Protein AF-A0A1Z4JBL5-F1 (afdb_monomer)

Structure (mmCIF, N/CA/C/O backbone):
data_AF-A0A1Z4JBL5-F1
#
_entry.id   AF-A0A1Z4JBL5-F1
#
loop_
_atom_site.group_PDB
_atom_site.id
_atom_site.type_symbol
_atom_site.label_atom_id
_atom_site.label_alt_id
_atom_site.label_comp_id
_atom_site.label_asym_id
_atom_site.label_entity_id
_atom_site.label_seq_id
_atom_site.pdbx_PDB_ins_code
_atom_site.Cartn_x
_atom_site.Cartn_y
_atom_site.Cartn_z
_atom_site.occupancy
_atom_site.B_iso_or_equiv
_atom_site.auth_seq_id
_atom_site.auth_comp_id
_atom_site.auth_asym_id
_atom_site.auth_atom_id
_atom_site.pdbx_PDB_model_num
ATOM 1 N N . MET A 1 1 ? -34.006 7.221 -18.873 1.00 42.88 1 MET A N 1
ATOM 2 C CA . MET A 1 1 ? -33.655 6.090 -17.982 1.00 42.88 1 MET A CA 1
ATOM 3 C C . MET A 1 1 ? -34.686 4.962 -18.015 1.00 42.88 1 MET A C 1
ATOM 5 O O . MET A 1 1 ? -34.263 3.818 -17.988 1.00 42.88 1 MET A O 1
ATOM 9 N N . GLU A 1 2 ? -35.994 5.233 -18.127 1.00 40.16 2 GLU A N 1
ATOM 10 C CA . GLU A 1 2 ? -37.023 4.175 -18.254 1.00 40.16 2 GLU A CA 1
ATOM 11 C C . GLU A 1 2 ? -36.927 3.340 -19.542 1.00 40.16 2 GLU A C 1
ATOM 13 O O . GLU A 1 2 ? -37.135 2.134 -19.493 1.00 40.16 2 GLU A O 1
ATOM 18 N N . VAL A 1 3 ? -36.532 3.942 -20.670 1.00 43.59 3 VAL A N 1
ATOM 19 C CA . VAL A 1 3 ? -36.413 3.229 -21.959 1.00 43.59 3 VAL A CA 1
ATOM 20 C C . VAL A 1 3 ? -35.343 2.122 -21.909 1.00 43.59 3 VAL A C 1
ATOM 22 O O . VAL A 1 3 ? -35.613 1.000 -22.310 1.00 43.59 3 VAL A O 1
ATOM 25 N N . ALA A 1 4 ? -34.184 2.380 -21.288 1.00 47.47 4 ALA A N 1
ATOM 26 C CA . ALA A 1 4 ? -33.115 1.380 -21.146 1.00 47.47 4 ALA A CA 1
ATOM 27 C C . ALA A 1 4 ? -33.452 0.246 -20.153 1.00 47.47 4 ALA A C 1
ATOM 29 O O . ALA A 1 4 ? -32.959 -0.869 -20.299 1.00 47.47 4 ALA A O 1
ATOM 30 N N . LYS A 1 5 ? -34.299 0.510 -19.145 1.00 47.47 5 LYS A N 1
ATOM 31 C CA . LYS A 1 5 ? -34.794 -0.530 -18.224 1.00 47.47 5 LYS A CA 1
ATOM 32 C C . LYS A 1 5 ? -35.812 -1.459 -18.899 1.00 47.47 5 LYS A C 1
ATOM 34 O O . LYS A 1 5 ? -35.833 -2.645 -18.579 1.00 47.47 5 LYS A O 1
ATOM 39 N N . ASN A 1 6 ? -36.615 -0.948 -19.836 1.00 51.81 6 ASN A N 1
ATOM 40 C CA . ASN A 1 6 ? -37.579 -1.758 -20.586 1.00 51.81 6 ASN A CA 1
ATOM 41 C C . ASN A 1 6 ? -36.902 -2.682 -21.614 1.00 51.81 6 ASN A C 1
ATOM 43 O O . ASN A 1 6 ? -37.276 -3.850 -21.685 1.00 51.81 6 ASN A O 1
ATOM 47 N N . ASP A 1 7 ? -35.849 -2.226 -22.302 1.00 57.12 7 ASP A N 1
ATOM 48 C CA . ASP A 1 7 ? -35.112 -3.050 -23.280 1.00 57.12 7 ASP A CA 1
ATOM 49 C C . ASP A 1 7 ? -34.419 -4.277 -22.640 1.00 57.12 7 ASP A C 1
ATOM 51 O O . ASP A 1 7 ? -34.335 -5.347 -23.242 1.00 57.12 7 ASP A O 1
ATOM 55 N N . ILE A 1 8 ? -33.953 -4.176 -21.386 1.00 55.28 8 ILE A N 1
ATOM 56 C CA . ILE A 1 8 ? -33.304 -5.297 -20.671 1.00 55.28 8 ILE A CA 1
ATOM 57 C C . ILE A 1 8 ? -34.322 -6.355 -20.210 1.00 55.28 8 ILE A C 1
ATOM 59 O O . ILE A 1 8 ? -33.989 -7.542 -20.151 1.00 55.28 8 ILE A O 1
ATOM 63 N N . ASN A 1 9 ? -35.561 -5.956 -19.904 1.00 57.06 9 ASN A N 1
ATOM 64 C CA . ASN A 1 9 ? -36.627 -6.892 -19.529 1.00 57.06 9 ASN A CA 1
ATOM 65 C C . ASN A 1 9 ? -37.073 -7.764 -20.716 1.00 57.06 9 ASN A C 1
ATOM 67 O O . ASN A 1 9 ? -37.387 -8.937 -20.519 1.00 57.06 9 ASN A O 1
ATOM 71 N N . GLU A 1 10 ? -37.041 -7.244 -21.947 1.00 64.38 10 GLU A N 1
ATOM 72 C CA . GLU A 1 10 ? -37.324 -8.036 -23.156 1.00 64.38 10 GLU A CA 1
ATOM 73 C C . GLU A 1 10 ? -36.209 -9.048 -23.484 1.00 64.38 10 GLU A C 1
ATOM 75 O O . GLU A 1 10 ? -36.470 -10.112 -24.048 1.00 64.38 10 GLU A O 1
ATOM 80 N N . LEU A 1 11 ? -34.967 -8.771 -23.070 1.00 67.31 11 LEU A N 1
ATOM 81 C CA . LEU A 1 11 ? -33.809 -9.656 -23.266 1.00 67.31 11 LEU A CA 1
ATOM 82 C C . LEU A 1 11 ? -33.678 -10.758 -22.199 1.00 67.31 11 LEU A C 1
ATOM 84 O O . LEU A 1 11 ? -32.771 -11.593 -22.283 1.00 67.31 11 LEU A O 1
ATOM 88 N N . LEU A 1 12 ? -34.589 -10.801 -21.224 1.00 67.06 12 LEU A N 1
ATOM 89 C CA . LEU A 1 12 ? -34.544 -11.715 -20.083 1.00 67.06 12 LEU A CA 1
ATOM 90 C C . LEU A 1 12 ? -34.495 -13.205 -20.474 1.00 67.06 12 LEU A C 1
ATOM 92 O O . LEU A 1 12 ? -33.621 -13.920 -19.972 1.00 67.06 12 LEU A O 1
ATOM 96 N N . PRO A 1 13 ? -35.301 -13.696 -21.441 1.00 68.81 13 PRO A N 1
ATOM 97 C CA . PRO A 1 13 ? -35.186 -15.075 -21.919 1.00 68.81 13 PRO A CA 1
ATOM 98 C C . PRO A 1 13 ? -33.823 -15.382 -22.560 1.00 68.81 13 PRO A C 1
ATOM 100 O O . PRO A 1 13 ? -33.276 -16.472 -22.370 1.00 68.81 13 PRO A O 1
ATOM 103 N N . SER A 1 14 ? -33.253 -14.422 -23.292 1.00 75.44 14 SER A N 1
ATOM 104 C CA . SER A 1 14 ? -31.970 -14.571 -23.989 1.00 75.44 14 SER A CA 1
ATOM 105 C C . SER A 1 14 ? -30.795 -14.619 -23.010 1.00 75.44 14 SER A C 1
ATOM 107 O O . SER A 1 14 ? -29.931 -15.488 -23.133 1.00 75.44 14 SER A O 1
ATOM 109 N N . LEU A 1 15 ? -30.786 -13.749 -21.997 1.00 75.44 15 LEU A N 1
ATOM 110 C CA . LEU A 1 15 ? -29.755 -13.723 -20.953 1.00 75.44 15 LEU A CA 1
ATOM 111 C C . LEU A 1 15 ? -29.805 -14.973 -20.066 1.00 75.44 15 LEU A C 1
ATOM 113 O O . LEU A 1 15 ? -28.763 -15.564 -19.773 1.00 75.44 15 LEU A O 1
ATOM 117 N N . LEU A 1 16 ? -31.006 -15.449 -19.716 1.00 75.38 16 LEU A N 1
ATOM 118 C CA . LEU A 1 16 ? -31.176 -16.725 -19.015 1.00 75.38 16 LEU A CA 1
ATOM 119 C C . LEU A 1 16 ? -30.664 -17.905 -19.848 1.00 75.38 16 LEU A C 1
ATOM 121 O O . LEU A 1 16 ? -30.063 -18.832 -19.301 1.00 75.38 16 LEU A O 1
ATOM 125 N N . ASN A 1 17 ? -30.865 -17.882 -21.168 1.00 76.12 17 ASN A N 1
ATOM 126 C CA . ASN A 1 17 ? -30.337 -18.919 -22.047 1.00 76.12 17 ASN A CA 1
ATOM 127 C C . ASN A 1 17 ? -28.800 -18.912 -22.072 1.00 76.12 17 ASN A C 1
ATOM 129 O O . ASN A 1 17 ? -28.190 -19.970 -21.937 1.00 76.12 17 ASN A O 1
ATOM 133 N N . VAL A 1 18 ? -28.171 -17.733 -22.145 1.00 79.06 18 VAL A N 1
ATOM 134 C CA . VAL A 1 18 ? -26.708 -17.596 -22.028 1.00 79.06 18 VAL A CA 1
ATOM 135 C C . VAL A 1 18 ? -26.226 -18.159 -20.692 1.00 79.06 18 VAL A C 1
ATOM 137 O O . VAL A 1 18 ? -25.357 -19.031 -20.680 1.00 79.06 18 VAL A O 1
ATOM 140 N N . ALA A 1 19 ? -26.851 -17.777 -19.576 1.00 78.88 19 ALA A N 1
ATOM 141 C CA . ALA A 1 19 ? -26.481 -18.279 -18.254 1.00 78.88 19 ALA A CA 1
ATOM 142 C C . ALA A 1 19 ? -26.622 -19.807 -18.116 1.00 78.88 19 ALA A C 1
ATOM 144 O O . ALA A 1 19 ? -25.840 -20.444 -17.409 1.00 78.88 19 ALA A O 1
ATOM 145 N N . ARG A 1 20 ? -27.596 -20.429 -18.798 1.00 75.50 20 ARG A N 1
ATOM 146 C CA . ARG A 1 20 ? -27.756 -21.897 -18.829 1.00 75.50 20 ARG A CA 1
ATOM 147 C C . ARG A 1 20 ? -26.598 -22.608 -19.528 1.00 75.50 20 ARG A C 1
ATOM 149 O O . ARG A 1 20 ? -26.314 -23.750 -19.179 1.00 75.50 20 ARG A O 1
ATOM 156 N N . THR A 1 21 ? -25.924 -21.958 -20.477 1.00 82.69 21 THR A N 1
ATOM 157 C CA . THR A 1 21 ? -24.762 -22.544 -21.170 1.00 82.69 21 THR A CA 1
ATOM 158 C C . THR A 1 21 ? -23.478 -22.512 -20.337 1.00 82.69 21 THR A C 1
ATOM 160 O O . THR A 1 21 ? -22.548 -23.277 -20.609 1.00 82.69 21 THR A O 1
ATOM 163 N N . ILE A 1 22 ? -23.424 -21.681 -19.289 1.00 84.75 22 ILE A N 1
ATOM 164 C CA . ILE A 1 22 ? -22.264 -21.570 -18.403 1.00 84.75 22 ILE A CA 1
ATOM 165 C C . ILE A 1 22 ? -22.217 -22.791 -17.475 1.00 84.75 22 ILE A C 1
ATOM 167 O O . ILE A 1 22 ? -23.042 -22.947 -16.576 1.00 84.75 22 ILE A O 1
ATOM 171 N N . ARG A 1 23 ? -21.226 -23.664 -17.691 1.00 85.00 23 ARG A N 1
ATOM 172 C CA . ARG A 1 23 ? -21.026 -24.884 -16.884 1.00 85.00 23 ARG A CA 1
ATOM 173 C C . ARG A 1 23 ? -20.358 -24.625 -15.535 1.00 85.00 23 ARG A C 1
ATOM 175 O O . ARG A 1 23 ? -20.627 -25.342 -14.580 1.00 85.00 23 ARG A O 1
ATOM 182 N N . ASN A 1 24 ? -19.460 -23.643 -15.465 1.00 88.81 24 ASN A N 1
ATOM 183 C CA . ASN A 1 24 ? -18.771 -23.298 -14.225 1.00 88.81 24 ASN A CA 1
ATOM 184 C C . ASN A 1 24 ? -19.713 -22.463 -13.339 1.00 88.81 24 ASN A C 1
ATOM 186 O O . ASN A 1 24 ? -20.183 -21.407 -13.760 1.00 88.81 24 ASN A O 1
ATOM 190 N N . VAL A 1 25 ? -19.991 -22.956 -12.131 1.00 90.00 25 VAL A N 1
ATOM 191 C CA . VAL A 1 25 ? -20.966 -22.356 -11.208 1.00 90.00 25 VAL A CA 1
ATOM 192 C C . VAL A 1 25 ? -20.538 -20.961 -10.750 1.00 90.00 25 VAL A C 1
ATOM 194 O O . VAL A 1 25 ? -21.380 -20.073 -10.675 1.00 90.00 25 VAL A O 1
ATOM 197 N N . GLU A 1 26 ? -19.244 -20.738 -10.528 1.00 88.69 26 GLU A N 1
ATOM 198 C CA . GLU A 1 26 ? -18.700 -19.442 -10.103 1.00 88.69 26 GLU A CA 1
ATOM 199 C C . GLU A 1 26 ? -18.896 -18.394 -11.198 1.00 88.69 26 GLU A C 1
ATOM 201 O O . GLU A 1 26 ? -19.523 -17.368 -10.964 1.00 88.69 26 GLU A O 1
ATOM 206 N N . ARG A 1 27 ? -18.487 -18.704 -12.436 1.00 88.62 27 ARG A N 1
ATOM 207 C CA . ARG A 1 27 ? -18.693 -17.819 -13.597 1.00 88.62 27 ARG A CA 1
ATOM 208 C C . ARG A 1 27 ? -20.168 -17.535 -13.853 1.00 88.62 27 ARG A C 1
ATOM 210 O O . ARG A 1 27 ? -20.525 -16.470 -14.345 1.00 88.62 27 ARG A O 1
ATOM 217 N N . LYS A 1 28 ? -21.035 -18.504 -13.559 1.00 88.12 28 LYS A N 1
ATOM 218 C CA . LYS A 1 28 ? -22.483 -18.341 -13.685 1.00 88.12 28 LYS A CA 1
ATOM 219 C C . LYS A 1 28 ? -23.031 -17.404 -12.607 1.00 88.12 28 LYS A C 1
ATOM 221 O O . LYS A 1 28 ? -23.878 -16.574 -12.922 1.00 88.12 28 LYS A O 1
ATOM 226 N N . ALA A 1 29 ? -22.549 -17.522 -11.371 1.00 90.81 29 ALA A N 1
ATOM 227 C CA . ALA A 1 29 ? -22.911 -16.628 -10.278 1.00 90.81 29 ALA A CA 1
ATOM 228 C C . ALA A 1 29 ? -22.415 -15.197 -10.532 1.00 90.81 29 ALA A C 1
ATOM 230 O O . ALA A 1 29 ? -23.203 -14.266 -10.416 1.00 90.81 29 ALA A O 1
ATOM 231 N N . GLU A 1 30 ? -21.169 -15.031 -10.984 1.00 90.06 30 GLU A N 1
ATOM 232 C CA . GLU A 1 30 ? -20.602 -13.737 -11.395 1.00 90.06 30 GLU A CA 1
ATOM 233 C C . GLU A 1 30 ? -21.423 -13.088 -12.514 1.00 90.06 30 GLU A C 1
ATOM 235 O O . GLU A 1 30 ? -21.770 -11.910 -12.436 1.00 90.06 30 GLU A O 1
ATOM 240 N N . PHE A 1 31 ? -21.789 -13.869 -13.537 1.00 88.00 31 PHE A N 1
ATOM 241 C CA . PHE A 1 31 ? -22.630 -13.390 -14.630 1.00 88.00 31 PHE A CA 1
ATOM 242 C C . PHE A 1 31 ? -23.978 -12.872 -14.121 1.00 88.00 31 PHE A C 1
ATOM 244 O O . PHE A 1 31 ? -24.399 -11.781 -14.502 1.00 88.00 31 PHE A O 1
ATOM 251 N N . PHE A 1 32 ? -24.651 -13.622 -13.243 1.00 89.69 32 PHE A N 1
ATOM 252 C CA . PHE A 1 32 ? -25.917 -13.172 -12.674 1.00 89.69 32 PHE A CA 1
ATOM 253 C C . PHE A 1 32 ? -25.753 -11.964 -11.753 1.00 89.69 32 PHE A C 1
ATOM 255 O O . PHE A 1 32 ? -26.553 -11.043 -11.864 1.00 89.69 32 PHE A O 1
ATOM 262 N N . LEU A 1 33 ? -24.719 -11.914 -10.910 1.00 88.75 33 LEU A N 1
ATOM 263 C CA . LEU A 1 33 ? -24.441 -10.760 -10.052 1.00 88.75 33 LEU A CA 1
ATOM 264 C C . LEU A 1 33 ? -24.303 -9.469 -10.875 1.00 88.75 33 LEU A C 1
ATOM 266 O O . LEU A 1 33 ? -24.848 -8.431 -10.503 1.00 88.75 33 LEU A O 1
ATOM 270 N N . GLU A 1 34 ? -23.629 -9.534 -12.024 1.00 87.56 34 GLU A N 1
ATOM 271 C CA . GLU A 1 34 ? -23.483 -8.374 -12.906 1.00 87.56 34 GLU A CA 1
ATOM 272 C C . GLU A 1 34 ? -24.822 -7.935 -13.523 1.00 87.56 34 GLU A C 1
ATOM 274 O O . GLU A 1 34 ? -25.086 -6.740 -13.681 1.00 87.56 34 GLU A O 1
ATOM 279 N N . LEU A 1 35 ? -25.717 -8.885 -13.811 1.00 85.69 35 LEU A N 1
ATOM 280 C CA . LEU A 1 35 ? -27.076 -8.570 -14.252 1.00 85.69 35 LEU A CA 1
ATOM 281 C C . LEU A 1 35 ? -27.917 -7.940 -13.133 1.00 85.69 35 LEU A C 1
ATOM 283 O O . LEU A 1 35 ? -28.671 -7.005 -13.411 1.00 85.69 35 LEU A O 1
ATOM 287 N N . VAL A 1 36 ? -27.759 -8.392 -11.883 1.00 88.31 36 VAL A N 1
ATOM 288 C CA . VAL A 1 36 ? -28.492 -7.861 -10.718 1.00 88.31 36 VAL A CA 1
ATOM 289 C C . VAL A 1 36 ? -28.257 -6.363 -10.536 1.00 88.31 36 VAL A C 1
ATOM 291 O O . VAL A 1 36 ? -29.206 -5.634 -10.250 1.00 88.31 36 VAL A O 1
ATOM 294 N N . LYS A 1 37 ? -27.032 -5.875 -10.781 1.00 81.62 37 LYS A N 1
ATOM 295 C CA . LYS A 1 37 ? -26.701 -4.437 -10.701 1.00 81.62 37 LYS A CA 1
ATOM 296 C C . LYS A 1 37 ? -27.565 -3.566 -11.621 1.00 81.62 37 LYS A C 1
ATOM 298 O O . LYS A 1 37 ? -27.807 -2.402 -11.315 1.00 81.62 37 LYS A O 1
ATOM 303 N N . ASN A 1 38 ? -28.037 -4.125 -12.738 1.00 79.69 38 ASN A N 1
ATOM 304 C CA . ASN A 1 38 ? -28.868 -3.423 -13.717 1.00 79.69 38 ASN A CA 1
ATOM 305 C C . ASN A 1 38 ? -30.364 -3.738 -13.559 1.00 79.69 38 ASN A C 1
ATOM 307 O O . ASN A 1 38 ? -31.210 -2.900 -13.880 1.00 79.69 38 ASN A O 1
ATOM 311 N N . ASN A 1 39 ? -30.698 -4.937 -13.074 1.00 80.62 39 ASN A N 1
ATOM 312 C CA . ASN A 1 39 ? -32.069 -5.402 -12.908 1.00 80.62 39 ASN A CA 1
ATOM 313 C C . ASN A 1 39 ? -32.190 -6.406 -11.748 1.00 80.62 39 ASN A C 1
ATOM 315 O O . ASN A 1 39 ? -31.710 -7.536 -11.836 1.00 80.62 39 ASN A O 1
ATOM 319 N N . SER A 1 40 ? -32.916 -6.023 -10.694 1.00 83.38 40 SER A N 1
ATOM 320 C CA . SER A 1 40 ? -33.136 -6.851 -9.501 1.00 83.38 40 SER A CA 1
ATOM 321 C C . SER A 1 40 ? -33.933 -8.133 -9.766 1.00 83.38 40 SER A C 1
ATOM 323 O O . SER A 1 40 ? -33.933 -9.025 -8.921 1.00 83.38 40 SER A O 1
ATOM 325 N N . ALA A 1 41 ? -34.566 -8.278 -10.937 1.00 85.38 41 ALA A N 1
ATOM 326 C CA . ALA A 1 41 ? -35.275 -9.500 -11.314 1.00 85.38 41 ALA A CA 1
ATOM 327 C C . ALA A 1 41 ? -34.376 -10.751 -11.318 1.00 85.38 41 ALA A C 1
ATOM 329 O O . ALA A 1 41 ? -34.884 -11.839 -11.084 1.00 85.38 41 ALA A O 1
ATOM 330 N N . TYR A 1 42 ? -33.061 -10.599 -11.534 1.00 86.19 42 TYR A N 1
ATOM 331 C CA . TYR A 1 42 ? -32.093 -11.710 -11.549 1.00 86.19 42 TYR A CA 1
ATOM 332 C C . TYR A 1 42 ? -31.520 -12.066 -10.171 1.00 86.19 42 TYR A C 1
ATOM 334 O O . TYR A 1 42 ? -30.615 -12.899 -10.069 1.00 86.19 42 TYR A O 1
ATOM 342 N N . PHE A 1 43 ? -31.977 -11.396 -9.106 1.00 90.38 43 PHE A N 1
ATOM 343 C CA . PHE A 1 43 ? -31.391 -11.542 -7.774 1.00 90.38 43 PHE A CA 1
ATOM 344 C C . PHE A 1 43 ? -31.479 -12.984 -7.278 1.00 90.38 43 PHE A C 1
ATOM 346 O O . PHE A 1 43 ? -30.508 -13.529 -6.755 1.00 90.38 43 PHE A O 1
ATOM 353 N N . LEU A 1 44 ? -32.625 -13.632 -7.491 1.00 91.50 44 LEU A N 1
ATOM 354 C CA . LEU A 1 44 ? -32.848 -14.992 -7.020 1.00 91.50 44 LEU A CA 1
ATOM 355 C C . LEU A 1 44 ? -31.970 -16.005 -7.771 1.00 91.50 44 LEU A C 1
ATOM 357 O O . LEU A 1 44 ? -31.459 -16.949 -7.170 1.00 91.50 44 LEU A O 1
ATOM 361 N N . GLU A 1 45 ? -31.751 -15.813 -9.071 1.00 90.50 45 GLU A N 1
ATOM 362 C CA . GLU A 1 45 ? -30.834 -16.621 -9.872 1.00 90.50 45 GLU A CA 1
ATOM 363 C C . GLU A 1 45 ? -29.385 -16.449 -9.419 1.00 90.50 45 GLU A C 1
ATOM 365 O O . GLU A 1 45 ? -28.673 -17.450 -9.293 1.00 90.50 45 GLU A O 1
ATOM 370 N N . ALA A 1 46 ? -28.963 -15.213 -9.135 1.00 92.81 46 ALA A N 1
ATOM 371 C CA . ALA A 1 46 ? -27.637 -14.925 -8.599 1.00 92.81 46 ALA A CA 1
ATOM 372 C C . ALA A 1 46 ? -27.436 -15.594 -7.235 1.00 92.81 46 ALA A C 1
ATOM 374 O O . ALA A 1 46 ? -26.443 -16.292 -7.032 1.00 92.81 46 ALA A O 1
ATOM 375 N N . LEU A 1 47 ? -28.418 -15.465 -6.340 1.00 95.81 47 LEU A N 1
ATOM 376 C CA . LEU A 1 47 ? -28.409 -16.072 -5.011 1.00 95.81 47 LEU A CA 1
ATOM 377 C C . LEU A 1 47 ? -28.327 -17.600 -5.081 1.00 95.81 47 LEU A C 1
ATOM 379 O O . LEU A 1 47 ? -27.495 -18.221 -4.422 1.00 95.81 47 LEU A O 1
ATOM 383 N N . ASN A 1 48 ? -29.151 -18.223 -5.923 1.00 95.00 48 ASN A N 1
ATOM 384 C CA . ASN A 1 48 ? -29.131 -19.671 -6.102 1.00 95.00 48 ASN A CA 1
ATOM 385 C C . ASN A 1 48 ? -27.814 -20.157 -6.718 1.00 95.00 48 ASN A C 1
ATOM 387 O O . ASN A 1 48 ? -27.307 -21.201 -6.318 1.00 95.00 48 ASN A O 1
ATOM 391 N N . ALA A 1 49 ? -27.241 -19.413 -7.667 1.00 93.00 49 ALA A N 1
ATOM 392 C CA . ALA A 1 49 ? -25.936 -19.742 -8.230 1.00 93.00 49 ALA A CA 1
ATOM 393 C C . ALA A 1 49 ? -24.815 -19.600 -7.185 1.00 93.00 49 ALA A C 1
ATOM 395 O O . ALA A 1 49 ? -23.972 -20.490 -7.093 1.00 93.00 49 ALA A O 1
ATOM 396 N N . ALA A 1 50 ? -24.844 -18.546 -6.363 1.00 96.88 50 ALA A N 1
ATOM 397 C CA . ALA A 1 50 ? -23.896 -18.325 -5.274 1.00 96.88 50 ALA A CA 1
ATOM 398 C C . ALA A 1 50 ? -23.909 -19.484 -4.266 1.00 96.88 50 ALA A C 1
ATOM 400 O O . ALA A 1 50 ? -22.861 -20.042 -3.953 1.00 96.88 50 ALA A O 1
ATOM 401 N N . ARG A 1 51 ? -25.099 -19.925 -3.831 1.00 97.25 51 ARG A N 1
ATOM 402 C CA . ARG A 1 51 ? -25.282 -21.054 -2.896 1.00 97.25 51 ARG A CA 1
ATOM 403 C C . ARG A 1 51 ? -24.696 -22.379 -3.389 1.00 97.25 51 ARG A C 1
ATOM 405 O O . ARG A 1 51 ? -24.374 -23.239 -2.576 1.00 97.25 51 ARG A O 1
ATOM 412 N N . LEU A 1 52 ? -24.570 -22.561 -4.704 1.00 96.50 52 LEU A N 1
ATOM 413 C CA . LEU A 1 52 ? -24.025 -23.781 -5.305 1.00 96.50 52 LEU A CA 1
ATOM 414 C C . LEU A 1 52 ? -22.489 -23.784 -5.395 1.00 96.50 52 LEU A C 1
ATOM 416 O O . LEU A 1 52 ? -21.905 -24.826 -5.714 1.00 96.50 52 LEU A O 1
ATOM 420 N N . ILE A 1 53 ? -21.831 -22.649 -5.134 1.00 95.25 53 ILE A N 1
ATOM 421 C CA . ILE A 1 53 ? -20.368 -22.549 -5.125 1.00 95.25 53 ILE A CA 1
ATOM 422 C C . ILE A 1 53 ? -19.809 -23.402 -3.977 1.00 95.25 53 ILE A C 1
ATOM 424 O O . ILE A 1 53 ? -20.210 -23.271 -2.821 1.00 95.25 53 ILE A O 1
ATOM 428 N N . GLN A 1 54 ? -18.874 -24.292 -4.313 1.00 95.12 54 GLN A N 1
ATOM 429 C CA . GLN A 1 54 ? -18.275 -25.221 -3.351 1.00 95.12 54 GLN A CA 1
ATOM 430 C C . GLN A 1 54 ? -17.160 -24.576 -2.527 1.00 95.12 54 GLN A C 1
ATOM 432 O O . GLN A 1 54 ? -17.014 -24.898 -1.357 1.00 95.12 54 GLN A O 1
ATOM 437 N N . ASP A 1 55 ? -16.396 -23.663 -3.128 1.00 94.75 55 ASP A N 1
ATOM 438 C CA . ASP A 1 55 ? -15.355 -22.908 -2.436 1.00 94.75 55 ASP A CA 1
ATOM 439 C C . ASP A 1 55 ? -15.984 -21.908 -1.452 1.00 94.75 55 ASP A C 1
ATOM 441 O O . ASP A 1 55 ? -16.749 -21.026 -1.853 1.00 94.75 55 ASP A O 1
ATOM 445 N N . ASP A 1 56 ? -15.691 -22.067 -0.160 1.00 96.25 56 ASP A N 1
ATOM 446 C CA . ASP A 1 56 ? -16.346 -21.311 0.913 1.00 96.25 56 ASP A CA 1
ATOM 447 C C . ASP A 1 56 ? -16.063 -19.808 0.822 1.00 96.25 56 ASP A C 1
ATOM 449 O O . ASP A 1 56 ? -16.980 -18.999 0.987 1.00 96.25 56 ASP A O 1
ATOM 453 N N . TYR A 1 57 ? -14.827 -19.427 0.479 1.00 95.31 57 TYR A N 1
ATOM 454 C CA . TYR A 1 57 ? -14.447 -18.027 0.298 1.00 95.31 57 TYR A CA 1
ATOM 455 C C . TYR A 1 57 ? -15.216 -17.391 -0.863 1.00 95.31 57 TYR A C 1
ATOM 457 O O . TYR A 1 57 ? -15.836 -16.340 -0.695 1.00 95.31 57 TYR A O 1
ATOM 465 N N . ARG A 1 58 ? -15.237 -18.033 -2.037 1.00 95.38 58 ARG A N 1
ATOM 466 C CA . ARG A 1 58 ? -15.956 -17.523 -3.215 1.00 95.38 58 ARG A CA 1
ATOM 467 C C . ARG A 1 58 ? -17.461 -17.485 -2.993 1.00 95.38 58 ARG A C 1
ATOM 469 O O . ARG A 1 58 ? -18.106 -16.527 -3.418 1.00 95.38 58 ARG A O 1
ATOM 476 N N . ARG A 1 59 ? -18.023 -18.490 -2.313 1.00 97.50 59 ARG A N 1
ATOM 477 C CA . ARG A 1 59 ? -19.441 -18.509 -1.938 1.00 97.50 59 ARG A CA 1
ATOM 478 C C . ARG A 1 59 ? -19.776 -17.324 -1.036 1.00 97.50 59 ARG A C 1
ATOM 480 O O . ARG A 1 59 ? -20.700 -16.574 -1.343 1.00 97.50 59 ARG A O 1
ATOM 487 N N . ALA A 1 60 ? -19.020 -17.130 0.042 1.00 97.19 60 ALA A N 1
ATOM 488 C CA . ALA A 1 60 ? -19.249 -16.047 0.991 1.00 97.19 60 ALA A CA 1
ATOM 489 C C . ALA A 1 60 ? -19.021 -14.663 0.366 1.00 97.19 60 ALA A C 1
ATOM 491 O O . ALA A 1 60 ? -19.805 -13.751 0.612 1.00 97.19 60 ALA A O 1
ATOM 492 N N . ALA A 1 61 ? -18.007 -14.507 -0.491 1.00 95.56 61 ALA A N 1
ATOM 493 C CA . ALA A 1 61 ? -17.770 -13.270 -1.230 1.00 95.56 61 ALA A CA 1
ATOM 494 C C . ALA A 1 61 ? -18.949 -12.926 -2.157 1.00 95.56 61 ALA A C 1
ATOM 496 O O . ALA A 1 61 ? -19.417 -11.792 -2.156 1.00 95.56 61 ALA A O 1
ATOM 497 N N . MET A 1 62 ? -19.483 -13.909 -2.888 1.00 95.75 62 MET A N 1
ATOM 498 C CA . MET A 1 62 ? -20.644 -13.708 -3.762 1.00 95.75 62 MET A CA 1
ATOM 499 C C . MET A 1 62 ? -21.912 -13.358 -2.967 1.00 95.75 62 MET A C 1
ATOM 501 O O . MET A 1 62 ? -22.670 -12.473 -3.357 1.00 95.75 62 MET A O 1
ATOM 505 N N . LEU A 1 63 ? -22.137 -14.023 -1.829 1.00 96.81 63 LEU A N 1
ATOM 506 C CA . LEU A 1 63 ? -23.254 -13.712 -0.931 1.00 96.81 63 LEU A CA 1
ATOM 507 C C . LEU A 1 63 ? -23.102 -12.333 -0.278 1.00 96.81 63 LEU A C 1
ATOM 50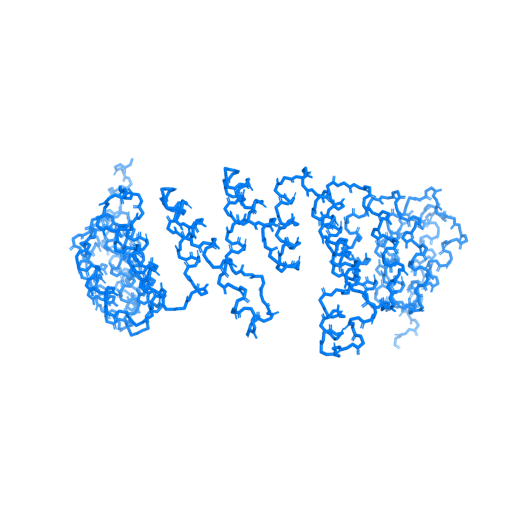9 O O . LEU A 1 63 ? -24.095 -11.630 -0.119 1.00 96.81 63 LEU A O 1
ATOM 513 N N . CYS A 1 64 ? -21.876 -11.920 0.049 1.00 94.88 64 CYS A N 1
ATOM 514 C CA . CYS A 1 64 ? -21.576 -10.571 0.520 1.00 94.88 64 CYS A CA 1
ATOM 515 C C . CYS A 1 64 ? -21.943 -9.529 -0.545 1.00 94.88 64 CYS A C 1
ATOM 517 O O . CYS A 1 64 ? -22.639 -8.567 -0.235 1.00 94.88 64 CYS A O 1
ATOM 519 N N . ASP A 1 65 ? -21.581 -9.758 -1.808 1.00 93.75 65 ASP A N 1
ATOM 520 C CA . ASP A 1 65 ? -21.912 -8.848 -2.913 1.00 93.75 65 ASP A CA 1
ATOM 521 C C . ASP A 1 65 ? -23.419 -8.723 -3.136 1.00 93.75 65 ASP A C 1
ATOM 523 O O . ASP A 1 65 ? -23.921 -7.629 -3.385 1.00 93.75 65 ASP A O 1
ATOM 527 N N . LEU A 1 66 ? -24.158 -9.823 -2.992 1.00 94.19 66 LEU A N 1
ATOM 528 C CA . LEU A 1 66 ? -25.618 -9.801 -3.038 1.00 94.19 66 LEU A CA 1
ATOM 529 C C . LEU A 1 66 ? -26.220 -9.088 -1.821 1.00 94.19 66 LEU A C 1
ATOM 531 O O . LEU A 1 66 ? -27.161 -8.316 -1.984 1.00 94.19 66 LEU A O 1
ATOM 535 N N . ALA A 1 67 ? -25.652 -9.271 -0.628 1.00 93.50 67 ALA A N 1
ATOM 536 C CA . ALA A 1 67 ? -26.087 -8.580 0.586 1.00 93.50 67 ALA A CA 1
ATOM 537 C C . ALA A 1 67 ? -25.815 -7.063 0.554 1.00 93.50 67 ALA A C 1
ATOM 539 O O . ALA A 1 67 ? -26.510 -6.300 1.222 1.00 93.50 67 ALA A O 1
ATOM 540 N N . GLN A 1 68 ? -24.833 -6.604 -0.232 1.00 90.69 68 GLN A N 1
ATOM 541 C CA . GLN A 1 68 ? -24.635 -5.175 -0.516 1.00 90.69 68 GLN A CA 1
ATOM 542 C C . GLN A 1 68 ? -25.762 -4.587 -1.375 1.00 90.69 68 GLN A C 1
ATOM 544 O O . GLN A 1 68 ? -26.024 -3.389 -1.309 1.00 90.69 68 GLN A O 1
ATOM 549 N N . ILE A 1 69 ? -26.427 -5.414 -2.185 1.00 91.06 69 ILE A N 1
ATOM 550 C CA . ILE A 1 69 ? -27.548 -4.995 -3.035 1.00 91.06 69 ILE A CA 1
ATOM 551 C C . ILE A 1 69 ? -28.870 -5.085 -2.265 1.00 91.06 69 ILE A C 1
ATOM 553 O O . ILE A 1 69 ? -29.696 -4.180 -2.356 1.00 91.06 69 ILE A O 1
ATOM 557 N N . ASP A 1 70 ? -29.064 -6.165 -1.507 1.00 91.06 70 ASP A N 1
ATOM 558 C CA . ASP A 1 70 ? -30.239 -6.389 -0.667 1.00 91.06 70 ASP A CA 1
ATOM 559 C C . ASP A 1 70 ? -29.812 -6.897 0.718 1.00 91.06 70 ASP A C 1
ATOM 561 O O . ASP A 1 70 ? -29.443 -8.061 0.904 1.00 91.06 70 ASP A O 1
ATOM 565 N N . SER A 1 71 ? -29.890 -6.010 1.712 1.00 90.25 71 SER A N 1
ATOM 566 C CA . SER A 1 71 ? -29.446 -6.271 3.084 1.00 90.25 71 SER A CA 1
ATOM 567 C C . SER A 1 71 ? -30.269 -7.327 3.821 1.00 90.25 71 SER A C 1
ATOM 569 O O . SER A 1 71 ? -29.847 -7.812 4.872 1.00 90.25 71 SER A O 1
ATOM 571 N N . THR A 1 72 ? -31.409 -7.764 3.274 1.00 92.44 72 THR A N 1
ATOM 572 C CA . THR A 1 72 ? -32.171 -8.883 3.852 1.00 92.44 72 THR A CA 1
ATOM 573 C C . THR A 1 72 ? -31.367 -10.190 3.885 1.00 92.44 72 THR A C 1
ATOM 575 O O . THR A 1 72 ? -31.646 -11.057 4.714 1.00 92.44 72 THR A O 1
ATOM 578 N N . TYR A 1 73 ? -30.319 -10.307 3.060 1.00 93.25 73 TYR A N 1
ATOM 579 C CA . TYR A 1 73 ? -29.441 -11.479 2.985 1.00 93.25 73 TYR A CA 1
ATOM 580 C C . TYR A 1 73 ? -28.121 -11.324 3.759 1.00 93.25 73 TYR A C 1
ATOM 582 O O . TYR A 1 73 ? -27.269 -12.212 3.700 1.00 93.25 73 TYR A O 1
ATOM 590 N N . SER A 1 74 ? -27.935 -10.250 4.538 1.00 92.62 74 SER A N 1
ATOM 591 C CA . SER A 1 74 ? -26.715 -10.054 5.338 1.00 92.62 74 SER A CA 1
ATOM 592 C C . SER A 1 74 ? -26.470 -11.184 6.341 1.00 92.62 74 SER A C 1
ATOM 594 O O . SER A 1 74 ? -25.327 -11.595 6.516 1.00 92.62 74 SER A O 1
ATOM 596 N N . SER A 1 75 ? -27.520 -11.739 6.962 1.00 93.81 75 SER A N 1
ATOM 597 C CA . SER A 1 75 ? -27.375 -12.892 7.864 1.00 93.81 75 SER A CA 1
ATOM 598 C C . SER A 1 75 ? -26.861 -14.137 7.139 1.00 93.81 75 SER A C 1
ATOM 600 O O . SER A 1 75 ? -26.040 -14.865 7.684 1.00 93.81 75 SER A O 1
ATOM 602 N N . GLU A 1 76 ? -27.292 -14.366 5.897 1.00 95.69 76 GLU A N 1
ATOM 603 C CA . GLU A 1 76 ? -26.803 -15.489 5.094 1.00 95.69 76 GLU A CA 1
ATOM 604 C C . GLU A 1 76 ? -25.336 -15.290 4.688 1.00 95.69 76 GLU A C 1
ATOM 606 O O . GLU A 1 76 ? -24.541 -16.226 4.773 1.00 95.69 76 GLU A O 1
ATOM 611 N N . ALA A 1 77 ? -24.953 -14.066 4.316 1.00 95.94 77 ALA A N 1
ATOM 612 C CA . ALA A 1 77 ? -23.561 -13.726 4.038 1.00 95.94 77 ALA A CA 1
ATOM 613 C C . ALA A 1 77 ? -22.662 -13.891 5.280 1.00 95.94 77 ALA A C 1
ATOM 615 O O . ALA A 1 77 ? -21.558 -14.420 5.159 1.00 95.94 77 ALA A O 1
ATOM 616 N N . LEU A 1 78 ? -23.143 -13.507 6.473 1.00 96.00 78 LEU A N 1
ATOM 617 C CA . LEU A 1 78 ? -22.440 -13.721 7.746 1.00 96.00 78 LEU A CA 1
ATOM 618 C C . LEU A 1 78 ? -22.237 -15.211 8.038 1.00 96.00 78 LEU A C 1
ATOM 620 O O . LEU A 1 78 ? -21.112 -15.624 8.308 1.00 96.00 78 LEU A O 1
ATOM 624 N N . SER A 1 79 ? -23.292 -16.024 7.923 1.00 95.88 79 SER A N 1
ATOM 625 C CA . SER A 1 79 ? -23.187 -17.476 8.111 1.00 95.88 79 SER A CA 1
ATOM 626 C C . SER A 1 79 ? -22.248 -18.126 7.094 1.00 95.88 79 SER A C 1
ATOM 628 O O . SER A 1 79 ? -21.510 -19.042 7.437 1.00 95.88 79 SER A O 1
ATOM 630 N N . ALA A 1 80 ? -22.235 -17.654 5.845 1.00 96.62 80 ALA A N 1
ATOM 631 C CA . ALA A 1 80 ? -21.295 -18.149 4.846 1.00 96.62 80 ALA A CA 1
ATOM 632 C C . ALA A 1 80 ? -19.845 -17.755 5.163 1.00 96.62 80 ALA A C 1
ATOM 634 O O . ALA A 1 80 ? -18.948 -18.573 4.976 1.00 96.62 80 ALA A O 1
ATOM 635 N N . ALA A 1 81 ? -19.614 -16.536 5.660 1.00 96.19 81 ALA A N 1
ATOM 636 C CA . ALA A 1 81 ? -18.291 -16.087 6.082 1.00 96.19 81 ALA A CA 1
ATOM 637 C C . ALA A 1 81 ? -17.770 -16.888 7.287 1.00 96.19 81 ALA A C 1
ATOM 639 O O . ALA A 1 81 ? -16.589 -17.217 7.330 1.00 96.19 81 ALA A O 1
ATOM 640 N N . GLU A 1 82 ? -18.637 -17.255 8.234 1.00 95.25 82 GLU A N 1
ATOM 641 C CA . GLU A 1 82 ? -18.276 -18.071 9.404 1.00 95.25 82 GLU A CA 1
ATOM 642 C C . GLU A 1 82 ? -17.695 -19.446 9.023 1.00 95.25 82 GLU A C 1
ATOM 644 O O . GLU A 1 82 ? -16.833 -19.964 9.730 1.00 95.25 82 GLU A O 1
ATOM 649 N N . LEU A 1 83 ? -18.103 -20.006 7.878 1.00 95.62 83 LEU A N 1
ATOM 650 C CA . LEU A 1 83 ? -17.595 -21.285 7.364 1.00 95.62 83 LEU A CA 1
ATOM 651 C C . LEU A 1 83 ? -16.171 -21.201 6.789 1.00 95.62 83 LEU A C 1
ATOM 653 O O . LEU A 1 83 ? -15.554 -22.237 6.552 1.00 95.62 83 LEU A O 1
ATOM 657 N N . ILE A 1 84 ? -15.635 -19.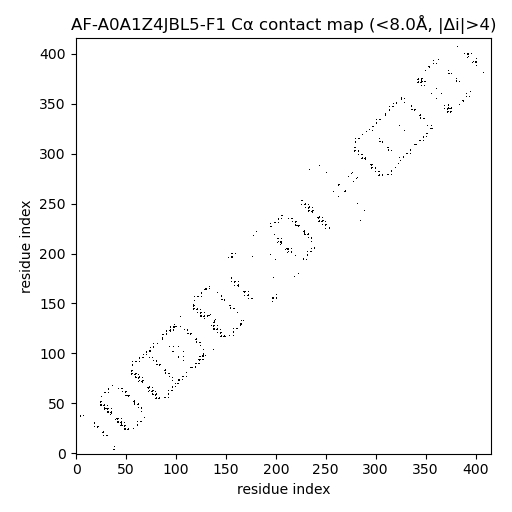999 6.553 1.00 95.12 84 ILE A N 1
ATOM 658 C CA . ILE A 1 84 ? -14.277 -19.831 6.030 1.00 95.12 84 ILE A CA 1
ATOM 659 C C . ILE A 1 84 ? -13.267 -20.165 7.132 1.00 95.12 84 ILE A C 1
ATOM 661 O O . ILE A 1 84 ? -13.228 -19.516 8.177 1.00 95.12 84 ILE A O 1
ATOM 665 N N . HIS A 1 85 ? -12.410 -21.151 6.862 1.00 92.62 85 HIS A N 1
ATOM 666 C CA . HIS A 1 85 ? -11.365 -21.580 7.792 1.00 92.62 85 HIS A CA 1
ATOM 667 C C . HIS A 1 85 ? -10.215 -20.566 7.919 1.00 92.62 85 HIS A C 1
ATOM 669 O O . HIS A 1 85 ? -9.700 -20.354 9.013 1.00 92.62 85 HIS A O 1
ATOM 675 N N . ASP A 1 86 ? -9.769 -19.970 6.810 1.00 92.12 86 ASP A N 1
ATOM 676 C CA . ASP A 1 86 ? -8.700 -18.969 6.842 1.00 92.12 86 ASP A CA 1
ATOM 677 C C . ASP A 1 86 ? -9.229 -17.635 7.389 1.00 92.12 86 ASP A C 1
ATOM 679 O O . ASP A 1 86 ? -10.109 -17.002 6.804 1.00 92.12 86 ASP A O 1
ATOM 683 N N . GLU A 1 87 ? -8.700 -17.199 8.532 1.00 91.12 87 GLU A N 1
ATOM 684 C CA . GLU A 1 87 ? -9.208 -16.007 9.213 1.00 91.12 87 GLU A CA 1
ATOM 685 C C . GLU A 1 87 ? -8.932 -14.715 8.435 1.00 91.12 87 GLU A C 1
ATOM 687 O O . GLU A 1 87 ? -9.725 -13.777 8.519 1.00 91.12 87 GLU A O 1
ATOM 692 N N . SER A 1 88 ? -7.870 -14.668 7.625 1.00 88.56 88 SER A N 1
ATOM 693 C CA . SER A 1 88 ? -7.571 -13.502 6.786 1.00 88.56 88 SER A CA 1
ATOM 694 C C . SER A 1 88 ? -8.585 -13.359 5.648 1.00 88.56 88 SER A C 1
ATOM 696 O O . SER A 1 88 ? -9.061 -12.256 5.360 1.00 88.56 88 SER A O 1
ATOM 698 N N . ASP A 1 89 ? -8.955 -14.468 5.013 1.00 92.06 89 ASP A N 1
ATOM 699 C CA . ASP A 1 89 ? -10.007 -14.527 4.002 1.00 92.06 89 ASP A CA 1
ATOM 700 C C . ASP A 1 89 ? -11.388 -14.260 4.615 1.00 92.06 89 ASP A C 1
ATOM 702 O O . ASP A 1 89 ? -12.170 -13.483 4.055 1.00 92.06 89 ASP A O 1
ATOM 706 N N . ARG A 1 90 ? -11.663 -14.804 5.809 1.00 95.56 90 ARG A N 1
ATOM 707 C CA . ARG A 1 90 ? -12.885 -14.517 6.574 1.00 95.56 90 ARG A CA 1
ATOM 708 C C . ARG A 1 90 ? -13.006 -13.030 6.897 1.00 95.56 90 ARG A C 1
ATOM 710 O O . ARG A 1 90 ? -14.043 -12.426 6.627 1.00 95.56 90 ARG A O 1
ATOM 717 N N . ALA A 1 91 ? -11.940 -12.412 7.407 1.00 93.94 91 ALA A N 1
ATOM 718 C CA . ALA A 1 91 ? -11.903 -10.980 7.690 1.00 93.94 91 ALA A CA 1
ATOM 719 C C . ALA A 1 91 ? -12.147 -10.144 6.436 1.00 93.94 91 ALA A C 1
ATOM 721 O O . ALA A 1 91 ? -12.867 -9.153 6.497 1.00 93.94 91 ALA A O 1
ATOM 722 N N . ARG A 1 92 ? -11.602 -10.546 5.282 1.00 93.19 92 ARG A N 1
ATOM 723 C CA . ARG A 1 92 ? -11.805 -9.825 4.018 1.00 93.19 92 ARG A CA 1
ATOM 724 C C . ARG A 1 92 ? -13.280 -9.765 3.622 1.00 93.19 92 ARG A C 1
ATOM 726 O O . ARG A 1 92 ? -13.756 -8.698 3.233 1.00 93.19 92 ARG A O 1
ATOM 733 N N . VAL A 1 93 ? -14.002 -10.880 3.746 1.00 95.50 93 VAL A N 1
ATOM 734 C CA . VAL A 1 93 ? -15.445 -10.931 3.463 1.00 95.50 93 VAL A CA 1
ATOM 735 C C . VAL A 1 93 ? -16.228 -10.094 4.474 1.00 95.50 93 VAL A C 1
ATOM 737 O O . VAL A 1 93 ? -17.086 -9.306 4.075 1.00 95.50 93 VAL A O 1
ATOM 740 N N . LEU A 1 94 ? -15.909 -10.216 5.766 1.00 95.88 94 LEU A N 1
ATOM 741 C CA . LEU A 1 94 ? -16.601 -9.487 6.831 1.00 95.88 94 LEU A CA 1
ATOM 742 C C . LEU A 1 94 ? -16.354 -7.977 6.787 1.00 95.88 94 LEU A C 1
ATOM 744 O O . LEU A 1 94 ? -17.295 -7.229 7.004 1.00 95.88 94 LEU A O 1
ATOM 748 N N . ILE A 1 95 ? -15.141 -7.519 6.457 1.00 93.50 95 ILE A N 1
ATOM 749 C CA . ILE A 1 95 ? -14.835 -6.092 6.248 1.00 93.50 95 ILE A CA 1
ATOM 750 C C . ILE A 1 95 ? -15.723 -5.533 5.140 1.00 93.50 95 ILE A C 1
ATOM 752 O O . ILE A 1 95 ? -16.355 -4.501 5.331 1.00 93.50 95 ILE A O 1
ATOM 756 N N . LYS A 1 96 ? -15.809 -6.232 4.000 1.00 92.81 96 LYS A N 1
ATOM 757 C CA . LYS A 1 96 ? -16.671 -5.810 2.891 1.00 92.81 96 LYS A CA 1
ATOM 758 C C . LYS A 1 96 ? -18.141 -5.791 3.296 1.00 92.81 96 LYS A C 1
ATOM 760 O O . LYS A 1 96 ? -18.877 -4.926 2.850 1.00 92.81 96 LYS A O 1
ATOM 765 N N . LEU A 1 97 ? -18.579 -6.739 4.120 1.00 92.44 97 LEU A N 1
ATOM 766 C CA . LEU A 1 97 ? -19.956 -6.770 4.600 1.00 92.44 97 LEU A CA 1
ATOM 767 C C . LEU A 1 97 ? -20.228 -5.613 5.570 1.00 92.44 97 LEU A C 1
ATOM 769 O O . LEU A 1 97 ? -21.248 -4.948 5.453 1.00 92.44 97 LEU A O 1
ATOM 773 N N . ALA A 1 98 ? -19.290 -5.340 6.475 1.00 90.25 98 ALA A N 1
ATOM 774 C CA . ALA A 1 98 ? -19.396 -4.351 7.540 1.00 90.25 98 ALA A CA 1
ATOM 775 C C . ALA A 1 98 ? -19.525 -2.898 7.053 1.00 90.25 98 ALA A C 1
ATOM 777 O O . ALA A 1 98 ? -20.049 -2.078 7.798 1.00 90.25 98 ALA A O 1
ATOM 778 N N . THR A 1 99 ? -19.131 -2.589 5.812 1.00 84.31 99 THR A N 1
ATOM 779 C CA . THR A 1 99 ? -19.360 -1.264 5.200 1.00 84.31 99 THR A CA 1
ATOM 780 C C . THR A 1 99 ? -20.828 -1.006 4.830 1.00 84.31 99 THR A C 1
ATOM 782 O O . THR A 1 99 ? -21.146 0.054 4.302 1.00 84.31 99 THR A O 1
ATOM 785 N N . ASN A 1 100 ? -21.725 -1.976 5.037 1.00 83.19 100 ASN A N 1
ATOM 786 C CA . ASN A 1 100 ? -23.165 -1.805 4.866 1.00 83.19 100 ASN A CA 1
ATOM 787 C C . ASN A 1 100 ? -23.837 -1.554 6.223 1.00 83.19 100 ASN A C 1
ATOM 789 O O . ASN A 1 100 ? -23.920 -2.456 7.060 1.00 83.19 100 ASN A O 1
ATOM 793 N N . ASP A 1 101 ? -24.385 -0.351 6.405 1.00 77.12 101 ASP A N 1
ATOM 794 C CA . ASP A 1 101 ? -25.032 0.089 7.650 1.00 77.12 101 ASP A CA 1
ATOM 795 C C . ASP A 1 101 ? -26.191 -0.810 8.106 1.00 77.12 101 ASP A C 1
ATOM 797 O O . ASP A 1 101 ? -26.499 -0.872 9.297 1.00 77.12 101 ASP A O 1
ATOM 801 N N . ALA A 1 102 ? -26.834 -1.527 7.178 1.00 83.88 102 ALA A N 1
ATOM 802 C CA . ALA A 1 102 ? -27.966 -2.401 7.473 1.00 83.88 102 ALA A CA 1
ATOM 803 C C . ALA A 1 102 ? -27.562 -3.774 8.043 1.00 83.88 102 ALA A C 1
ATOM 805 O O . ALA A 1 102 ? -28.433 -4.568 8.410 1.00 83.88 102 ALA A O 1
ATOM 806 N N . VAL A 1 103 ? -26.264 -4.081 8.128 1.00 87.50 103 VAL A N 1
ATOM 807 C CA . VAL A 1 103 ? -25.787 -5.340 8.708 1.00 87.50 103 VAL A CA 1
ATOM 808 C C . VAL A 1 103 ? -26.115 -5.401 10.195 1.00 87.50 103 VAL A C 1
ATOM 810 O O . VAL A 1 103 ? -25.876 -4.469 10.962 1.00 87.50 103 VAL A O 1
ATOM 813 N N . ASN A 1 104 ? -26.630 -6.552 10.629 1.00 89.88 104 ASN A N 1
ATOM 814 C CA . ASN A 1 104 ? -26.899 -6.799 12.037 1.00 89.88 104 ASN A CA 1
ATOM 815 C C . ASN A 1 104 ? -25.582 -6.855 12.827 1.00 89.88 104 ASN A C 1
ATOM 817 O O . ASN A 1 104 ? -24.871 -7.862 12.811 1.00 89.88 104 ASN A O 1
ATOM 821 N N . PHE A 1 105 ? -25.282 -5.773 13.547 1.00 91.56 105 PHE A N 1
ATOM 822 C CA . PHE A 1 105 ? -24.046 -5.650 14.312 1.00 91.56 105 PHE A CA 1
ATOM 823 C C . PHE A 1 105 ? -23.886 -6.737 15.383 1.00 91.56 105 PHE A C 1
ATOM 825 O O . PHE A 1 105 ? -22.780 -7.219 15.584 1.00 91.56 105 PHE A O 1
ATOM 832 N N . ALA A 1 106 ? -24.967 -7.186 16.030 1.00 92.81 106 ALA A N 1
ATOM 833 C CA . ALA A 1 106 ? -24.876 -8.242 17.040 1.00 92.81 106 ALA A CA 1
ATOM 834 C C . ALA A 1 106 ? -24.432 -9.584 16.433 1.00 92.81 106 ALA A C 1
ATOM 836 O O . ALA A 1 106 ? -23.634 -10.300 17.035 1.00 92.81 106 ALA A O 1
ATOM 837 N N . GLN A 1 107 ? -24.907 -9.910 15.226 1.00 92.69 107 GLN A N 1
A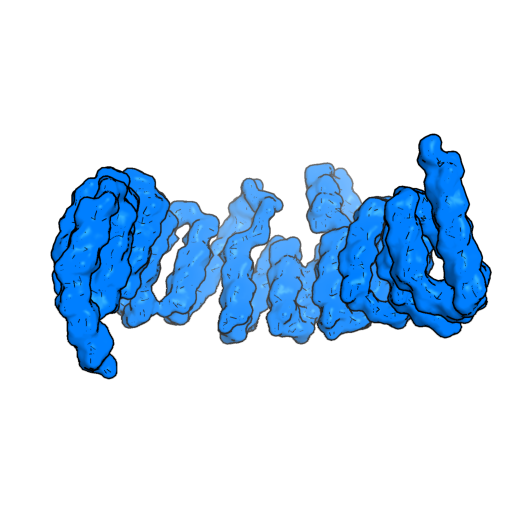TOM 838 C CA . GLN A 1 107 ? -24.453 -11.100 14.502 1.00 92.69 107 GLN A CA 1
ATOM 839 C C . GLN A 1 107 ? -23.013 -10.940 14.005 1.00 92.69 107 GLN A C 1
ATOM 841 O O . GLN A 1 107 ? -22.216 -11.857 14.177 1.00 92.69 107 GLN A O 1
ATOM 846 N N . LEU A 1 108 ? -22.659 -9.776 13.445 1.00 94.25 108 LEU A N 1
ATOM 847 C CA . LEU A 1 108 ? -21.280 -9.480 13.047 1.00 94.25 108 LEU A CA 1
ATOM 848 C C . LEU A 1 108 ? -20.327 -9.640 14.239 1.00 94.25 108 LEU A C 1
ATOM 850 O O . LEU A 1 108 ? -19.316 -10.328 14.123 1.00 94.25 108 LEU A O 1
ATOM 854 N N . LEU A 1 109 ? -20.692 -9.081 15.397 1.00 94.62 109 LEU A N 1
ATOM 855 C CA . LEU A 1 109 ? -19.914 -9.166 16.627 1.00 94.62 109 LEU A CA 1
ATOM 856 C C . LEU A 1 109 ? -19.729 -10.623 17.071 1.00 94.62 109 LEU A C 1
ATOM 858 O O . LEU A 1 109 ? -18.606 -11.025 17.365 1.00 94.62 109 LEU A O 1
ATOM 862 N N . ALA A 1 110 ? -20.793 -11.433 17.044 1.00 93.88 110 ALA A N 1
ATOM 863 C CA . ALA A 1 110 ? -20.719 -12.856 17.373 1.00 93.88 110 ALA A CA 1
ATOM 864 C C . ALA A 1 110 ? -19.734 -13.614 16.463 1.00 93.88 110 ALA A C 1
ATOM 866 O O . ALA A 1 110 ? -18.876 -14.338 16.966 1.00 93.88 110 ALA A O 1
ATOM 867 N N . VAL A 1 111 ? -19.796 -13.389 15.144 1.00 93.19 111 VAL A N 1
ATOM 868 C CA . VAL A 1 111 ? -18.869 -14.015 14.185 1.00 93.19 111 VAL A CA 1
ATOM 869 C C . VAL A 1 111 ? -17.435 -13.536 14.429 1.00 93.19 111 VAL A C 1
ATOM 871 O O . VAL A 1 111 ? -16.514 -14.350 14.493 1.00 93.19 111 VAL A O 1
ATOM 874 N N . THR A 1 112 ? -17.221 -12.231 14.631 1.00 93.38 112 THR A N 1
ATOM 875 C CA . THR A 1 112 ? -15.883 -11.676 14.912 1.00 93.38 112 THR A CA 1
ATOM 876 C C . THR A 1 112 ? -15.298 -12.138 16.246 1.00 93.38 112 THR A C 1
ATOM 878 O O . THR A 1 112 ? -14.081 -12.249 16.365 1.00 93.38 112 THR A O 1
ATOM 881 N N . GLY A 1 113 ? -16.136 -12.464 17.233 1.00 91.00 113 GLY A N 1
ATOM 882 C CA . GLY A 1 113 ? -15.701 -12.987 18.529 1.00 91.00 113 GLY A CA 1
ATOM 883 C C . GLY A 1 113 ? -15.054 -14.374 18.456 1.00 91.00 113 GLY A C 1
ATOM 884 O O . GLY A 1 113 ? -14.360 -14.763 19.389 1.00 91.00 113 GLY A O 1
ATOM 885 N N . SER A 1 114 ? -15.243 -15.108 17.354 1.00 90.50 114 SER A N 1
ATOM 886 C CA . SER A 1 114 ? -14.623 -16.423 17.132 1.00 90.50 114 SER A CA 1
ATOM 887 C C . SER A 1 114 ? -13.176 -16.364 16.616 1.00 90.50 114 SER A C 1
ATOM 889 O O . SER A 1 114 ? -12.512 -17.400 16.553 1.00 90.50 114 SER A O 1
ATOM 891 N N . PHE A 1 115 ? -12.684 -15.177 16.242 1.00 92.69 115 PHE A N 1
ATOM 892 C CA . PHE A 1 115 ? -11.341 -14.997 15.690 1.00 92.69 115 PHE A CA 1
ATOM 893 C C . PHE A 1 115 ? -10.247 -15.267 16.721 1.00 92.69 115 PHE A C 1
ATOM 895 O O . PHE A 1 115 ? -10.300 -14.745 17.835 1.00 92.69 115 PHE A O 1
ATOM 902 N N . GLN A 1 116 ? -9.225 -16.017 16.309 1.00 91.00 116 GLN A N 1
ATOM 903 C CA . GLN A 1 116 ? -7.976 -16.157 17.057 1.00 91.00 116 GLN A CA 1
ATOM 904 C C . GLN A 1 116 ? -6.994 -15.029 16.716 1.00 91.00 116 GLN A C 1
ATOM 906 O O . GLN A 1 116 ? -6.302 -14.526 17.597 1.00 91.00 116 GLN A O 1
ATOM 911 N N . ASP A 1 117 ? -6.958 -14.593 15.456 1.00 87.94 117 ASP A N 1
ATOM 912 C CA . ASP A 1 117 ? -6.151 -13.468 15.005 1.00 87.94 117 ASP A CA 1
ATOM 913 C C . ASP A 1 117 ? -6.774 -12.135 15.443 1.00 87.94 117 ASP A C 1
ATOM 915 O O . ASP A 1 117 ? -7.754 -11.630 14.881 1.00 87.94 117 ASP A O 1
ATOM 919 N N . GLU A 1 118 ? -6.171 -11.547 16.475 1.00 90.50 118 GLU A N 1
ATOM 920 C CA . GLU A 1 118 ? -6.602 -10.298 17.103 1.00 90.50 118 GLU A CA 1
ATOM 921 C C . GLU A 1 118 ? -6.579 -9.115 16.119 1.00 90.50 118 GLU A C 1
ATOM 923 O O . GLU A 1 118 ? -7.429 -8.225 16.204 1.00 90.50 118 GLU A O 1
ATOM 928 N N . ILE A 1 119 ? -5.653 -9.128 15.151 1.00 85.69 119 ILE A N 1
ATOM 929 C CA . ILE A 1 119 ? -5.533 -8.087 14.122 1.00 85.69 119 ILE A CA 1
ATOM 930 C C . ILE A 1 119 ? -6.719 -8.161 13.161 1.00 85.69 119 ILE A C 1
ATOM 932 O O . ILE A 1 119 ? -7.385 -7.154 12.914 1.00 85.69 119 ILE A O 1
ATOM 936 N N . SER A 1 120 ? -7.022 -9.345 12.630 1.00 89.50 120 SER A N 1
ATOM 937 C CA . SER A 1 120 ? -8.179 -9.559 11.761 1.00 89.50 120 SER A CA 1
ATOM 938 C C . SER A 1 120 ? -9.488 -9.192 12.455 1.00 89.50 120 SER A C 1
ATOM 940 O O . SER A 1 120 ? -10.318 -8.503 11.856 1.00 89.50 120 SER A O 1
ATOM 942 N N . ARG A 1 121 ? -9.642 -9.557 13.735 1.00 94.25 121 ARG A N 1
ATOM 943 C CA . ARG A 1 121 ? -10.793 -9.164 14.560 1.00 94.25 121 ARG A CA 1
ATOM 944 C C . ARG A 1 121 ? -10.933 -7.642 14.657 1.00 94.25 121 ARG A C 1
ATOM 946 O O . ARG A 1 121 ? -11.998 -7.108 14.344 1.00 94.25 121 ARG A O 1
ATOM 953 N N . ALA A 1 122 ? -9.852 -6.942 15.009 1.00 92.12 122 ALA A N 1
ATOM 954 C CA . ALA A 1 122 ? -9.850 -5.484 15.122 1.00 92.12 122 ALA A CA 1
ATOM 955 C C . ALA A 1 122 ? -10.186 -4.803 13.789 1.00 92.12 122 ALA A C 1
ATOM 957 O O . ALA A 1 122 ? -10.993 -3.877 13.756 1.00 92.12 122 ALA A O 1
ATOM 958 N N . ARG A 1 123 ? -9.640 -5.290 12.667 1.00 91.25 123 ARG A N 1
ATOM 959 C CA . ARG A 1 123 ? -9.905 -4.717 11.338 1.00 91.25 123 ARG A CA 1
ATOM 960 C C . ARG A 1 123 ? -11.377 -4.789 10.936 1.00 91.25 123 ARG A C 1
ATOM 962 O O . ARG A 1 123 ? -11.881 -3.819 10.374 1.00 91.25 123 ARG A O 1
ATOM 969 N N . VAL A 1 124 ? -12.062 -5.901 11.215 1.00 93.75 124 VAL A N 1
ATOM 970 C CA . VAL A 1 124 ? -13.502 -6.026 10.929 1.00 93.75 124 VAL A CA 1
ATOM 971 C C . VAL A 1 124 ? -14.307 -5.035 11.771 1.00 93.75 124 VAL A C 1
ATOM 973 O O . VAL A 1 124 ? -15.180 -4.350 11.241 1.00 93.75 124 VAL A O 1
ATOM 976 N N . LEU A 1 125 ? -13.996 -4.920 13.065 1.00 94.81 125 LEU A N 1
ATOM 977 C CA . LEU A 1 125 ? -14.724 -4.031 13.973 1.00 94.81 125 LEU A CA 1
ATOM 978 C C . LEU A 1 125 ? -14.489 -2.552 13.646 1.00 94.81 125 LEU A C 1
ATOM 980 O O . LEU A 1 125 ? -15.451 -1.787 13.621 1.00 94.81 125 LEU A O 1
ATOM 984 N N . ILE A 1 126 ? -13.260 -2.167 13.285 1.00 91.12 126 ILE A N 1
ATOM 985 C CA . ILE A 1 126 ? -12.952 -0.824 12.770 1.00 91.12 126 ILE A CA 1
ATOM 986 C C . ILE A 1 126 ? -13.771 -0.539 11.506 1.00 91.12 126 ILE A C 1
ATOM 988 O O . ILE A 1 126 ? -14.413 0.502 11.430 1.00 91.12 126 ILE A O 1
ATOM 992 N N . ALA A 1 127 ? -13.800 -1.462 10.538 1.00 90.88 127 ALA A N 1
ATOM 993 C CA . ALA A 1 127 ? -14.567 -1.277 9.304 1.00 90.88 127 ALA A CA 1
ATOM 994 C C . ALA A 1 127 ? -16.074 -1.117 9.564 1.00 90.88 127 ALA A C 1
ATOM 996 O O . ALA A 1 127 ? -16.727 -0.312 8.912 1.00 90.88 127 ALA A O 1
ATOM 997 N N . SER A 1 128 ? -16.621 -1.834 10.551 1.00 91.62 128 SER A N 1
ATOM 998 C CA . SER A 1 128 ? -18.036 -1.708 10.927 1.00 91.62 128 SER A CA 1
ATOM 999 C C . SER A 1 128 ? -18.403 -0.349 11.517 1.00 91.62 128 SER A C 1
ATOM 1001 O O . SER A 1 128 ? -19.580 0.003 11.543 1.00 91.62 128 SER A O 1
ATOM 1003 N N . ALA A 1 129 ? -17.408 0.389 12.011 1.00 89.69 129 ALA A N 1
ATOM 1004 C CA . ALA A 1 129 ? -17.580 1.632 12.741 1.00 89.69 129 ALA A CA 1
ATOM 1005 C C . ALA A 1 129 ? -17.362 2.888 11.875 1.00 89.69 129 ALA A C 1
ATOM 1007 O O . ALA A 1 129 ? -17.259 4.002 12.397 1.00 89.69 129 ALA A O 1
ATOM 1008 N N . GLU A 1 130 ? -17.262 2.721 10.556 1.00 84.56 130 GLU A N 1
ATOM 1009 C CA . GLU A 1 130 ? -17.139 3.831 9.616 1.00 84.56 130 GLU A CA 1
ATOM 1010 C C . GLU A 1 130 ? -18.388 4.734 9.685 1.00 84.56 130 GLU A C 1
ATOM 1012 O O . GLU A 1 130 ? -19.513 4.250 9.671 1.00 84.56 130 GLU A O 1
ATOM 1017 N N . ASN A 1 131 ? -18.194 6.055 9.787 1.00 79.25 131 ASN A N 1
ATOM 1018 C CA . ASN A 1 131 ? -19.256 7.073 9.920 1.00 79.25 131 ASN A CA 1
ATOM 1019 C C . ASN A 1 131 ? -20.159 6.978 11.168 1.00 79.25 131 ASN A C 1
ATOM 1021 O O . ASN A 1 131 ? -21.189 7.651 11.236 1.00 79.25 131 ASN A O 1
ATOM 1025 N N . GLU A 1 132 ? -19.774 6.206 12.181 1.00 84.19 132 GLU A N 1
ATOM 1026 C CA . GLU A 1 132 ? -20.539 6.100 13.423 1.00 84.19 132 GLU A CA 1
ATOM 1027 C C . GLU A 1 132 ? -20.287 7.271 14.391 1.00 84.19 132 GLU A C 1
ATOM 1029 O O . GLU A 1 132 ? -19.200 7.858 14.453 1.00 84.19 132 GLU A O 1
ATOM 1034 N N . ALA A 1 133 ? -21.291 7.589 15.215 1.00 81.25 133 ALA A N 1
ATOM 1035 C CA . ALA A 1 133 ? -21.137 8.539 16.318 1.00 81.25 133 ALA A CA 1
ATOM 1036 C C . ALA A 1 133 ? -20.167 7.991 17.378 1.00 81.25 133 ALA A C 1
ATOM 1038 O O . ALA A 1 133 ? -20.161 6.787 17.620 1.00 81.25 133 ALA A O 1
ATOM 1039 N N . VAL A 1 134 ? -19.402 8.872 18.043 1.00 77.44 134 VAL A N 1
ATOM 1040 C CA . VAL A 1 134 ? -18.314 8.522 18.991 1.00 77.44 134 VAL A CA 1
ATOM 1041 C C . VAL A 1 134 ? -18.740 7.507 20.061 1.00 77.44 134 VAL A C 1
ATOM 1043 O O . VAL A 1 134 ? -17.971 6.604 20.372 1.00 77.44 134 VAL A O 1
ATOM 1046 N N . ASP A 1 135 ? -19.977 7.600 20.552 1.00 80.50 135 ASP A N 1
ATOM 1047 C CA . ASP A 1 135 ? -20.517 6.725 21.603 1.00 80.50 135 ASP A CA 1
ATOM 1048 C C . ASP A 1 135 ? -21.223 5.464 21.058 1.00 80.50 135 ASP A C 1
ATOM 1050 O O . ASP A 1 135 ? -21.963 4.789 21.778 1.00 80.50 135 ASP A O 1
ATOM 1054 N N . SER A 1 136 ? -21.056 5.146 19.770 1.00 88.88 136 SER A N 1
ATOM 1055 C CA . SER A 1 136 ? -21.688 3.971 19.168 1.00 88.88 136 SER A CA 1
ATOM 1056 C C . SER A 1 136 ? -21.114 2.666 19.746 1.00 88.88 136 SER A C 1
ATOM 1058 O O . SER A 1 136 ? -19.902 2.545 19.957 1.00 88.88 136 SER A O 1
ATOM 1060 N N . PRO A 1 137 ? -21.948 1.622 19.913 1.00 89.19 137 PRO A N 1
ATOM 1061 C CA . PRO A 1 137 ? -21.474 0.288 20.280 1.00 89.19 137 PRO A CA 1
ATOM 1062 C C . PRO A 1 137 ? -20.422 -0.279 19.315 1.00 89.19 137 PRO A C 1
ATOM 1064 O O . PRO A 1 137 ? -19.586 -1.080 19.729 1.00 89.19 137 PRO A O 1
ATOM 1067 N N . LYS A 1 138 ? -20.443 0.138 18.040 1.00 91.06 138 LYS A N 1
ATOM 1068 C CA . LYS A 1 138 ? -19.482 -0.309 17.024 1.00 91.06 138 LYS A CA 1
ATOM 1069 C C . LYS A 1 138 ? -18.083 0.256 17.269 1.00 91.06 138 LYS A C 1
ATOM 1071 O O . LYS A 1 138 ? -17.114 -0.499 17.242 1.00 91.06 138 LYS A O 1
ATOM 1076 N N . LEU A 1 139 ? -17.976 1.555 17.566 1.00 88.94 139 LEU A N 1
ATOM 1077 C CA . LEU A 1 139 ? -16.693 2.173 17.918 1.00 88.94 139 LEU A CA 1
ATOM 1078 C C . LEU A 1 139 ? -16.158 1.648 19.248 1.00 88.94 139 LEU A C 1
ATOM 1080 O O . LEU A 1 139 ? -14.968 1.363 19.338 1.00 88.94 139 LEU A O 1
ATOM 1084 N N . LEU A 1 140 ? -17.024 1.462 20.249 1.00 90.38 140 LEU A N 1
ATOM 1085 C CA . LEU A 1 140 ? -16.636 0.866 21.532 1.00 90.38 140 LEU A CA 1
ATOM 1086 C C . LEU A 1 140 ? -16.042 -0.536 21.335 1.00 90.38 140 LEU A C 1
ATOM 1088 O O . LEU A 1 140 ? -14.938 -0.799 21.802 1.00 90.38 140 LEU A O 1
ATOM 1092 N N . ALA A 1 141 ? -16.708 -1.396 20.559 1.00 92.31 141 ALA A N 1
ATOM 1093 C CA . ALA A 1 141 ? -16.193 -2.728 20.247 1.00 92.31 141 ALA A CA 1
ATOM 1094 C C . ALA A 1 141 ? -14.866 -2.685 19.466 1.00 92.31 141 ALA A C 1
ATOM 1096 O O . ALA A 1 141 ? -13.983 -3.510 19.705 1.00 92.31 141 ALA A O 1
ATOM 1097 N N . ALA A 1 142 ? -14.697 -1.727 18.545 1.00 92.88 142 ALA A N 1
ATOM 1098 C CA . ALA A 1 142 ? -13.434 -1.531 17.838 1.00 92.88 142 ALA A CA 1
ATOM 1099 C C . ALA A 1 142 ? -12.305 -1.153 18.808 1.00 92.88 142 ALA A C 1
ATOM 1101 O O . ALA A 1 142 ? -11.251 -1.783 18.776 1.00 92.88 142 ALA A O 1
ATOM 1102 N N . VAL A 1 143 ? -12.538 -0.194 19.710 1.00 90.69 143 VAL A N 1
ATOM 1103 C CA . VAL A 1 143 ? -11.573 0.214 20.745 1.00 90.69 143 VAL A CA 1
ATOM 1104 C C . VAL A 1 143 ? -11.203 -0.960 21.648 1.00 90.69 143 VAL A C 1
ATOM 1106 O O . VAL A 1 143 ? -10.023 -1.273 21.788 1.00 90.69 143 VAL A O 1
ATOM 1109 N N . GLU A 1 144 ? -12.194 -1.660 22.202 1.00 91.75 144 GLU A N 1
ATOM 1110 C CA . GLU A 1 144 ? -11.969 -2.839 23.045 1.00 91.75 144 GLU A CA 1
ATOM 1111 C C . GLU A 1 144 ? -11.161 -3.910 22.304 1.00 91.75 144 GLU A C 1
ATOM 1113 O O . GLU A 1 144 ? -10.249 -4.520 22.863 1.00 91.75 144 GLU A O 1
ATOM 1118 N N . SER A 1 145 ? -11.445 -4.120 21.017 1.00 92.81 145 SER A N 1
ATOM 1119 C CA . SER A 1 145 ? -10.700 -5.081 20.212 1.00 92.81 145 SER A CA 1
ATOM 1120 C C . SER A 1 145 ? -9.245 -4.692 20.006 1.00 92.81 145 SER A C 1
ATOM 1122 O O . SER A 1 145 ? -8.406 -5.589 19.980 1.00 92.81 145 SER A O 1
ATOM 1124 N N . ILE A 1 146 ? -8.953 -3.401 19.841 1.00 88.88 146 ILE A N 1
ATOM 1125 C CA . ILE A 1 146 ? -7.590 -2.885 19.688 1.00 88.88 146 ILE A CA 1
ATOM 1126 C C . ILE A 1 146 ? -6.815 -3.039 21.001 1.00 88.88 146 ILE A C 1
ATOM 1128 O O . ILE A 1 146 ? -5.668 -3.485 20.989 1.00 88.88 146 ILE A O 1
ATOM 1132 N N . GLU A 1 147 ? -7.442 -2.725 22.134 1.00 87.06 147 GLU A N 1
ATOM 1133 C CA . GLU A 1 147 ? -6.828 -2.858 23.462 1.00 87.06 147 GLU A CA 1
ATOM 1134 C C . GLU A 1 147 ? -6.502 -4.313 23.820 1.00 87.06 147 GLU A C 1
ATOM 1136 O O . GLU A 1 147 ? -5.491 -4.593 24.460 1.00 87.06 147 GLU A O 1
ATOM 1141 N N . LEU A 1 148 ? -7.310 -5.260 23.338 1.00 89.19 148 LEU A N 1
ATOM 1142 C CA . LEU A 1 148 ? -7.072 -6.690 23.531 1.00 89.19 148 LEU A CA 1
ATOM 1143 C C . LEU A 1 148 ? -5.947 -7.267 22.657 1.00 89.19 148 LEU A C 1
ATOM 1145 O O . LEU A 1 148 ? -5.611 -8.432 22.844 1.00 89.19 148 LEU A O 1
ATOM 1149 N N . ILE A 1 149 ? -5.376 -6.507 21.715 1.00 84.75 149 ILE A N 1
ATOM 1150 C CA . ILE A 1 149 ? -4.234 -6.979 20.917 1.00 84.75 149 ILE A CA 1
ATOM 1151 C C . ILE A 1 149 ? -3.026 -7.151 21.842 1.00 84.75 149 ILE A C 1
ATOM 1153 O O . ILE A 1 149 ? -2.551 -6.170 22.409 1.00 84.75 149 ILE A O 1
ATOM 1157 N N . GLN A 1 150 ? -2.507 -8.369 21.977 1.00 78.69 150 GLN A N 1
ATOM 1158 C CA . GLN A 1 150 ? -1.364 -8.699 22.836 1.00 78.69 150 GLN A CA 1
ATOM 1159 C C . GLN A 1 150 ? -0.041 -8.206 22.250 1.00 78.69 150 GLN A C 1
ATOM 1161 O O . GLN A 1 150 ? 0.852 -7.780 22.980 1.00 78.69 150 GLN A O 1
ATOM 1166 N N . TYR A 1 151 ? 0.091 -8.246 20.922 1.00 67.12 151 TYR A N 1
ATOM 1167 C CA . TYR A 1 151 ? 1.272 -7.742 20.232 1.00 67.12 151 TYR A CA 1
ATOM 1168 C C . TYR A 1 151 ? 1.214 -6.216 20.132 1.00 67.12 151 TYR A C 1
ATOM 1170 O O . TYR A 1 151 ? 0.671 -5.656 19.178 1.00 67.12 151 TYR A O 1
ATOM 1178 N N . GLU A 1 152 ? 1.823 -5.536 21.106 1.00 63.50 152 GLU A N 1
ATOM 1179 C CA . GLU A 1 152 ? 1.889 -4.066 21.186 1.00 63.50 152 GLU A CA 1
ATOM 1180 C C . GLU A 1 152 ? 2.411 -3.406 19.903 1.00 63.50 152 GLU A C 1
ATOM 1182 O O . GLU A 1 152 ? 2.021 -2.286 19.586 1.00 63.50 152 GLU A O 1
ATOM 1187 N N . TYR A 1 153 ? 3.227 -4.116 19.118 1.00 60.97 153 TYR A N 1
ATOM 1188 C CA . TYR A 1 153 ? 3.735 -3.650 17.827 1.00 60.97 153 TYR A CA 1
ATOM 1189 C C . TYR A 1 153 ? 2.636 -3.439 16.767 1.00 60.97 153 TYR A C 1
ATOM 1191 O O . TYR A 1 153 ? 2.755 -2.549 15.932 1.00 60.97 153 TYR A O 1
ATOM 1199 N N . SER A 1 154 ? 1.543 -4.208 16.813 1.00 67.31 154 SER A N 1
ATOM 1200 C CA . SER A 1 154 ? 0.460 -4.164 15.815 1.00 67.31 154 SER A CA 1
ATOM 1201 C C . SER A 1 154 ? -0.664 -3.185 16.173 1.00 67.31 154 SER A C 1
ATOM 1203 O O . SER A 1 154 ? -1.443 -2.771 15.310 1.00 67.31 154 SER A O 1
ATOM 1205 N N . ARG A 1 155 ? -0.745 -2.774 17.444 1.00 74.81 155 ARG A N 1
ATOM 1206 C CA . ARG A 1 155 ? -1.780 -1.872 17.967 1.00 74.81 155 ARG A CA 1
ATOM 1207 C C . ARG A 1 155 ? -1.741 -0.445 17.364 1.00 74.81 155 ARG A C 1
ATOM 1209 O O . ARG A 1 155 ? -2.819 0.074 17.062 1.00 74.81 155 ARG A O 1
ATOM 1216 N N . PRO A 1 156 ? -0.575 0.190 17.087 1.00 70.44 156 PRO A N 1
ATOM 1217 C CA . PRO A 1 156 ? -0.508 1.525 16.481 1.00 70.44 156 PRO A CA 1
ATOM 1218 C C . PRO A 1 156 ? -1.179 1.608 15.112 1.00 70.44 156 PRO A C 1
ATOM 1220 O O . PRO A 1 156 ? -1.882 2.575 14.826 1.00 70.44 156 PRO A O 1
ATOM 1223 N N . GLY A 1 157 ? -0.991 0.585 14.273 1.00 71.81 157 GLY A N 1
ATOM 1224 C CA . GLY A 1 157 ? -1.621 0.520 12.956 1.00 71.81 157 GLY A CA 1
ATOM 1225 C C . GLY A 1 157 ? -3.146 0.458 13.054 1.00 71.81 157 GLY A C 1
ATOM 1226 O O . GLY A 1 157 ? -3.849 1.079 12.260 1.00 71.81 157 GLY A O 1
ATOM 1227 N N . MET A 1 158 ? -3.678 -0.230 14.065 1.00 82.38 158 MET A N 1
ATOM 1228 C CA . MET A 1 158 ? -5.125 -0.307 14.274 1.00 82.38 158 MET A CA 1
ATOM 1229 C C . MET A 1 158 ? -5.697 1.004 14.820 1.00 82.38 158 MET A C 1
ATOM 1231 O O . MET A 1 158 ? -6.695 1.497 14.294 1.00 82.38 158 MET A O 1
ATOM 1235 N N . TRP A 1 159 ? -5.023 1.628 15.791 1.00 82.06 159 TRP A N 1
ATOM 1236 C CA . TRP A 1 159 ? -5.379 2.971 16.255 1.00 82.06 159 TRP A CA 1
ATOM 1237 C C . TRP A 1 159 ? -5.318 4.012 15.133 1.00 82.06 159 TRP A C 1
ATOM 1239 O O . TRP A 1 159 ? -6.159 4.906 15.085 1.00 82.06 159 TRP A O 1
ATOM 1249 N N . PHE A 1 160 ? -4.380 3.877 14.191 1.00 75.31 160 PHE A N 1
ATOM 1250 C CA . PHE A 1 160 ? -4.331 4.702 12.984 1.00 75.31 160 PHE A CA 1
ATOM 1251 C C . PHE A 1 160 ? -5.570 4.526 12.110 1.00 75.31 160 PHE A C 1
ATOM 1253 O O . PHE A 1 160 ? -6.190 5.515 11.719 1.00 75.31 160 PHE A O 1
ATOM 1260 N N . HIS A 1 161 ? -5.950 3.282 11.812 1.00 78.44 161 HIS A N 1
ATOM 1261 C CA . HIS A 1 161 ? -7.146 3.020 11.017 1.00 78.44 161 HIS A CA 1
ATOM 1262 C C . HIS A 1 161 ? -8.405 3.578 11.693 1.00 78.44 161 HIS A C 1
ATOM 1264 O O . HIS A 1 161 ? -9.229 4.181 11.009 1.00 78.44 161 HIS A O 1
ATOM 1270 N N . LEU A 1 162 ? -8.510 3.462 13.020 1.00 85.25 162 LEU A N 1
ATOM 1271 C CA . LEU A 1 162 ? -9.622 4.020 13.787 1.00 85.25 162 LEU A CA 1
ATOM 1272 C C . LEU A 1 162 ? -9.623 5.561 13.789 1.00 85.25 162 LEU A C 1
ATOM 1274 O O . LEU A 1 162 ? -10.655 6.178 13.538 1.00 85.25 162 LEU A O 1
ATOM 1278 N N . ALA A 1 163 ? -8.467 6.200 13.993 1.00 80.44 163 ALA A N 1
ATOM 1279 C CA . ALA A 1 163 ? -8.339 7.660 13.958 1.00 80.44 163 ALA A CA 1
ATOM 1280 C C . ALA A 1 163 ? -8.620 8.250 12.563 1.00 80.44 163 ALA A C 1
ATOM 1282 O O . ALA A 1 163 ? -9.087 9.383 12.450 1.00 80.44 163 ALA A O 1
ATOM 1283 N N . LYS A 1 164 ? -8.362 7.477 11.499 1.00 79.50 164 LYS A N 1
ATOM 1284 C CA . LYS A 1 164 ? -8.684 7.860 10.119 1.00 79.50 164 LYS A CA 1
ATOM 1285 C C . LYS A 1 164 ? -10.193 7.922 9.876 1.00 79.50 164 LYS A C 1
ATOM 1287 O O . LYS A 1 164 ? -10.639 8.821 9.170 1.00 79.50 164 LYS A O 1
ATOM 1292 N N . ILE A 1 165 ? -10.958 6.975 10.422 1.00 79.31 165 ILE A N 1
ATOM 1293 C CA . ILE A 1 165 ? -12.420 6.948 10.255 1.00 79.31 165 ILE A CA 1
ATOM 1294 C C . ILE A 1 165 ? -13.140 7.852 11.261 1.00 79.31 165 ILE A C 1
ATOM 1296 O O . ILE A 1 165 ? -14.241 8.315 10.979 1.00 79.31 165 ILE A O 1
ATOM 1300 N N . ASN A 1 166 ? -12.523 8.141 12.412 1.00 80.44 166 ASN A N 1
ATOM 1301 C CA . ASN A 1 166 ? -13.077 9.047 13.410 1.00 80.44 166 ASN A CA 1
ATOM 1302 C C . ASN A 1 166 ? -11.971 9.830 14.144 1.00 80.44 166 ASN A C 1
ATOM 1304 O O . ASN A 1 166 ? -11.224 9.298 14.970 1.00 80.44 166 ASN A O 1
ATOM 1308 N N . SER A 1 167 ? -11.911 11.138 13.877 1.00 77.06 167 SER A N 1
ATOM 1309 C CA . SER A 1 167 ? -10.881 12.040 14.405 1.00 77.06 167 SER A CA 1
ATOM 1310 C C . SER A 1 167 ? -10.921 12.224 15.926 1.00 77.06 167 SER A C 1
ATOM 1312 O O . SER A 1 167 ? -9.924 12.661 16.501 1.00 77.06 167 SER A O 1
ATOM 1314 N N . ALA A 1 168 ? -12.008 11.843 16.612 1.00 79.50 168 ALA A N 1
ATOM 1315 C CA . ALA A 1 168 ? -12.080 11.877 18.075 1.00 79.50 168 ALA A CA 1
ATOM 1316 C C . ALA A 1 168 ? -11.040 10.949 18.733 1.00 79.50 168 ALA A C 1
ATOM 1318 O O . ALA A 1 168 ? -10.546 11.234 19.827 1.00 79.50 168 ALA A O 1
ATOM 1319 N N . PHE A 1 169 ? -10.628 9.878 18.045 1.00 79.38 169 PHE A N 1
ATOM 1320 C CA . PHE A 1 169 ? -9.599 8.956 18.538 1.00 79.38 169 PHE A CA 1
ATOM 1321 C C . PHE A 1 169 ? -8.172 9.428 18.275 1.00 79.38 169 PHE A C 1
ATOM 1323 O O . PHE A 1 169 ? -7.225 8.759 18.680 1.00 79.38 169 PHE A O 1
ATOM 1330 N N . ARG A 1 170 ? -7.982 10.613 17.683 1.00 73.38 170 ARG A N 1
ATOM 1331 C CA . ARG A 1 170 ? -6.660 11.231 17.541 1.00 73.38 170 ARG A CA 1
ATOM 1332 C C . ARG A 1 170 ? -5.934 11.344 18.879 1.00 73.38 170 ARG A C 1
ATOM 1334 O O . ARG A 1 170 ? -4.764 10.991 18.960 1.00 73.38 170 ARG A O 1
ATOM 1341 N N . ALA A 1 171 ? -6.618 11.810 19.925 1.00 72.44 171 ALA A N 1
ATOM 1342 C CA . ALA A 1 171 ? -6.016 11.949 21.251 1.00 72.44 171 ALA A CA 1
ATOM 1343 C C . ALA A 1 171 ? -5.606 10.589 21.844 1.00 72.44 171 ALA A C 1
ATOM 1345 O O . ALA A 1 171 ? -4.538 10.493 22.439 1.00 72.44 171 ALA A O 1
ATOM 1346 N N . HIS A 1 172 ? -6.412 9.547 21.615 1.00 72.25 172 HIS A N 1
ATOM 1347 C CA . HIS A 1 172 ? -6.139 8.178 22.064 1.00 72.25 172 HIS A CA 1
ATOM 1348 C C . HIS A 1 172 ? -4.951 7.555 21.322 1.00 72.25 172 HIS A C 1
ATOM 1350 O O . HIS A 1 172 ? -4.050 7.003 21.952 1.00 72.25 172 HIS A O 1
ATOM 1356 N N . LEU A 1 173 ? -4.895 7.714 19.993 1.00 72.06 173 LEU A N 1
ATOM 1357 C CA . LEU A 1 173 ? -3.727 7.334 19.202 1.00 72.06 173 LEU A CA 1
ATOM 1358 C C . LEU A 1 173 ? -2.478 8.041 19.742 1.00 72.06 173 LEU A C 1
ATOM 1360 O O . LEU A 1 173 ? -1.479 7.388 20.007 1.00 72.06 173 LEU A O 1
ATOM 1364 N N . LEU A 1 174 ? -2.533 9.354 19.975 1.00 69.50 174 LEU A N 1
ATOM 1365 C CA . LEU A 1 174 ? -1.386 10.110 20.483 1.00 69.50 174 LEU A CA 1
ATOM 1366 C C . LEU A 1 174 ? -0.953 9.670 21.887 1.00 69.50 174 LEU A C 1
ATOM 1368 O O . LEU A 1 174 ? 0.245 9.504 22.111 1.00 69.50 174 LEU A O 1
ATOM 1372 N N . SER A 1 175 ? -1.887 9.440 22.815 1.00 72.00 175 SER A N 1
ATOM 1373 C CA . SER A 1 175 ? -1.547 8.949 24.156 1.00 72.00 175 SER A CA 1
ATOM 1374 C C . SER A 1 175 ? -0.921 7.559 24.113 1.00 72.00 175 SER A C 1
ATOM 1376 O O . SER A 1 175 ? 0.038 7.300 24.835 1.00 72.00 175 SER A O 1
ATOM 1378 N N . PHE A 1 176 ? -1.418 6.684 23.236 1.00 69.19 176 PHE A N 1
ATOM 1379 C CA . PHE A 1 176 ? -0.872 5.343 23.054 1.00 69.19 176 PHE A CA 1
ATOM 1380 C C . PHE A 1 176 ? 0.528 5.370 22.418 1.00 69.19 176 PHE A C 1
ATOM 1382 O O . PHE A 1 176 ? 1.441 4.670 22.842 1.00 69.19 176 PHE A O 1
ATOM 1389 N N . LEU A 1 177 ? 0.747 6.243 21.435 1.00 66.00 177 LEU A N 1
ATOM 1390 C CA . LEU A 1 177 ? 2.072 6.449 20.850 1.00 66.00 177 LEU A CA 1
ATOM 1391 C C . LEU A 1 177 ? 3.077 6.982 21.884 1.00 66.00 177 LEU A C 1
ATOM 1393 O O . LEU A 1 177 ? 4.227 6.547 21.910 1.00 66.00 177 LEU A O 1
ATOM 1397 N N . GLN A 1 178 ? 2.638 7.879 22.772 1.00 66.25 178 GLN A N 1
ATOM 1398 C CA . GLN A 1 178 ? 3.450 8.374 23.887 1.00 66.25 178 GLN A CA 1
ATOM 1399 C C . GLN A 1 178 ? 3.730 7.293 24.942 1.00 66.25 178 GLN A C 1
ATOM 1401 O O . GLN A 1 178 ? 4.822 7.276 25.511 1.00 66.25 178 GLN A O 1
ATOM 1406 N N . SER A 1 179 ? 2.790 6.380 25.213 1.00 64.56 179 SER A N 1
ATOM 1407 C CA . SER A 1 179 ? 3.034 5.266 26.140 1.00 64.56 179 SER A CA 1
ATOM 1408 C C . SER A 1 179 ? 4.060 4.288 25.569 1.00 64.56 179 SER A C 1
ATOM 1410 O O . SER A 1 179 ? 5.033 3.983 26.258 1.00 64.56 179 SER A O 1
ATOM 1412 N N . ILE A 1 180 ? 3.936 3.919 24.285 1.00 60.06 180 ILE A N 1
ATOM 1413 C CA . ILE A 1 180 ? 4.941 3.095 23.593 1.00 60.06 180 ILE A CA 1
ATOM 1414 C C . ILE A 1 180 ? 6.304 3.774 23.626 1.00 60.06 180 ILE A C 1
ATOM 1416 O O . ILE A 1 180 ? 7.307 3.114 23.857 1.00 60.06 180 ILE A O 1
ATOM 1420 N N . GLN A 1 181 ? 6.378 5.086 23.412 1.00 57.06 181 GLN A N 1
ATOM 1421 C CA . GLN A 1 181 ? 7.646 5.806 23.484 1.00 57.06 181 GLN A CA 1
ATOM 1422 C C . GLN A 1 181 ? 8.332 5.623 24.849 1.00 57.06 181 GLN A C 1
ATOM 1424 O O . GLN A 1 181 ? 9.536 5.367 24.900 1.00 57.06 181 GLN A O 1
ATOM 1429 N N . ASN A 1 182 ? 7.577 5.706 25.945 1.00 55.22 182 ASN A N 1
ATOM 1430 C CA . ASN A 1 182 ? 8.118 5.535 27.293 1.00 55.22 182 ASN A CA 1
ATOM 1431 C C . ASN A 1 182 ? 8.534 4.078 27.574 1.00 55.22 182 ASN A C 1
ATOM 1433 O O . ASN A 1 182 ? 9.567 3.851 28.204 1.00 55.22 182 ASN A O 1
ATOM 1437 N N . GLU A 1 183 ? 7.783 3.098 27.067 1.00 50.94 183 GLU A N 1
ATOM 1438 C CA . GLU A 1 183 ? 8.034 1.659 27.258 1.00 50.94 183 GLU A CA 1
ATOM 1439 C C . GLU A 1 183 ? 9.082 1.078 26.289 1.00 50.94 183 GLU A C 1
ATOM 1441 O O . GLU A 1 183 ? 9.818 0.154 26.642 1.00 50.94 183 GLU A O 1
ATOM 1446 N N . SER A 1 184 ? 9.242 1.663 25.097 1.00 48.25 184 SER A N 1
ATOM 1447 C CA . SER A 1 184 ? 10.228 1.264 24.078 1.00 48.25 184 SER A CA 1
ATOM 1448 C C . SER A 1 184 ? 11.672 1.407 24.558 1.00 48.25 184 SER A C 1
ATOM 1450 O O . SER A 1 184 ? 12.532 0.653 24.108 1.00 48.25 184 SER A O 1
ATOM 1452 N N . SER A 1 185 ? 11.912 2.247 25.574 1.00 48.06 185 SER A N 1
ATOM 1453 C CA . SER A 1 185 ? 13.183 2.299 26.306 1.00 48.06 185 SER A CA 1
ATOM 1454 C C . SER A 1 185 ? 13.588 0.947 26.930 1.00 48.06 185 SER A C 1
ATOM 1456 O O . SER A 1 185 ? 14.767 0.731 27.216 1.00 48.06 185 SER A O 1
ATOM 1458 N N . GLN A 1 186 ? 12.644 0.009 27.106 1.00 40.94 186 GLN A N 1
ATOM 1459 C CA . GLN A 1 186 ? 12.889 -1.353 27.596 1.00 40.94 186 GLN A CA 1
ATOM 1460 C C . GLN A 1 186 ? 12.823 -2.433 26.497 1.00 40.94 186 GLN A C 1
ATOM 1462 O O . GLN A 1 186 ? 13.534 -3.436 26.599 1.00 40.94 186 GLN A O 1
ATOM 1467 N N . VAL A 1 187 ? 12.017 -2.241 25.444 1.00 38.34 187 VAL A N 1
ATOM 1468 C CA . VAL A 1 187 ? 11.754 -3.254 24.393 1.00 38.34 187 VAL A CA 1
ATOM 1469 C C . VAL A 1 187 ? 12.675 -3.122 23.167 1.00 38.34 187 VAL A C 1
ATOM 1471 O O . VAL A 1 187 ? 12.918 -4.113 22.475 1.00 38.34 187 VAL A O 1
ATOM 1474 N N . GLU A 1 188 ? 13.319 -1.967 22.949 1.00 44.00 188 GLU A N 1
ATOM 1475 C CA . GLU A 1 188 ? 14.344 -1.776 21.897 1.00 44.00 188 GLU A CA 1
ATOM 1476 C C . GLU A 1 188 ? 15.568 -2.701 22.041 1.00 44.00 188 GLU A C 1
ATOM 1478 O O . GLU A 1 188 ? 16.411 -2.787 21.149 1.00 44.00 188 GLU A O 1
ATOM 1483 N N . LYS A 1 189 ? 15.650 -3.480 23.125 1.00 41.25 189 LYS A N 1
ATOM 1484 C CA . LYS A 1 189 ? 16.668 -4.516 23.304 1.00 41.25 189 LYS A CA 1
ATOM 1485 C C . LYS A 1 189 ? 16.537 -5.712 22.350 1.00 41.25 189 LYS A C 1
ATOM 1487 O O . LYS A 1 189 ? 17.460 -6.524 22.329 1.00 41.25 189 LYS A O 1
ATOM 1492 N N . LEU A 1 190 ? 15.435 -5.863 21.599 1.00 31.69 190 LEU A N 1
ATOM 1493 C CA . LEU A 1 190 ? 15.174 -7.096 20.835 1.00 31.69 190 LEU A CA 1
ATOM 1494 C C . LEU A 1 190 ? 14.853 -6.956 19.337 1.00 31.69 190 LEU A C 1
ATOM 1496 O O . LEU A 1 190 ? 14.900 -7.977 18.656 1.00 31.69 190 LEU A O 1
ATOM 1500 N N . LEU A 1 191 ? 14.602 -5.768 18.772 1.00 31.70 191 LEU A N 1
ATOM 1501 C CA . LEU A 1 191 ? 14.355 -5.635 17.324 1.00 31.70 191 LEU A CA 1
ATOM 1502 C C . LEU A 1 191 ? 15.047 -4.398 16.736 1.00 31.70 191 LEU A C 1
ATOM 1504 O O . LEU A 1 191 ? 14.600 -3.269 16.881 1.00 31.70 191 LEU A O 1
ATOM 1508 N N . VAL A 1 192 ? 16.158 -4.658 16.047 1.00 40.66 192 VAL A N 1
ATOM 1509 C CA . VAL A 1 192 ? 17.137 -3.687 15.526 1.00 40.66 192 VAL A CA 1
ATOM 1510 C C . VAL A 1 192 ? 16.826 -3.216 14.086 1.00 40.66 192 VAL A C 1
ATOM 1512 O O . VAL A 1 192 ? 17.611 -2.486 13.489 1.00 40.66 192 VAL A O 1
ATOM 1515 N N . THR A 1 193 ? 15.700 -3.598 13.470 1.00 35.62 193 THR A N 1
ATOM 1516 C CA . THR A 1 193 ? 15.604 -3.565 11.992 1.00 35.62 193 THR A CA 1
ATOM 1517 C C . THR A 1 193 ? 14.480 -2.771 11.335 1.00 35.62 193 THR A C 1
ATOM 1519 O O . THR A 1 193 ? 14.497 -2.702 10.112 1.00 35.62 193 THR A O 1
ATOM 1522 N N . ASN A 1 194 ? 13.572 -2.085 12.029 1.00 40.94 194 ASN A N 1
ATOM 1523 C CA . ASN A 1 194 ? 12.570 -1.266 11.330 1.00 40.94 194 ASN A CA 1
ATOM 1524 C C . ASN A 1 194 ? 12.354 0.082 12.009 1.00 40.94 194 ASN A C 1
ATOM 1526 O O . ASN A 1 194 ? 12.291 0.164 13.231 1.00 40.94 194 ASN A O 1
ATOM 1530 N N . THR A 1 195 ? 12.199 1.141 11.203 1.00 45.53 195 THR A N 1
ATOM 1531 C CA . THR A 1 195 ? 11.495 2.350 11.655 1.00 45.53 195 THR A CA 1
ATOM 1532 C C . THR A 1 195 ? 10.230 1.898 12.372 1.00 45.53 195 THR A C 1
ATOM 1534 O O . THR A 1 195 ? 9.500 1.102 11.771 1.00 45.53 195 THR A O 1
ATOM 1537 N N . PRO A 1 196 ? 9.966 2.340 13.611 1.00 53.34 196 PRO A N 1
ATOM 1538 C CA . PRO A 1 196 ? 8.794 1.871 14.327 1.00 53.34 196 PRO A CA 1
ATOM 1539 C C . PRO A 1 196 ? 7.560 2.103 13.451 1.00 53.34 196 PRO A C 1
ATOM 1541 O O . PRO A 1 196 ? 7.381 3.204 12.940 1.00 53.34 196 PRO A O 1
ATOM 1544 N N . GLU A 1 197 ? 6.730 1.090 13.202 1.00 53.66 197 GLU A N 1
ATOM 1545 C CA . GLU A 1 197 ? 5.571 1.233 12.296 1.00 53.66 197 GLU A CA 1
ATOM 1546 C C . GLU A 1 197 ? 4.657 2.395 12.722 1.00 53.66 197 GLU A C 1
ATOM 1548 O O . GLU A 1 197 ? 4.051 3.083 11.901 1.00 53.66 197 GLU A O 1
ATOM 1553 N N . TRP A 1 198 ? 4.676 2.705 14.016 1.00 59.41 198 TRP A N 1
ATOM 1554 C CA . TRP A 1 198 ? 4.012 3.841 14.629 1.00 59.41 198 TRP A CA 1
ATOM 1555 C C . TRP A 1 198 ? 4.552 5.218 14.180 1.00 59.41 198 TRP A C 1
ATOM 1557 O O . TRP A 1 198 ? 3.797 6.183 14.049 1.00 59.41 198 TRP A O 1
ATOM 1567 N N . ALA A 1 199 ? 5.848 5.319 13.885 1.00 58.06 199 ALA A N 1
ATOM 1568 C CA . ALA A 1 199 ? 6.494 6.516 13.352 1.00 58.06 199 ALA A CA 1
ATOM 1569 C C . ALA A 1 199 ? 6.050 6.784 11.905 1.00 58.06 199 ALA A C 1
ATOM 1571 O O . ALA A 1 199 ? 5.714 7.914 11.541 1.00 58.06 199 ALA A O 1
ATOM 1572 N N . ALA A 1 200 ? 5.982 5.729 11.087 1.00 60.59 200 ALA A N 1
ATOM 1573 C CA . ALA A 1 200 ? 5.469 5.811 9.721 1.00 60.59 200 ALA A CA 1
ATOM 1574 C C . ALA A 1 200 ? 3.991 6.240 9.700 1.00 60.59 200 ALA A C 1
ATOM 1576 O O . ALA A 1 200 ? 3.605 7.084 8.891 1.00 60.59 200 ALA A O 1
ATOM 1577 N N . VAL A 1 201 ? 3.193 5.737 10.647 1.00 63.38 201 VAL A N 1
ATOM 1578 C CA . VAL A 1 201 ? 1.796 6.136 10.866 1.00 63.38 201 VAL A CA 1
ATOM 1579 C C . VAL A 1 201 ? 1.653 7.656 11.054 1.00 63.38 201 VAL A C 1
ATOM 1581 O O . VAL A 1 201 ? 0.840 8.283 10.372 1.00 63.38 201 VAL A O 1
ATOM 1584 N N . LEU A 1 202 ? 2.473 8.289 11.897 1.00 65.75 202 LEU A N 1
ATOM 1585 C CA . LEU A 1 202 ? 2.401 9.740 12.129 1.00 65.75 202 LEU A CA 1
ATOM 1586 C C . LEU A 1 202 ? 2.762 10.570 10.890 1.00 65.75 202 LEU A C 1
ATOM 1588 O O . LEU A 1 202 ? 2.092 11.559 10.594 1.00 65.75 202 LEU A O 1
ATOM 1592 N N . VAL A 1 203 ? 3.772 10.146 10.127 1.00 65.94 203 VAL A N 1
ATOM 1593 C CA . VAL A 1 203 ? 4.121 10.783 8.845 1.00 65.94 203 VAL A CA 1
ATOM 1594 C C . VAL A 1 203 ? 2.972 10.654 7.853 1.00 65.94 203 VAL A C 1
ATOM 1596 O O . VAL A 1 203 ? 2.644 11.618 7.164 1.00 65.94 203 VAL A O 1
ATOM 1599 N N . THR A 1 204 ? 2.340 9.481 7.769 1.00 66.19 204 THR A N 1
ATOM 1600 C CA . THR A 1 204 ? 1.188 9.301 6.877 1.00 66.19 204 THR A CA 1
ATOM 1601 C C . THR A 1 204 ? 0.008 10.182 7.277 1.00 66.19 204 THR A C 1
ATOM 1603 O O . THR A 1 204 ? -0.641 10.731 6.392 1.00 66.19 204 THR A O 1
ATOM 1606 N N . LEU A 1 205 ? -0.227 10.403 8.576 1.00 66.50 205 LEU A N 1
ATOM 1607 C CA . LEU A 1 205 ? -1.242 11.348 9.048 1.00 66.50 205 LEU A CA 1
ATOM 1608 C C . LEU A 1 205 ? -0.909 12.782 8.643 1.00 66.50 205 LEU A C 1
ATOM 1610 O O . LEU A 1 205 ? -1.753 13.443 8.049 1.00 66.50 205 LEU A O 1
ATOM 1614 N N . ALA A 1 206 ? 0.326 13.231 8.878 1.00 72.62 206 ALA A N 1
ATOM 1615 C CA . ALA A 1 206 ? 0.766 14.573 8.500 1.00 72.62 206 ALA A CA 1
ATOM 1616 C C . ALA A 1 206 ? 0.702 14.818 6.978 1.00 72.62 206 ALA A C 1
ATOM 1618 O O . ALA A 1 206 ? 0.492 15.951 6.550 1.00 72.62 206 ALA A O 1
ATOM 1619 N N . LYS A 1 207 ? 0.852 13.766 6.155 1.00 73.69 207 LYS A N 1
ATOM 1620 C CA . LYS A 1 207 ? 0.679 13.831 4.690 1.00 73.69 207 LYS A CA 1
ATOM 1621 C C . LYS A 1 207 ? -0.787 13.967 4.264 1.00 73.69 207 LYS A C 1
ATOM 1623 O O . LYS A 1 207 ? -1.049 14.551 3.218 1.00 73.69 207 LYS A O 1
ATOM 1628 N N . ILE A 1 208 ? -1.723 13.393 5.021 1.00 68.81 208 ILE A N 1
ATOM 1629 C CA . ILE A 1 208 ? -3.160 13.396 4.695 1.00 68.81 208 ILE A CA 1
ATOM 1630 C C . ILE A 1 208 ? -3.842 14.654 5.241 1.00 68.81 208 ILE A C 1
ATOM 1632 O O . ILE A 1 208 ? -4.684 15.240 4.565 1.00 68.81 208 ILE A O 1
ATOM 1636 N N . ASP A 1 209 ? -3.479 15.069 6.451 1.00 69.62 209 ASP A N 1
ATOM 1637 C CA . ASP A 1 209 ? -4.052 16.219 7.135 1.00 69.62 209 ASP A CA 1
ATOM 1638 C C . ASP A 1 209 ? -2.939 16.976 7.877 1.00 69.62 209 ASP A C 1
ATOM 1640 O O . ASP A 1 209 ? -2.344 16.491 8.844 1.00 69.62 209 ASP A O 1
ATOM 1644 N N . SER A 1 210 ? -2.670 18.203 7.420 1.00 75.56 210 SER A N 1
ATOM 1645 C CA . SER A 1 210 ? -1.627 19.071 7.975 1.00 75.56 210 SER A CA 1
ATOM 1646 C C . SER A 1 210 ? -1.853 19.401 9.446 1.00 75.56 210 SER A C 1
ATOM 1648 O O . SER A 1 210 ? -0.915 19.809 10.127 1.00 75.56 210 SER A O 1
ATOM 1650 N N . SER A 1 211 ? -3.072 19.216 9.963 1.00 76.69 211 SER A N 1
ATOM 1651 C CA . SER A 1 211 ? -3.341 19.397 11.382 1.00 76.69 211 SER A CA 1
ATOM 1652 C C . SER A 1 211 ? -2.504 18.456 12.246 1.00 76.69 211 SER A C 1
ATOM 1654 O O . SER A 1 211 ? -2.235 18.829 13.375 1.00 76.69 211 SER A O 1
ATOM 1656 N N . TYR A 1 212 ? -2.062 17.289 11.752 1.00 71.19 212 TYR A N 1
ATOM 1657 C CA . TYR A 1 212 ? -1.201 16.339 12.480 1.00 71.19 212 TYR A CA 1
ATOM 1658 C C . TYR A 1 212 ? 0.292 16.683 12.425 1.00 71.19 212 TYR A C 1
ATOM 1660 O O . TYR A 1 212 ? 1.096 16.013 13.074 1.00 71.19 212 TYR A O 1
ATOM 1668 N N . PHE A 1 213 ? 0.684 17.691 11.643 1.00 78.75 213 PHE A N 1
ATOM 1669 C CA . PHE A 1 213 ? 2.087 17.987 11.380 1.00 78.75 213 PHE A CA 1
ATOM 1670 C C . PHE A 1 213 ? 2.845 18.415 12.644 1.00 78.75 213 PHE A C 1
ATOM 1672 O O . PHE A 1 213 ? 3.904 17.864 12.945 1.00 78.75 213 PHE A O 1
ATOM 1679 N N . SER A 1 214 ? 2.294 19.357 13.417 1.00 79.31 214 SER A N 1
ATOM 1680 C CA . SER A 1 214 ? 2.913 19.847 14.657 1.00 79.31 214 SER A CA 1
ATOM 1681 C C . SER A 1 214 ? 3.131 18.737 15.684 1.00 79.31 214 SER A C 1
ATOM 1683 O O . SER A 1 214 ? 4.157 18.692 16.364 1.00 79.31 214 SER A O 1
ATOM 1685 N N . GLU A 1 215 ? 2.182 17.817 15.781 1.00 72.75 215 GLU A N 1
ATOM 1686 C CA . GLU A 1 215 ? 2.192 16.702 16.712 1.00 72.75 215 GLU A CA 1
ATOM 1687 C C . GLU A 1 215 ? 3.152 15.613 16.249 1.00 72.75 215 GLU A C 1
ATOM 1689 O O . GLU A 1 215 ? 3.949 15.134 17.053 1.00 72.75 215 GLU A O 1
ATOM 1694 N N . ALA A 1 216 ? 3.153 15.277 14.956 1.00 74.38 216 ALA A N 1
ATOM 1695 C CA . ALA A 1 216 ? 4.127 14.356 14.383 1.00 74.38 216 ALA A CA 1
ATOM 1696 C C . ALA A 1 216 ? 5.559 14.883 14.566 1.00 74.38 216 ALA A C 1
ATOM 1698 O O . ALA A 1 216 ? 6.449 14.119 14.937 1.00 74.38 216 ALA A O 1
ATOM 1699 N N . LEU A 1 217 ? 5.771 16.193 14.401 1.00 79.50 217 LEU A N 1
ATOM 1700 C CA . LEU A 1 217 ? 7.051 16.850 14.665 1.00 79.50 217 LEU A CA 1
ATOM 1701 C C . LEU A 1 217 ? 7.437 16.807 16.148 1.00 79.50 217 LEU A C 1
ATOM 1703 O O . LEU A 1 217 ? 8.585 16.503 16.472 1.00 79.50 217 LEU A O 1
ATOM 1707 N N . SER A 1 218 ? 6.500 17.075 17.061 1.00 78.19 218 SER A N 1
ATOM 1708 C CA . SER A 1 218 ? 6.754 16.977 18.504 1.00 78.19 218 SER A CA 1
ATOM 1709 C C . SER A 1 218 ? 7.148 15.562 18.915 1.00 78.19 218 SER A C 1
ATOM 1711 O O . SER A 1 218 ? 8.060 15.398 19.723 1.00 78.19 218 SER A O 1
ATOM 1713 N N . VAL A 1 219 ? 6.479 14.549 18.361 1.00 70.56 219 VAL A N 1
ATOM 1714 C CA . VAL A 1 219 ? 6.812 13.150 18.632 1.00 70.56 219 VAL A CA 1
ATOM 1715 C C . VAL A 1 219 ? 8.160 12.798 18.009 1.00 70.56 219 VAL A C 1
ATOM 1717 O O . VAL A 1 219 ? 9.006 12.225 18.684 1.00 70.56 219 VAL A O 1
ATOM 1720 N N . ALA A 1 220 ? 8.425 13.205 16.765 1.00 74.19 220 ALA A N 1
ATOM 1721 C CA . ALA A 1 220 ? 9.727 12.993 16.138 1.00 74.19 220 ALA A CA 1
ATOM 1722 C C . ALA A 1 220 ? 10.864 13.561 17.004 1.00 74.19 220 ALA A C 1
ATOM 1724 O O . ALA A 1 220 ? 11.838 12.866 17.278 1.00 74.19 220 ALA A O 1
ATOM 1725 N N . ARG A 1 221 ? 10.711 14.788 17.518 1.00 78.62 221 ARG A N 1
ATOM 1726 C CA . ARG A 1 221 ? 11.685 15.441 18.410 1.00 78.62 221 ARG A CA 1
ATOM 1727 C C . ARG A 1 221 ? 11.906 14.706 19.729 1.00 78.62 221 ARG A C 1
ATOM 1729 O O . ARG A 1 221 ? 13.021 14.748 20.251 1.00 78.62 221 ARG A O 1
ATOM 1736 N N . SER A 1 222 ? 10.866 14.077 20.273 1.00 69.62 222 SER A N 1
ATOM 1737 C CA . SER A 1 222 ? 10.926 13.414 21.574 1.00 69.62 222 SER A CA 1
ATOM 1738 C C . SER A 1 222 ? 11.530 12.004 21.504 1.00 69.62 222 SER A C 1
ATOM 1740 O O . SER A 1 222 ? 11.919 11.468 22.543 1.00 69.62 222 SER A O 1
ATOM 1742 N N . ILE A 1 223 ? 11.651 11.405 20.314 1.00 67.38 223 ILE A N 1
ATOM 1743 C CA . ILE A 1 223 ? 12.262 10.080 20.133 1.00 67.38 223 ILE A CA 1
ATOM 1744 C C . ILE A 1 223 ? 13.705 10.071 20.638 1.00 67.38 223 ILE A C 1
ATOM 1746 O O . ILE A 1 223 ? 14.526 10.910 20.259 1.00 67.38 223 ILE A O 1
ATOM 1750 N N . GLN A 1 224 ? 14.005 9.082 21.484 1.00 65.38 224 GLN A N 1
ATOM 1751 C CA . GLN A 1 224 ? 15.332 8.898 22.068 1.00 65.38 224 GLN A CA 1
ATOM 1752 C C . GLN A 1 224 ? 16.318 8.292 21.066 1.00 65.38 224 GLN A C 1
ATOM 1754 O O . GLN A 1 224 ? 17.451 8.773 20.974 1.00 65.38 224 GLN A O 1
ATOM 1759 N N . ASP A 1 225 ? 15.893 7.288 20.286 1.00 61.91 225 ASP A N 1
ATOM 1760 C CA . ASP A 1 225 ? 16.720 6.732 19.216 1.00 61.91 225 ASP A CA 1
ATOM 1761 C C . ASP A 1 225 ? 17.002 7.793 18.146 1.00 61.91 225 ASP A C 1
ATOM 1763 O O . ASP A 1 225 ? 16.132 8.226 17.381 1.00 61.91 225 ASP A O 1
ATOM 1767 N N . LYS A 1 226 ? 18.265 8.213 18.071 1.00 64.00 226 LYS A N 1
ATOM 1768 C CA . LYS A 1 226 ? 18.684 9.283 17.168 1.00 64.00 226 LYS A CA 1
ATOM 1769 C C . LYS A 1 226 ? 18.403 8.921 15.705 1.00 64.00 226 LYS A C 1
ATOM 1771 O O . LYS A 1 226 ? 18.027 9.811 14.950 1.00 64.00 226 LYS A O 1
ATOM 1776 N N . SER A 1 227 ? 18.537 7.649 15.314 1.00 57.69 227 SER A N 1
ATOM 1777 C CA . SER A 1 227 ? 18.338 7.196 13.928 1.00 57.69 227 SER A CA 1
ATOM 1778 C C . SER A 1 227 ? 16.874 7.295 13.494 1.00 57.69 227 SER A C 1
ATOM 1780 O O . SER A 1 227 ? 16.560 7.906 12.467 1.00 57.69 227 SER A O 1
ATOM 1782 N N . SER A 1 228 ? 15.960 6.760 14.304 1.00 61.47 228 SER A N 1
ATOM 1783 C CA . SER A 1 228 ? 14.514 6.825 14.075 1.00 61.47 228 SER A CA 1
ATOM 1784 C C . SER A 1 228 ? 14.003 8.261 14.100 1.00 61.47 228 SER A C 1
ATOM 1786 O O . SER A 1 228 ? 13.232 8.650 13.220 1.00 61.47 228 SER A O 1
ATOM 1788 N N . ARG A 1 229 ? 14.505 9.082 15.034 1.00 72.56 229 ARG A N 1
ATOM 1789 C CA . ARG A 1 229 ? 14.236 10.523 15.072 1.00 72.56 229 ARG A CA 1
ATOM 1790 C C . ARG A 1 229 ? 14.639 11.211 13.770 1.00 72.56 229 ARG A C 1
ATOM 1792 O O . ARG A 1 229 ? 13.824 11.907 13.174 1.00 72.56 229 ARG A O 1
ATOM 1799 N N . THR A 1 230 ? 15.870 11.003 13.305 1.00 67.00 230 THR A N 1
ATOM 1800 C CA . THR A 1 230 ? 16.377 11.649 12.086 1.00 67.00 230 THR A CA 1
ATOM 1801 C C . THR A 1 230 ? 15.585 11.232 10.847 1.00 67.00 230 THR A C 1
ATOM 1803 O O . THR A 1 230 ? 15.210 12.094 10.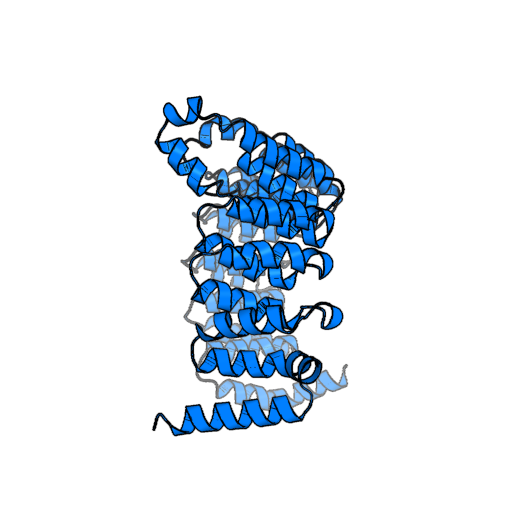057 1.00 67.00 230 THR A O 1
ATOM 1806 N N . LYS A 1 231 ? 15.245 9.943 10.692 1.00 64.19 231 LYS A N 1
ATOM 1807 C CA . LYS A 1 231 ? 14.402 9.471 9.575 1.00 64.19 231 LYS A CA 1
ATOM 1808 C C . LYS A 1 231 ? 13.033 10.154 9.552 1.00 64.19 231 LYS A C 1
ATOM 1810 O O . LYS A 1 231 ? 12.576 10.576 8.493 1.00 64.19 231 LYS A O 1
ATOM 1815 N N . LEU A 1 232 ? 12.395 10.288 10.713 1.00 67.69 232 LEU A N 1
ATOM 1816 C CA . LEU A 1 232 ? 11.108 10.968 10.833 1.00 67.69 232 LEU A CA 1
ATOM 1817 C C . LEU A 1 232 ? 11.194 12.458 10.530 1.00 67.69 232 LEU A C 1
ATOM 1819 O O . LEU A 1 232 ? 10.351 12.974 9.804 1.00 67.69 232 LEU A O 1
ATOM 1823 N N . LEU A 1 233 ? 12.211 13.142 11.057 1.00 74.31 233 LEU A N 1
ATOM 1824 C CA . LEU A 1 233 ? 12.428 14.560 10.777 1.00 74.31 233 LEU A CA 1
ATOM 1825 C C . LEU A 1 233 ? 12.655 14.801 9.278 1.00 74.31 233 LEU A C 1
ATOM 1827 O O . LEU A 1 233 ? 12.125 15.770 8.747 1.00 74.31 233 LEU A O 1
ATOM 1831 N N . ILE A 1 234 ? 13.351 13.897 8.576 1.00 65.75 234 ILE A N 1
ATOM 1832 C CA . ILE A 1 234 ? 13.493 13.950 7.112 1.00 65.75 234 ILE A CA 1
ATOM 1833 C C . ILE A 1 234 ? 12.130 13.798 6.423 1.00 65.75 234 ILE A C 1
ATOM 1835 O O . ILE A 1 234 ? 11.793 14.597 5.552 1.00 65.75 234 ILE A O 1
ATOM 1839 N N . GLU A 1 235 ? 11.334 12.793 6.797 1.00 66.69 235 GLU A N 1
ATOM 1840 C CA . GLU A 1 235 ? 10.010 12.574 6.201 1.00 66.69 235 GLU A CA 1
ATOM 1841 C C . GLU A 1 235 ? 9.028 13.721 6.466 1.00 66.69 235 GLU A C 1
ATOM 1843 O O . GLU A 1 235 ? 8.233 14.053 5.590 1.00 66.69 235 GLU A O 1
ATOM 1848 N N . LEU A 1 236 ? 9.089 14.347 7.641 1.00 72.88 236 LEU A N 1
ATOM 1849 C CA . LEU A 1 236 ? 8.292 15.530 7.961 1.00 72.88 236 LEU A CA 1
ATOM 1850 C C . LEU A 1 236 ? 8.779 16.755 7.197 1.00 72.88 236 LEU A C 1
ATOM 1852 O O . LEU A 1 236 ? 7.967 17.509 6.672 1.00 72.88 236 LEU A O 1
ATOM 1856 N N . ALA A 1 237 ? 10.087 16.931 7.048 1.00 70.56 237 ALA A N 1
ATOM 1857 C CA . ALA A 1 237 ? 10.609 18.056 6.293 1.00 70.56 237 ALA A CA 1
ATOM 1858 C C . ALA A 1 237 ? 10.232 17.979 4.795 1.00 70.56 237 ALA A C 1
ATOM 1860 O O . ALA A 1 237 ? 10.059 19.007 4.149 1.00 70.56 237 ALA A O 1
ATOM 1861 N N . LYS A 1 238 ? 9.984 16.775 4.247 1.00 68.62 238 LYS A N 1
ATOM 1862 C CA . LYS A 1 238 ? 9.376 16.613 2.907 1.00 68.62 238 LYS A CA 1
ATOM 1863 C C . LYS A 1 238 ? 7.957 17.190 2.805 1.00 68.62 238 LYS A C 1
ATOM 1865 O O . LYS A 1 238 ? 7.523 17.506 1.702 1.00 68.62 238 LYS A O 1
ATOM 1870 N N . ILE A 1 239 ? 7.225 17.266 3.917 1.00 69.81 239 ILE A N 1
ATOM 1871 C CA . ILE A 1 239 ? 5.871 17.837 3.984 1.00 69.81 239 ILE A CA 1
ATOM 1872 C C . ILE A 1 239 ? 5.958 19.356 4.166 1.00 69.81 239 ILE A C 1
ATOM 1874 O O . ILE A 1 239 ? 5.278 20.090 3.455 1.00 69.81 239 ILE A O 1
ATOM 1878 N N . ASP A 1 240 ? 6.816 19.822 5.079 1.00 73.56 240 ASP A N 1
ATOM 1879 C CA . ASP A 1 240 ? 7.092 21.245 5.292 1.00 73.56 240 ASP A CA 1
ATOM 1880 C C . ASP A 1 240 ? 8.600 21.515 5.303 1.00 73.56 240 ASP A C 1
ATOM 1882 O O . ASP A 1 240 ? 9.325 21.211 6.259 1.00 73.56 240 ASP A O 1
ATOM 1886 N N . SER A 1 241 ? 9.051 22.165 4.230 1.00 65.56 241 SER A N 1
ATOM 1887 C CA . SER A 1 241 ? 10.454 22.474 3.974 1.00 65.56 241 SER A CA 1
ATOM 1888 C C . SER A 1 241 ? 11.119 23.368 5.021 1.00 65.56 241 SER A C 1
ATOM 1890 O O . SER A 1 241 ? 12.346 23.424 5.105 1.00 65.56 241 SER A O 1
ATOM 1892 N N . SER A 1 242 ? 10.345 24.079 5.843 1.00 75.19 242 SER A N 1
ATOM 1893 C CA . SER A 1 242 ? 10.910 24.942 6.885 1.00 75.19 242 SER A CA 1
ATOM 1894 C C . SER A 1 242 ? 11.686 24.161 7.960 1.00 75.19 242 SER A C 1
ATOM 1896 O O . SER A 1 242 ? 12.581 24.720 8.599 1.00 75.19 242 SER A O 1
ATOM 1898 N N . TYR A 1 243 ? 11.433 22.854 8.099 1.00 73.56 243 TYR A N 1
ATOM 1899 C CA . TYR A 1 243 ? 12.084 21.973 9.077 1.00 73.56 243 TYR A CA 1
ATOM 1900 C C . TYR A 1 243 ? 13.295 21.202 8.523 1.00 73.56 243 TYR A C 1
ATOM 1902 O O . TYR A 1 243 ? 13.878 20.369 9.221 1.00 73.56 243 TYR A O 1
ATOM 1910 N N . PHE A 1 244 ? 13.747 21.501 7.298 1.00 63.47 244 PHE A N 1
ATOM 1911 C CA . PHE A 1 244 ? 14.925 20.851 6.705 1.00 63.47 244 PHE A CA 1
ATOM 1912 C C . PHE A 1 244 ? 16.216 21.085 7.492 1.00 63.47 244 PHE A C 1
ATOM 1914 O O . PHE A 1 244 ? 17.023 20.168 7.644 1.00 63.47 244 PHE A O 1
ATOM 1921 N N . SER A 1 245 ? 16.404 22.291 8.034 1.00 64.06 245 SER A N 1
ATOM 1922 C CA . SER A 1 245 ? 17.582 22.622 8.848 1.00 64.06 245 SER A CA 1
ATOM 1923 C C . SER A 1 245 ? 17.665 21.779 10.126 1.00 64.06 245 SER A C 1
ATOM 1925 O O . SER A 1 245 ? 18.754 21.406 10.560 1.00 64.06 245 SER A O 1
ATOM 1927 N N . GLU A 1 246 ? 16.513 21.425 10.692 1.00 75.62 246 GLU A N 1
ATOM 1928 C CA . GLU A 1 246 ? 16.403 20.562 11.861 1.00 75.62 246 GLU A CA 1
ATOM 1929 C C . GLU A 1 246 ? 16.641 19.087 11.517 1.00 75.62 246 GLU A C 1
ATOM 1931 O O . GLU A 1 246 ? 17.355 18.391 12.236 1.00 75.62 246 GLU A O 1
ATOM 1936 N N . ALA A 1 247 ? 16.112 18.607 10.389 1.00 67.94 247 ALA A N 1
ATOM 1937 C CA . ALA A 1 247 ? 16.413 17.262 9.904 1.00 67.94 247 ALA A CA 1
ATOM 1938 C C . ALA A 1 247 ? 17.922 17.082 9.640 1.00 67.94 247 ALA A C 1
ATOM 1940 O O . ALA A 1 247 ? 18.509 16.063 10.007 1.00 67.94 247 ALA A O 1
ATOM 1941 N N . LEU A 1 248 ? 18.567 18.105 9.068 1.00 62.12 248 LEU A N 1
ATOM 1942 C CA . LEU A 1 248 ? 20.004 18.124 8.802 1.00 62.12 248 LEU A CA 1
ATOM 1943 C C . LEU A 1 248 ? 20.841 18.224 10.086 1.00 62.12 248 LEU A C 1
ATOM 1945 O O . LEU A 1 248 ? 21.879 17.574 10.195 1.00 62.12 248 LEU A O 1
ATOM 1949 N N . SER A 1 249 ? 20.410 19.005 11.079 1.00 70.19 249 SER A N 1
ATOM 1950 C CA . SER A 1 249 ? 21.111 19.068 12.365 1.00 70.19 249 SER A CA 1
ATOM 1951 C C . SER A 1 249 ? 21.002 17.746 13.126 1.00 70.19 249 SER A C 1
ATOM 1953 O O . SER A 1 249 ? 22.002 17.268 13.657 1.00 70.19 249 SER A O 1
A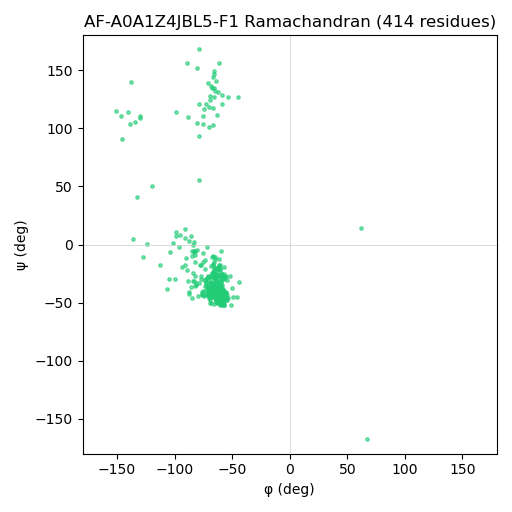TOM 1955 N N . ALA A 1 250 ? 19.838 17.092 13.104 1.00 67.56 250 ALA A N 1
ATOM 1956 C CA . ALA A 1 250 ? 19.654 15.762 13.677 1.00 67.56 250 ALA A CA 1
ATOM 1957 C C . ALA A 1 250 ? 20.532 14.706 12.980 1.00 67.56 250 ALA A C 1
ATOM 1959 O O . ALA A 1 250 ? 21.101 13.842 13.650 1.00 67.56 250 ALA A O 1
ATOM 1960 N N . LEU A 1 251 ? 20.703 14.816 11.657 1.00 61.16 251 LEU A N 1
ATOM 1961 C CA . LEU A 1 251 ? 21.652 14.013 10.885 1.00 61.16 251 LEU A CA 1
ATOM 1962 C C . LEU A 1 251 ? 23.100 14.245 11.365 1.00 61.16 251 LEU A C 1
ATOM 1964 O O . LEU A 1 251 ? 23.807 13.289 11.672 1.00 61.16 251 LEU A O 1
ATOM 1968 N N . ARG A 1 252 ? 23.527 15.504 11.518 1.00 62.47 252 ARG A N 1
ATOM 1969 C CA . ARG A 1 252 ? 24.884 15.868 11.978 1.00 62.47 252 ARG A CA 1
ATOM 1970 C C . ARG A 1 252 ? 25.171 15.446 13.425 1.00 62.47 252 ARG A C 1
ATOM 1972 O O . ARG A 1 252 ? 26.255 14.963 13.725 1.00 62.47 252 ARG A O 1
ATOM 1979 N N . MET A 1 253 ? 24.189 15.528 14.320 1.00 63.53 253 MET A N 1
ATOM 1980 C CA . MET A 1 253 ? 24.339 15.110 15.724 1.00 63.53 253 MET A CA 1
ATOM 1981 C C . MET A 1 253 ? 24.589 13.604 15.895 1.00 63.53 253 MET A C 1
ATOM 1983 O O . MET A 1 253 ? 25.137 13.181 16.913 1.00 63.53 253 MET A O 1
ATOM 1987 N N . ILE A 1 254 ? 24.178 12.772 14.933 1.00 55.97 254 ILE A N 1
ATOM 1988 C CA . ILE A 1 254 ? 24.542 11.348 14.924 1.00 55.97 254 ILE A CA 1
ATOM 1989 C C . ILE A 1 254 ? 26.039 11.198 14.622 1.00 55.97 254 ILE A C 1
ATOM 1991 O O . ILE A 1 254 ? 26.719 10.462 15.336 1.00 55.97 254 ILE A O 1
ATOM 1995 N N . GLN A 1 255 ? 26.543 11.954 13.639 1.00 51.31 255 GLN A N 1
ATOM 1996 C CA . GLN A 1 255 ? 27.936 11.950 13.175 1.00 51.31 255 GLN A CA 1
ATOM 1997 C C . GLN A 1 255 ? 28.943 12.363 14.263 1.00 51.31 255 GLN A C 1
ATOM 1999 O O . GLN A 1 255 ? 30.022 11.783 14.345 1.00 51.31 255 GLN A O 1
ATOM 2004 N N . GLU A 1 256 ? 28.596 13.327 15.118 1.00 49.88 256 GLU A N 1
ATOM 2005 C CA . GLU A 1 256 ? 29.471 13.770 16.217 1.00 49.88 256 GLU A CA 1
ATOM 2006 C C . GLU A 1 256 ? 29.564 12.748 17.358 1.00 49.88 256 GLU A C 1
ATOM 2008 O O . GLU A 1 256 ? 30.591 12.647 18.018 1.00 49.88 256 GLU A O 1
ATOM 2013 N N . THR A 1 257 ? 28.514 11.950 17.588 1.00 47.88 257 THR A N 1
ATOM 2014 C CA . THR A 1 257 ? 28.511 10.948 18.671 1.00 47.88 257 THR A CA 1
ATOM 2015 C C . THR A 1 257 ? 29.149 9.609 18.318 1.00 47.88 257 THR A C 1
ATOM 2017 O O . THR A 1 257 ? 29.331 8.767 19.196 1.00 47.88 257 THR A O 1
ATOM 2020 N N . SER A 1 258 ? 29.539 9.423 17.060 1.00 49.09 258 SER A N 1
ATOM 2021 C CA . SER A 1 258 ? 30.451 8.367 16.615 1.00 49.09 258 SER A CA 1
ATOM 2022 C C . SER A 1 258 ? 31.912 8.739 16.916 1.00 49.09 258 SER A C 1
ATOM 2024 O O . SER A 1 258 ? 32.753 8.779 16.020 1.00 49.09 258 SER A O 1
ATOM 2026 N N . GLU A 1 259 ? 32.224 9.035 18.183 1.00 44.75 259 GLU A N 1
ATOM 2027 C CA . GLU A 1 259 ? 33.613 9.178 18.629 1.00 44.75 259 GLU A CA 1
ATOM 2028 C C . GLU A 1 259 ? 34.329 7.809 18.584 1.00 44.75 259 GLU A C 1
ATOM 2030 O O . GLU A 1 259 ? 33.768 6.797 19.026 1.00 44.75 259 GLU A O 1
ATOM 2035 N N . PRO A 1 260 ? 35.582 7.750 18.092 1.00 48.28 260 PRO A N 1
ATOM 2036 C CA . PRO A 1 260 ? 36.340 6.503 17.942 1.00 48.28 260 PRO A CA 1
ATOM 2037 C C . PRO A 1 260 ? 36.560 5.735 19.261 1.00 48.28 260 PRO A C 1
ATOM 2039 O O . PRO A 1 260 ? 36.679 4.509 19.236 1.00 48.28 260 PRO A O 1
ATOM 2042 N N . ASP A 1 261 ? 36.532 6.411 20.414 1.00 41.97 261 ASP A N 1
ATOM 2043 C CA . ASP A 1 261 ? 36.758 5.795 21.732 1.00 41.97 261 ASP A CA 1
ATOM 2044 C C . ASP A 1 261 ? 35.594 4.906 22.220 1.00 41.97 261 ASP A C 1
ATOM 2046 O O . ASP A 1 261 ? 35.825 3.925 22.931 1.00 41.97 261 ASP A O 1
ATOM 2050 N N . LEU A 1 262 ? 34.348 5.185 21.811 1.00 39.28 262 LEU A N 1
ATOM 2051 C CA . LEU A 1 262 ? 33.168 4.360 22.132 1.00 39.28 262 LEU A CA 1
ATOM 2052 C C . LEU A 1 262 ? 33.044 3.142 21.200 1.00 39.28 262 LEU A C 1
ATOM 2054 O O . LEU A 1 262 ? 32.630 2.064 21.631 1.00 39.28 262 LEU A O 1
ATOM 2058 N N . LEU A 1 263 ? 33.457 3.291 19.936 1.00 41.38 263 LEU A N 1
ATOM 2059 C CA . LEU A 1 263 ? 33.466 2.222 18.928 1.00 41.38 263 LEU A CA 1
ATOM 2060 C C . LEU A 1 263 ? 34.547 1.166 19.213 1.00 41.38 263 LEU A C 1
ATOM 2062 O O . LEU A 1 263 ? 34.336 -0.019 18.954 1.00 41.38 263 LEU A O 1
ATOM 2066 N N . ALA A 1 264 ? 35.665 1.570 19.824 1.00 45.44 264 ALA A N 1
ATOM 2067 C CA . ALA A 1 264 ? 36.711 0.658 20.288 1.00 45.44 264 ALA A CA 1
ATOM 2068 C C . ALA A 1 264 ? 36.249 -0.270 21.432 1.00 45.44 264 ALA A C 1
ATOM 2070 O O . ALA A 1 264 ? 36.792 -1.361 21.601 1.00 45.44 264 ALA A O 1
ATOM 2071 N N . GLN A 1 265 ? 35.238 0.136 22.209 1.00 43.41 265 GLN A N 1
ATOM 2072 C CA . GLN A 1 265 ? 34.739 -0.631 23.356 1.00 43.41 265 GLN A CA 1
ATOM 2073 C C . GLN A 1 265 ? 33.612 -1.612 22.998 1.00 43.41 265 GLN A C 1
ATOM 2075 O O . GLN A 1 265 ? 33.279 -2.471 23.815 1.00 43.41 265 GLN A O 1
ATOM 2080 N N . ASN A 1 266 ? 33.023 -1.527 21.796 1.00 41.31 266 ASN A N 1
ATOM 2081 C CA . ASN A 1 266 ? 31.926 -2.409 21.395 1.00 41.31 266 ASN A CA 1
ATOM 2082 C C . ASN A 1 266 ? 31.960 -2.764 19.888 1.00 41.31 266 ASN A C 1
ATOM 2084 O O . ASN A 1 266 ? 31.356 -2.067 19.069 1.00 41.31 266 ASN A O 1
ATOM 2088 N N . PRO A 1 267 ? 32.625 -3.869 19.498 1.00 45.16 267 PRO A N 1
ATOM 2089 C CA . PRO A 1 267 ? 32.867 -4.215 18.092 1.00 45.16 267 PRO A CA 1
ATOM 2090 C C . PRO A 1 267 ? 31.596 -4.567 17.298 1.00 45.16 267 PRO A C 1
ATOM 2092 O O . PRO A 1 267 ? 31.563 -4.377 16.084 1.00 45.16 267 PRO A O 1
ATOM 2095 N N . LEU A 1 268 ? 30.521 -5.002 17.965 1.00 40.53 268 LEU A N 1
ATOM 2096 C CA . LEU A 1 268 ? 29.207 -5.179 17.331 1.00 40.53 268 LEU A CA 1
ATOM 2097 C C . LEU A 1 268 ? 28.608 -3.833 16.894 1.00 40.53 268 LEU A C 1
ATOM 2099 O O . LEU A 1 268 ? 28.000 -3.745 15.830 1.00 40.53 268 LEU A O 1
ATOM 2103 N N . MET A 1 269 ? 28.844 -2.770 17.669 1.00 34.22 269 MET A N 1
ATOM 2104 C CA . MET A 1 269 ? 28.359 -1.425 17.360 1.00 34.22 269 MET A CA 1
ATOM 2105 C C . MET A 1 269 ? 29.184 -0.739 16.268 1.00 34.22 269 MET A C 1
ATOM 2107 O O . MET A 1 269 ? 28.628 -0.004 15.463 1.00 34.22 269 MET A O 1
ATOM 2111 N N . ALA A 1 270 ? 30.474 -1.064 16.155 1.00 38.97 270 ALA A N 1
ATOM 2112 C CA . ALA A 1 270 ? 31.313 -0.624 15.041 1.00 38.97 270 ALA A CA 1
ATOM 2113 C C . ALA A 1 270 ? 30.837 -1.176 13.683 1.00 38.97 270 ALA A C 1
ATOM 2115 O O . ALA A 1 270 ? 30.728 -0.409 12.730 1.00 38.97 270 ALA A O 1
ATOM 2116 N N . SER A 1 271 ? 30.468 -2.464 13.614 1.00 41.50 271 SER A N 1
ATOM 2117 C CA . SER A 1 271 ? 29.881 -3.056 12.394 1.00 41.50 271 SER A CA 1
ATOM 2118 C C . SE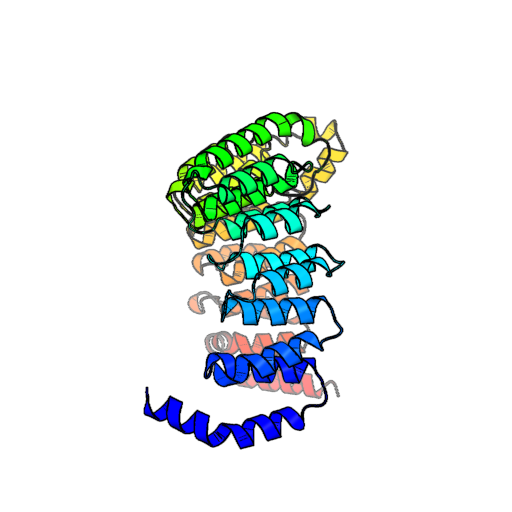R A 1 271 ? 28.483 -2.512 12.074 1.00 41.50 271 SER A C 1
ATOM 2120 O O . SER A 1 271 ? 28.106 -2.337 10.921 1.00 41.50 271 SER A O 1
ATOM 2122 N N . PHE A 1 272 ? 27.712 -2.166 13.105 1.00 34.94 272 PHE A N 1
ATOM 2123 C CA . PHE A 1 272 ? 26.377 -1.604 12.933 1.00 34.94 272 PHE A CA 1
ATOM 2124 C C . PHE A 1 272 ? 26.423 -0.137 12.475 1.00 34.94 272 PHE A C 1
ATOM 2126 O O . PHE A 1 272 ? 25.663 0.264 11.596 1.00 34.94 272 PHE A O 1
ATOM 2133 N N . CYS A 1 273 ? 27.351 0.663 13.011 1.00 38.06 273 CYS A N 1
ATOM 2134 C CA . CYS A 1 273 ? 27.596 2.031 12.560 1.00 38.06 273 CYS A CA 1
ATOM 2135 C C . CYS A 1 273 ? 28.124 2.078 11.118 1.00 38.06 273 CYS A C 1
ATOM 2137 O O . CYS A 1 273 ? 27.716 2.974 10.383 1.00 38.06 273 CYS A O 1
ATOM 2139 N N . SER A 1 274 ? 28.940 1.113 10.669 1.00 42.88 274 SER A N 1
ATOM 2140 C CA . SER A 1 274 ? 29.353 1.047 9.257 1.00 42.88 274 SER A CA 1
ATOM 2141 C C . SER A 1 274 ? 28.187 0.738 8.310 1.00 42.88 274 SER A C 1
ATOM 2143 O O . SER A 1 274 ? 28.100 1.332 7.237 1.00 42.88 274 SER A O 1
ATOM 2145 N N . ASP A 1 275 ? 27.242 -0.113 8.724 1.00 39.72 275 ASP A N 1
ATOM 2146 C CA . ASP A 1 275 ? 26.114 -0.542 7.880 1.00 39.72 275 ASP A CA 1
ATOM 2147 C C . ASP A 1 275 ? 24.934 0.452 7.888 1.00 39.72 275 ASP A C 1
ATOM 2149 O O . ASP A 1 275 ? 24.194 0.608 6.905 1.00 39.72 275 ASP A O 1
ATOM 2153 N N . VAL A 1 276 ? 24.723 1.153 9.006 1.00 40.19 276 VAL A N 1
ATOM 2154 C CA . VAL A 1 276 ? 23.626 2.119 9.192 1.00 40.19 276 VAL A CA 1
ATOM 2155 C C . VAL A 1 276 ? 24.020 3.533 8.757 1.00 40.19 276 VAL A C 1
ATOM 2157 O O . VAL A 1 276 ? 23.136 4.310 8.391 1.00 40.19 276 VAL A O 1
ATOM 2160 N N . TRP A 1 277 ? 25.316 3.845 8.712 1.00 53.81 277 TRP A N 1
ATOM 2161 C CA . TRP A 1 277 ? 25.837 5.198 8.513 1.00 53.81 277 TRP A CA 1
ATOM 2162 C C . TRP A 1 277 ? 26.952 5.270 7.460 1.00 53.81 277 TRP A C 1
ATOM 2164 O O . TRP A 1 277 ? 27.927 6.004 7.616 1.00 53.81 277 TRP A O 1
ATOM 2174 N N . SER A 1 278 ? 26.811 4.534 6.355 1.00 62.12 278 SER A N 1
ATOM 2175 C CA . SER A 1 278 ? 27.659 4.773 5.188 1.00 62.12 278 SER A CA 1
ATOM 2176 C C . SER A 1 278 ? 27.375 6.172 4.624 1.00 62.12 278 SER A C 1
ATOM 2178 O O . SER A 1 278 ? 26.217 6.604 4.566 1.00 62.12 278 SER A O 1
ATOM 2180 N N . LEU A 1 279 ? 28.423 6.880 4.179 1.00 63.06 279 LEU A N 1
ATOM 2181 C CA . LEU A 1 279 ? 28.307 8.153 3.444 1.00 63.06 279 LEU A CA 1
ATOM 2182 C C . LEU A 1 279 ? 27.216 8.083 2.358 1.00 63.06 279 LEU A C 1
ATOM 2184 O O . LEU A 1 279 ? 26.489 9.048 2.142 1.00 63.06 279 LEU A O 1
ATOM 2188 N N . TYR A 1 280 ? 27.021 6.901 1.770 1.00 66.00 280 TYR A N 1
ATOM 2189 C CA . TYR A 1 280 ? 25.953 6.586 0.827 1.00 66.00 280 TYR A CA 1
ATOM 2190 C C . TYR A 1 280 ? 24.544 6.964 1.322 1.00 66.00 280 TYR A C 1
ATOM 2192 O O . TYR A 1 280 ? 23.835 7.705 0.643 1.00 66.00 280 TYR A O 1
ATOM 2200 N N . LYS A 1 281 ? 24.126 6.545 2.526 1.00 67.06 281 LYS A N 1
ATOM 2201 C CA . LYS A 1 281 ? 22.777 6.859 3.046 1.00 67.06 281 LYS A CA 1
ATOM 2202 C C . LYS A 1 281 ? 22.589 8.350 3.351 1.00 67.06 281 LYS A C 1
ATOM 2204 O O . LYS A 1 281 ? 21.486 8.867 3.177 1.00 67.06 281 LYS A O 1
ATOM 2209 N N . GLN A 1 282 ? 23.647 9.047 3.775 1.00 66.38 282 GLN A N 1
ATOM 2210 C CA . GLN A 1 282 ? 23.607 10.500 3.990 1.00 66.38 282 GLN A CA 1
ATOM 2211 C C . GLN A 1 282 ? 23.438 11.249 2.672 1.00 66.38 282 GLN A C 1
ATOM 2213 O O . GLN A 1 282 ? 22.612 12.156 2.572 1.00 66.38 282 GLN A O 1
ATOM 2218 N N . ILE A 1 283 ? 24.189 10.838 1.651 1.00 71.62 283 ILE A N 1
ATOM 2219 C CA . ILE A 1 283 ? 24.109 11.443 0.329 1.00 71.62 283 ILE A CA 1
ATOM 2220 C C . ILE A 1 283 ? 22.719 11.219 -0.270 1.00 71.62 283 ILE A C 1
ATOM 2222 O O . ILE A 1 283 ? 22.130 12.178 -0.755 1.00 71.62 283 ILE A O 1
ATOM 2226 N N . LEU A 1 284 ? 22.125 10.027 -0.139 1.00 74.88 284 LEU A N 1
ATOM 2227 C CA . LEU A 1 284 ? 20.740 9.794 -0.571 1.00 74.88 284 LEU A CA 1
ATOM 2228 C C . LEU A 1 284 ? 19.730 10.709 0.142 1.00 74.88 284 LEU A C 1
ATOM 2230 O O . LEU A 1 284 ? 18.786 11.203 -0.478 1.00 74.88 284 LEU A O 1
ATOM 2234 N N . ALA A 1 285 ? 19.912 10.970 1.440 1.00 65.31 285 ALA A N 1
ATOM 2235 C CA . ALA A 1 285 ? 19.066 11.919 2.162 1.00 65.31 285 ALA A CA 1
ATOM 2236 C C . ALA A 1 285 ? 19.234 13.346 1.612 1.00 65.31 285 ALA A C 1
ATOM 2238 O O . ALA A 1 285 ? 18.236 13.995 1.305 1.00 65.31 285 ALA A O 1
ATOM 2239 N N . LEU A 1 286 ? 20.473 13.802 1.410 1.00 71.62 286 LEU A N 1
ATOM 2240 C CA . LEU A 1 286 ? 20.766 15.120 0.840 1.00 71.62 286 LEU A CA 1
ATOM 2241 C C . LEU A 1 286 ? 20.277 15.261 -0.604 1.00 71.62 286 LEU A C 1
ATOM 2243 O O . LEU A 1 286 ? 19.786 16.322 -0.967 1.00 71.62 286 LEU A O 1
ATOM 2247 N N . MET A 1 287 ? 20.347 14.208 -1.420 1.00 78.62 287 MET A N 1
ATOM 2248 C CA . MET A 1 287 ? 19.825 14.205 -2.790 1.00 78.62 287 MET A CA 1
ATOM 2249 C C . MET A 1 287 ? 18.326 14.493 -2.823 1.00 78.62 287 MET A C 1
ATOM 2251 O O . MET A 1 287 ? 17.876 15.304 -3.627 1.00 78.62 287 MET A O 1
ATOM 2255 N N . ASN A 1 288 ? 17.561 13.906 -1.898 1.00 70.06 288 ASN A N 1
ATOM 2256 C CA . ASN A 1 288 ? 16.141 14.227 -1.756 1.00 70.06 288 ASN A CA 1
ATOM 2257 C C . ASN A 1 288 ? 15.919 15.702 -1.374 1.00 70.06 288 ASN A C 1
ATOM 2259 O O . ASN A 1 288 ? 14.962 16.312 -1.842 1.00 70.06 288 ASN A O 1
ATOM 2263 N N . LEU A 1 289 ? 16.801 16.286 -0.557 1.00 66.38 289 LEU A N 1
ATOM 2264 C CA . LEU A 1 289 ? 16.733 17.703 -0.171 1.00 66.38 289 LEU A CA 1
ATOM 2265 C C . LEU A 1 289 ? 17.126 18.643 -1.320 1.00 66.38 289 LEU A C 1
ATOM 2267 O O . LEU A 1 289 ? 16.521 19.701 -1.501 1.00 66.38 289 LEU A O 1
ATOM 2271 N N . ALA A 1 290 ? 18.092 18.234 -2.141 1.00 75.62 290 ALA A N 1
ATOM 2272 C CA . ALA A 1 290 ? 18.597 19.014 -3.264 1.00 75.62 290 ALA A CA 1
ATOM 2273 C C . ALA A 1 290 ? 17.569 19.207 -4.394 1.00 75.62 290 ALA A C 1
ATOM 2275 O O . ALA A 1 290 ? 17.708 20.127 -5.200 1.00 75.62 290 ALA A O 1
ATOM 2276 N N . GLN A 1 291 ? 16.503 18.395 -4.428 1.00 73.25 291 GLN A N 1
ATOM 2277 C CA . GLN A 1 291 ? 15.360 18.601 -5.327 1.00 73.25 291 GLN A CA 1
ATOM 2278 C C . GLN A 1 291 ? 14.610 19.908 -5.050 1.00 73.25 291 GLN A C 1
ATOM 2280 O O . GLN A 1 291 ? 13.960 20.444 -5.945 1.00 73.25 291 GLN A O 1
ATOM 2285 N N . ILE A 1 292 ? 14.678 20.400 -3.813 1.00 65.75 292 ILE A N 1
ATOM 2286 C CA . ILE A 1 292 ? 13.929 21.570 -3.352 1.00 65.75 292 ILE A CA 1
ATOM 2287 C C . ILE A 1 292 ? 14.864 22.772 -3.202 1.00 65.75 292 ILE A C 1
ATOM 2289 O O . ILE A 1 292 ? 14.490 23.885 -3.571 1.00 65.75 292 ILE A O 1
ATOM 2293 N N . ASP A 1 293 ? 16.094 22.552 -2.730 1.00 72.62 293 ASP A N 1
ATOM 2294 C CA . ASP A 1 293 ? 17.111 23.595 -2.607 1.00 72.62 293 ASP A CA 1
ATOM 2295 C C . ASP A 1 293 ? 18.446 23.160 -3.231 1.00 72.62 293 ASP A C 1
ATOM 2297 O O . ASP A 1 293 ? 19.174 22.309 -2.720 1.00 72.62 293 ASP A O 1
ATOM 2301 N N . SER A 1 294 ? 18.799 23.805 -4.344 1.00 76.62 294 SER A N 1
ATOM 2302 C CA . SER A 1 294 ? 20.018 23.505 -5.102 1.00 76.62 294 SER A CA 1
ATOM 2303 C C . SER A 1 294 ? 21.334 23.785 -4.357 1.00 76.62 294 SER A C 1
ATOM 2305 O O . SER A 1 294 ? 22.398 23.382 -4.830 1.00 76.62 294 SER A O 1
ATOM 2307 N N . THR A 1 295 ? 21.305 24.456 -3.202 1.00 78.00 295 THR A N 1
ATOM 2308 C CA . THR A 1 295 ? 22.516 24.745 -2.416 1.00 78.00 295 THR A CA 1
ATOM 2309 C C . THR A 1 295 ? 23.170 23.484 -1.842 1.00 78.00 295 THR A C 1
ATOM 2311 O O . THR A 1 295 ? 24.390 23.457 -1.663 1.00 78.00 295 THR A O 1
ATOM 2314 N N . TYR A 1 296 ? 22.404 22.403 -1.659 1.00 76.44 296 TYR A N 1
ATOM 2315 C CA . TYR A 1 296 ? 22.903 21.127 -1.138 1.00 76.44 296 TYR A CA 1
ATOM 2316 C C . TYR A 1 296 ? 23.726 20.313 -2.149 1.00 76.44 296 TYR A C 1
ATOM 2318 O O . TYR A 1 296 ? 24.460 19.412 -1.742 1.00 76.44 296 TYR A O 1
ATOM 2326 N N . PHE A 1 297 ? 23.685 20.630 -3.452 1.00 82.25 297 PHE A N 1
ATOM 2327 C CA . PHE A 1 297 ? 24.462 19.891 -4.459 1.00 82.25 297 PHE A CA 1
ATOM 2328 C C . PHE A 1 297 ? 25.976 19.980 -4.235 1.00 82.25 297 PHE A C 1
ATOM 2330 O O . PHE A 1 297 ? 26.682 19.010 -4.500 1.00 82.25 297 PHE A O 1
ATOM 2337 N N . LEU A 1 298 ? 26.492 21.092 -3.699 1.00 77.50 298 LEU A N 1
ATOM 2338 C CA . LEU A 1 298 ? 27.918 21.187 -3.357 1.00 77.50 298 LEU A CA 1
ATOM 2339 C C . LEU A 1 298 ? 28.294 20.269 -2.194 1.00 77.50 298 LEU A C 1
ATOM 2341 O O . LEU A 1 298 ? 29.325 19.605 -2.257 1.00 77.50 298 LEU A O 1
ATOM 2345 N N . GLU A 1 299 ? 27.458 20.215 -1.157 1.00 74.12 299 GLU A N 1
ATOM 2346 C CA . GLU A 1 299 ? 27.669 19.337 -0.001 1.00 74.12 299 GLU A CA 1
ATOM 2347 C C . GLU A 1 299 ? 27.611 17.864 -0.428 1.00 74.12 299 GLU A C 1
ATOM 2349 O O . GLU A 1 299 ? 28.487 17.087 -0.059 1.00 74.12 299 GLU A O 1
ATOM 2354 N N . ILE A 1 300 ? 26.665 17.502 -1.304 1.00 81.19 300 ILE A N 1
ATOM 2355 C CA . ILE A 1 300 ? 26.573 16.164 -1.906 1.00 81.19 300 ILE A CA 1
ATOM 2356 C C . ILE A 1 300 ? 27.866 15.790 -2.634 1.00 81.19 300 ILE A C 1
ATOM 2358 O O . ILE A 1 300 ? 28.426 14.730 -2.370 1.00 81.19 300 ILE A O 1
ATOM 2362 N N . LEU A 1 301 ? 28.362 16.647 -3.533 1.00 85.12 301 LEU A N 1
ATOM 2363 C CA . LEU A 1 301 ? 29.565 16.349 -4.317 1.00 85.12 301 LEU A CA 1
ATOM 2364 C C . LEU A 1 301 ? 30.816 16.222 -3.433 1.00 85.12 301 LEU A C 1
ATOM 2366 O O . LEU A 1 301 ? 31.635 15.334 -3.663 1.00 85.12 301 LEU A O 1
ATOM 2370 N N . LEU A 1 302 ? 30.941 17.050 -2.391 1.00 74.81 302 LEU A N 1
ATOM 2371 C CA . LEU A 1 302 ? 32.024 16.932 -1.410 1.00 74.81 302 LEU A CA 1
ATOM 2372 C C . LEU A 1 302 ? 31.965 15.602 -0.653 1.00 74.81 302 LEU A C 1
ATOM 2374 O O . LEU A 1 302 ? 32.990 14.947 -0.489 1.00 74.81 302 LEU A O 1
ATOM 2378 N N . LEU A 1 303 ? 30.775 15.184 -0.218 1.00 71.12 303 LEU A N 1
ATOM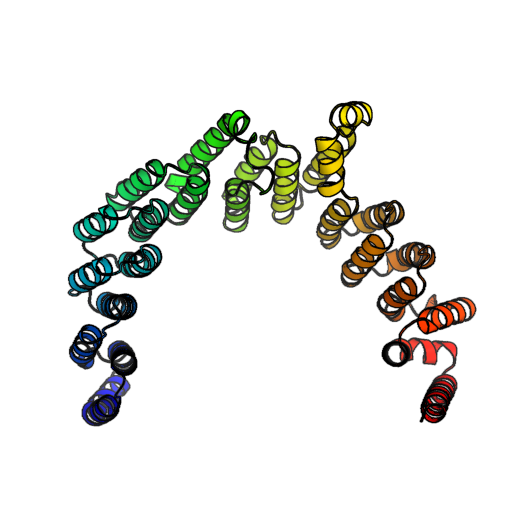 2379 C CA . LEU A 1 303 ? 30.598 13.913 0.481 1.00 71.12 303 LEU A CA 1
ATOM 2380 C C . LEU A 1 303 ? 30.874 12.716 -0.429 1.00 71.12 303 LEU A C 1
ATOM 2382 O O . LEU A 1 303 ? 31.537 11.782 0.008 1.00 71.12 303 LEU A O 1
ATOM 2386 N N . ILE A 1 304 ? 30.452 12.754 -1.697 1.00 80.69 304 ILE A N 1
ATOM 2387 C CA . ILE A 1 304 ? 30.778 11.700 -2.673 1.00 80.69 304 ILE A CA 1
ATOM 2388 C C . ILE A 1 304 ? 32.298 11.539 -2.789 1.00 80.69 304 ILE A C 1
ATOM 2390 O O . ILE A 1 304 ? 32.806 10.420 -2.754 1.00 80.69 304 ILE A O 1
ATOM 2394 N N . GLN A 1 305 ? 33.037 12.648 -2.867 1.00 77.81 305 GLN A N 1
ATOM 2395 C CA . GLN A 1 305 ? 34.497 12.623 -2.968 1.00 77.81 305 GLN A CA 1
ATOM 2396 C C . GLN A 1 305 ? 35.184 12.010 -1.732 1.00 77.81 305 GLN A C 1
ATOM 2398 O O . GLN A 1 305 ? 36.286 11.480 -1.850 1.00 77.81 305 GLN A O 1
ATOM 2403 N N . LEU A 1 306 ? 34.550 12.070 -0.558 1.00 71.06 306 LEU A N 1
ATOM 2404 C CA . LEU A 1 306 ? 35.063 11.498 0.692 1.00 71.06 306 LEU A CA 1
ATOM 2405 C C . LEU A 1 306 ? 34.761 9.999 0.852 1.00 71.06 306 LEU A C 1
ATOM 2407 O O . LEU A 1 306 ? 35.212 9.393 1.822 1.00 71.06 306 LEU A O 1
ATOM 2411 N N . MET A 1 307 ? 33.991 9.396 -0.055 1.00 72.00 307 MET A N 1
ATOM 2412 C CA . MET A 1 307 ? 33.692 7.965 -0.005 1.00 72.00 307 MET A CA 1
ATOM 2413 C C . MET A 1 307 ? 34.916 7.115 -0.357 1.00 72.00 307 MET A C 1
ATOM 2415 O O . MET A 1 307 ? 35.628 7.413 -1.312 1.00 72.00 307 MET A O 1
ATOM 2419 N N . GLU A 1 308 ? 35.113 6.022 0.381 1.00 70.31 308 GLU A N 1
ATOM 2420 C CA . GLU A 1 308 ? 36.189 5.055 0.116 1.00 70.31 308 GLU A CA 1
ATOM 2421 C C . GLU A 1 308 ? 35.813 4.025 -0.966 1.00 70.31 308 GLU A C 1
ATOM 2423 O O . GLU A 1 308 ? 36.681 3.566 -1.706 1.00 70.31 308 GLU A O 1
ATOM 2428 N N . ASP A 1 309 ? 34.527 3.667 -1.083 1.00 76.56 309 ASP A N 1
ATOM 2429 C CA . ASP A 1 309 ? 34.032 2.686 -2.059 1.00 76.56 309 ASP A CA 1
ATOM 2430 C C . ASP A 1 309 ? 33.667 3.358 -3.399 1.00 76.56 309 ASP A C 1
ATOM 2432 O O . ASP A 1 309 ? 32.669 4.077 -3.511 1.00 76.56 309 ASP A O 1
ATOM 2436 N N . GLU A 1 310 ? 34.470 3.096 -4.437 1.00 80.75 310 GLU A N 1
ATOM 2437 C CA . GLU A 1 310 ? 34.252 3.629 -5.792 1.00 80.75 310 GLU A CA 1
ATOM 2438 C C . GLU A 1 310 ? 32.965 3.099 -6.452 1.00 80.75 310 GLU A C 1
ATOM 2440 O O . GLU A 1 310 ? 32.359 3.788 -7.273 1.00 80.75 310 GLU A O 1
ATOM 2445 N N . SER A 1 311 ? 32.517 1.886 -6.118 1.00 80.44 311 SER A N 1
ATOM 2446 C CA . SER A 1 311 ? 31.274 1.322 -6.662 1.00 80.44 311 SER A CA 1
ATOM 2447 C C . SER A 1 311 ? 30.065 2.102 -6.146 1.00 80.44 311 SER A C 1
ATOM 2449 O O . SER A 1 311 ? 29.157 2.434 -6.911 1.00 80.44 311 SER A O 1
ATOM 2451 N N . ASP A 1 312 ? 30.068 2.453 -4.864 1.00 80.12 312 ASP A N 1
ATOM 2452 C CA . ASP A 1 312 ? 29.007 3.257 -4.271 1.00 80.12 312 ASP A CA 1
ATOM 2453 C C . ASP A 1 312 ? 29.054 4.717 -4.752 1.00 80.12 312 ASP A C 1
ATOM 2455 O O . ASP A 1 312 ? 27.994 5.290 -5.016 1.00 80.12 312 ASP A O 1
ATOM 2459 N N . GLN A 1 313 ? 30.241 5.293 -4.994 1.00 87.00 313 GLN A N 1
ATOM 2460 C CA . GLN A 1 313 ? 30.366 6.590 -5.681 1.00 87.00 313 GLN A CA 1
ATOM 2461 C C . GLN A 1 313 ? 29.692 6.570 -7.060 1.00 87.00 313 GLN A C 1
ATOM 2463 O O . GLN A 1 313 ? 28.936 7.483 -7.401 1.00 87.00 313 GLN A O 1
ATOM 2468 N N . VAL A 1 314 ? 29.937 5.521 -7.851 1.00 90.12 314 VAL A N 1
ATOM 2469 C CA . VAL A 1 314 ? 29.375 5.379 -9.203 1.00 90.12 314 VAL A CA 1
ATOM 2470 C C . VAL A 1 314 ? 27.856 5.247 -9.167 1.00 90.12 314 VAL A C 1
ATOM 2472 O O . VAL A 1 314 ? 27.171 5.908 -9.951 1.00 90.12 314 VAL A O 1
ATOM 2475 N N . LYS A 1 315 ? 27.304 4.448 -8.247 1.00 88.38 315 LYS A N 1
ATOM 2476 C CA . LYS A 1 315 ? 25.845 4.321 -8.085 1.00 88.38 315 LYS A CA 1
ATOM 2477 C C . LYS A 1 315 ? 25.203 5.667 -7.758 1.00 88.38 315 LYS A C 1
ATOM 2479 O O . LYS A 1 315 ? 24.260 6.069 -8.434 1.00 88.38 315 LYS A O 1
ATOM 2484 N N . ILE A 1 316 ? 25.751 6.395 -6.784 1.00 87.31 316 ILE A N 1
ATOM 2485 C CA . ILE A 1 316 ? 25.216 7.701 -6.387 1.00 87.31 316 ILE A CA 1
ATOM 2486 C C . ILE A 1 316 ? 25.291 8.702 -7.534 1.00 87.31 316 ILE A C 1
ATOM 2488 O O . ILE A 1 316 ? 24.310 9.385 -7.803 1.00 87.31 316 ILE A O 1
ATOM 2492 N N . LEU A 1 317 ? 26.429 8.803 -8.226 1.00 92.56 317 LEU A N 1
ATOM 2493 C CA . LEU A 1 317 ? 26.566 9.715 -9.363 1.00 92.56 317 LEU A CA 1
ATOM 2494 C C . LEU A 1 317 ? 25.587 9.347 -10.489 1.00 92.56 317 LEU A C 1
ATOM 2496 O O . LEU A 1 317 ? 25.002 10.223 -11.115 1.00 92.56 317 LEU A O 1
ATOM 2500 N N . THR A 1 318 ? 25.327 8.059 -10.705 1.00 92.62 318 THR A N 1
ATOM 2501 C CA . THR A 1 318 ? 24.311 7.609 -11.667 1.00 92.62 318 THR A CA 1
ATOM 2502 C C . THR A 1 318 ? 22.908 8.083 -11.274 1.00 92.62 318 THR A C 1
ATOM 2504 O O . THR A 1 318 ? 22.178 8.608 -12.115 1.00 92.62 318 THR A O 1
ATOM 2507 N N . GLU A 1 319 ? 22.531 7.957 -10.000 1.00 89.81 319 GLU A N 1
ATOM 2508 C CA . GLU A 1 319 ? 21.236 8.429 -9.488 1.00 89.81 319 GLU A CA 1
ATOM 2509 C C . GLU A 1 319 ? 21.129 9.966 -9.498 1.00 89.81 319 GLU A C 1
ATOM 2511 O O . GLU A 1 319 ? 20.104 10.531 -9.893 1.00 89.81 319 GLU A O 1
ATOM 2516 N N . LEU A 1 320 ? 22.211 10.655 -9.124 1.00 91.50 320 LEU A N 1
ATOM 2517 C CA . LEU A 1 320 ? 22.307 12.114 -9.067 1.00 91.50 320 LEU A CA 1
ATOM 2518 C C . LEU A 1 320 ? 22.165 12.749 -10.447 1.00 91.50 320 LEU A C 1
ATOM 2520 O O . LEU A 1 320 ? 21.682 13.880 -10.556 1.00 91.50 320 LEU A O 1
ATOM 2524 N N . ALA A 1 321 ? 22.550 12.025 -11.501 1.00 89.88 321 ALA A N 1
ATOM 2525 C CA . ALA A 1 321 ? 22.489 12.511 -12.864 1.00 89.88 321 ALA A CA 1
ATOM 2526 C C . ALA A 1 321 ? 21.121 13.102 -13.187 1.00 89.88 321 ALA A C 1
ATOM 2528 O O . ALA A 1 321 ? 21.071 14.209 -13.689 1.00 89.88 321 ALA A O 1
ATOM 2529 N N . GLN A 1 322 ? 20.002 12.471 -12.838 1.00 84.19 322 GLN A N 1
ATOM 2530 C CA . GLN A 1 322 ? 18.681 12.987 -13.228 1.00 84.19 322 GLN A CA 1
ATOM 2531 C C . GLN A 1 322 ? 18.318 14.340 -12.592 1.00 84.19 322 GLN A C 1
ATOM 2533 O O . GLN A 1 322 ? 17.480 15.059 -13.130 1.00 84.19 322 GLN A O 1
ATOM 2538 N N . GLN A 1 323 ? 18.951 14.696 -11.473 1.00 85.56 323 GLN A N 1
ATOM 2539 C CA . GLN A 1 323 ? 18.556 15.828 -10.630 1.00 85.56 323 GLN A CA 1
ATOM 2540 C C . GLN A 1 323 ? 19.587 16.963 -10.633 1.00 85.56 323 GLN A C 1
ATOM 2542 O O . GLN A 1 323 ? 19.251 18.087 -10.275 1.00 85.56 323 GLN A O 1
ATOM 2547 N N . LEU A 1 324 ? 20.828 16.696 -11.059 1.00 87.19 324 LEU A N 1
ATOM 2548 C CA . LEU A 1 324 ? 21.930 17.655 -10.998 1.00 87.19 324 LEU A CA 1
ATOM 2549 C C . LEU A 1 324 ? 21.747 18.838 -11.980 1.00 87.19 324 LEU A C 1
ATOM 2551 O O . LEU A 1 324 ? 21.652 18.607 -13.193 1.00 87.19 324 LEU A O 1
ATOM 2555 N N . PRO A 1 325 ? 21.776 20.101 -11.508 1.00 87.94 325 PRO A N 1
ATOM 2556 C CA . PRO A 1 325 ? 21.850 21.288 -12.362 1.00 87.94 325 PRO A CA 1
ATOM 2557 C C . PRO A 1 325 ? 23.174 21.395 -13.135 1.00 87.94 325 PRO A C 1
ATOM 2559 O O . PRO A 1 325 ? 24.233 21.007 -12.640 1.00 87.94 325 PRO A O 1
ATOM 2562 N N . GLU A 1 326 ? 23.137 22.002 -14.328 1.00 84.88 326 GLU A N 1
ATOM 2563 C CA . GLU A 1 326 ? 24.317 22.141 -15.206 1.00 84.88 326 GLU A CA 1
ATOM 2564 C C . GLU A 1 326 ? 25.479 22.918 -14.560 1.00 84.88 326 GLU A C 1
ATOM 2566 O O . GLU A 1 326 ? 26.644 22.669 -14.873 1.00 84.88 326 GLU A O 1
ATOM 2571 N N . SER A 1 327 ? 25.186 23.811 -13.608 1.00 85.88 327 SER A N 1
ATOM 2572 C CA . SER A 1 327 ? 26.183 24.601 -12.873 1.00 85.88 327 SER A CA 1
ATOM 2573 C C . SER A 1 327 ? 27.161 23.761 -12.047 1.00 85.88 327 SER A C 1
ATOM 2575 O O . SER A 1 327 ? 28.249 24.243 -11.740 1.00 85.88 327 SER A O 1
ATOM 2577 N N . PHE A 1 328 ? 26.792 22.526 -11.694 1.00 88.12 328 PHE A N 1
ATOM 2578 C CA . PHE A 1 328 ? 27.608 21.616 -10.883 1.00 88.12 328 PHE A CA 1
ATOM 2579 C C . PHE A 1 328 ? 28.324 20.539 -11.710 1.00 88.12 328 PHE A C 1
ATOM 2581 O O . PHE A 1 328 ? 29.041 19.697 -11.160 1.00 88.12 328 PHE A O 1
ATOM 2588 N N . LEU A 1 329 ? 28.157 20.551 -13.038 1.00 86.44 329 LEU A N 1
ATOM 2589 C CA . LEU A 1 329 ? 28.838 19.615 -13.930 1.00 86.44 329 LEU A CA 1
ATOM 2590 C C . LEU A 1 329 ? 30.369 19.685 -13.811 1.00 86.44 329 LEU A C 1
ATOM 2592 O O . LEU A 1 329 ? 30.970 18.616 -13.733 1.00 86.44 329 LEU A O 1
ATOM 2596 N N . PRO A 1 330 ? 31.031 20.862 -13.740 1.00 85.25 330 PRO A N 1
ATOM 2597 C CA . PRO A 1 330 ? 32.491 20.917 -13.629 1.00 85.25 330 PRO A CA 1
ATOM 2598 C C . PRO A 1 330 ? 33.042 20.146 -12.420 1.00 85.25 330 PRO A C 1
ATOM 2600 O O . PRO A 1 330 ? 33.972 19.358 -12.570 1.00 85.25 330 PRO A O 1
ATOM 2603 N N . GLN A 1 331 ? 32.432 20.322 -11.245 1.00 86.06 331 GLN A N 1
ATOM 2604 C CA . GLN A 1 331 ? 32.799 19.621 -10.012 1.00 86.06 331 GLN A CA 1
ATOM 2605 C C . GLN A 1 331 ? 32.496 18.122 -10.116 1.00 86.06 331 GLN A C 1
ATOM 2607 O O . GLN A 1 331 ? 33.294 17.292 -9.690 1.00 86.06 331 GLN A O 1
ATOM 2612 N N . THR A 1 332 ? 31.373 17.772 -10.747 1.00 90.50 332 THR A N 1
ATOM 2613 C CA . THR A 1 332 ? 30.993 16.375 -10.991 1.00 90.50 332 THR A CA 1
ATOM 2614 C C . THR A 1 332 ? 32.020 15.670 -11.881 1.00 90.50 332 THR A C 1
ATOM 2616 O O . THR A 1 332 ? 32.453 14.564 -11.562 1.00 90.50 332 THR A O 1
ATOM 2619 N N . TYR A 1 333 ? 32.495 16.322 -12.950 1.00 88.00 333 TYR A N 1
ATOM 2620 C CA . TYR A 1 333 ? 33.551 15.771 -13.800 1.00 88.00 333 TYR A CA 1
ATOM 2621 C C . TYR A 1 333 ? 34.845 15.535 -13.024 1.00 88.00 333 TYR A C 1
ATOM 2623 O O . TYR A 1 333 ? 35.464 14.494 -13.216 1.00 88.00 333 TYR A O 1
ATOM 2631 N N . THR A 1 334 ? 35.245 16.439 -12.121 1.00 87.62 334 THR A N 1
ATOM 2632 C CA . THR A 1 334 ? 36.436 16.230 -11.277 1.00 87.62 334 THR A CA 1
ATOM 2633 C C . THR A 1 334 ? 36.367 14.904 -10.519 1.00 87.62 334 THR A C 1
ATOM 2635 O O . THR A 1 334 ? 37.346 14.159 -10.513 1.00 87.62 334 THR A O 1
ATOM 2638 N N . ILE A 1 335 ? 35.202 14.575 -9.958 1.00 89.19 335 ILE A N 1
ATOM 2639 C CA . ILE A 1 335 ? 34.985 13.314 -9.242 1.00 89.19 335 ILE A CA 1
ATOM 2640 C C . ILE A 1 335 ? 35.008 12.132 -10.219 1.00 89.19 335 ILE A C 1
ATOM 2642 O O . ILE A 1 335 ? 35.754 11.180 -10.000 1.00 89.19 335 ILE A O 1
ATOM 2646 N N . ILE A 1 336 ? 34.290 12.213 -11.346 1.00 91.44 336 ILE A N 1
ATOM 2647 C CA . ILE A 1 336 ? 34.268 11.147 -12.368 1.00 91.44 336 ILE A CA 1
ATOM 2648 C C . ILE A 1 336 ? 35.685 10.801 -12.854 1.00 91.44 336 ILE A C 1
ATOM 2650 O O . ILE A 1 336 ? 36.021 9.627 -13.019 1.00 91.44 336 ILE A O 1
ATOM 2654 N N . TYR A 1 337 ? 36.532 11.813 -13.063 1.00 88.38 337 TYR A N 1
ATOM 2655 C CA . TYR A 1 337 ? 37.917 11.627 -13.499 1.00 88.38 337 TYR A CA 1
ATOM 2656 C C . TYR A 1 337 ? 38.844 11.085 -12.401 1.00 88.38 337 TYR A C 1
ATOM 2658 O O . TYR A 1 337 ? 39.883 10.512 -12.737 1.00 88.38 337 TYR A O 1
ATOM 2666 N N . SER A 1 338 ? 38.488 11.239 -11.121 1.00 87.44 338 SER A N 1
ATOM 2667 C CA . SER A 1 338 ? 39.257 10.678 -10.002 1.00 87.44 338 SER A CA 1
ATOM 2668 C C . SER A 1 338 ? 39.044 9.177 -9.783 1.00 87.44 338 SER A C 1
ATOM 2670 O O . SER A 1 338 ? 39.906 8.547 -9.178 1.00 87.44 338 SER A O 1
ATOM 2672 N N . ILE A 1 339 ? 37.970 8.593 -10.328 1.00 89.50 339 ILE A N 1
ATOM 2673 C CA . ILE A 1 339 ? 37.681 7.156 -10.210 1.00 89.50 339 ILE A CA 1
ATOM 2674 C C . ILE A 1 339 ? 38.765 6.333 -10.938 1.00 89.50 339 ILE A C 1
ATOM 2676 O O . ILE A 1 339 ? 39.147 6.605 -12.091 1.00 89.50 339 ILE A O 1
ATOM 2680 N N . ALA A 1 340 ? 39.289 5.304 -10.268 1.00 89.44 340 ALA A N 1
ATOM 2681 C CA . ALA A 1 340 ? 40.342 4.462 -10.820 1.00 89.44 340 ALA A CA 1
ATOM 2682 C C . ALA A 1 340 ? 39.803 3.512 -11.900 1.00 89.44 340 ALA A C 1
ATOM 2684 O O . ALA A 1 340 ? 40.410 3.391 -12.974 1.00 89.44 340 ALA A O 1
ATOM 2685 N N . HIS A 1 341 ? 38.655 2.871 -11.649 1.00 90.56 341 HIS A N 1
ATOM 2686 C CA . HIS A 1 341 ? 38.059 1.895 -12.563 1.00 90.56 341 HIS A CA 1
ATOM 2687 C C . HIS A 1 341 ? 37.504 2.539 -13.852 1.00 90.56 341 HIS A C 1
ATOM 2689 O O . HIS A 1 341 ? 36.399 3.083 -13.899 1.00 90.56 341 HIS A O 1
ATOM 2695 N N . LYS A 1 342 ? 38.273 2.438 -14.946 1.00 91.50 342 LYS A N 1
ATOM 2696 C CA . LYS A 1 342 ? 37.992 3.123 -16.224 1.00 91.50 342 LYS A CA 1
ATOM 2697 C C . LYS A 1 342 ? 36.659 2.768 -16.893 1.00 91.50 342 LYS A C 1
ATOM 2699 O O . LYS A 1 342 ? 36.029 3.698 -17.397 1.00 91.50 342 LYS A O 1
ATOM 2704 N N . PRO A 1 343 ? 36.174 1.513 -16.878 1.00 89.19 343 PRO A N 1
ATOM 2705 C CA . PRO A 1 343 ? 34.836 1.212 -17.387 1.00 89.19 343 PRO A CA 1
ATOM 2706 C C . PRO A 1 343 ? 33.720 1.949 -16.627 1.00 89.19 343 PRO A C 1
ATOM 2708 O O . PRO A 1 343 ? 32.800 2.461 -17.260 1.00 89.19 343 PRO A O 1
ATOM 2711 N N . SER A 1 344 ? 33.831 2.088 -15.300 1.00 89.12 344 SER A N 1
ATOM 2712 C CA . SER A 1 344 ? 32.853 2.834 -14.490 1.00 89.12 344 SER A CA 1
ATOM 2713 C C . SER A 1 344 ? 32.928 4.342 -14.732 1.00 89.12 344 SER A C 1
ATOM 2715 O O . SER A 1 344 ? 31.893 4.996 -14.849 1.00 89.12 344 SER A O 1
ATOM 2717 N N . CYS A 1 345 ? 34.134 4.902 -14.907 1.00 91.50 345 CYS A N 1
ATOM 2718 C CA . CYS A 1 345 ? 34.282 6.285 -15.377 1.00 91.50 345 CYS A CA 1
ATOM 2719 C C . CYS A 1 345 ? 33.565 6.494 -16.714 1.00 91.50 345 CYS A C 1
ATOM 2721 O O . CYS A 1 345 ? 32.866 7.485 -16.898 1.00 91.50 345 CYS A O 1
ATOM 2723 N N . ALA A 1 346 ? 33.760 5.570 -17.657 1.00 91.75 346 ALA A N 1
ATOM 2724 C CA . ALA A 1 346 ? 33.190 5.659 -18.992 1.00 91.75 346 ALA A CA 1
ATOM 2725 C C . ALA A 1 346 ? 31.656 5.595 -18.963 1.00 91.75 346 ALA A C 1
ATOM 2727 O O . ALA A 1 346 ? 30.997 6.327 -19.697 1.00 91.75 346 ALA A O 1
ATOM 2728 N N . GLU A 1 347 ? 31.086 4.766 -18.087 1.00 91.25 347 GLU A N 1
ATOM 2729 C CA . GLU A 1 347 ? 29.646 4.718 -17.838 1.00 91.25 347 GLU A CA 1
ATOM 2730 C C . GLU A 1 347 ? 29.094 6.042 -17.319 1.00 91.25 347 GLU A C 1
ATOM 2732 O O . GLU A 1 347 ? 28.184 6.597 -17.932 1.00 91.25 347 GLU A O 1
ATOM 2737 N N . LEU A 1 348 ? 29.698 6.618 -16.282 1.00 93.00 348 LEU A N 1
ATOM 2738 C CA . LEU A 1 348 ? 29.284 7.932 -15.790 1.00 93.00 348 LEU A CA 1
ATOM 2739 C C . LEU A 1 348 ? 29.437 9.017 -16.862 1.00 93.00 348 LEU A C 1
ATOM 2741 O O . LEU A 1 348 ? 28.537 9.831 -17.061 1.00 93.00 348 LEU A O 1
ATOM 2745 N N . LEU A 1 349 ? 30.541 9.008 -17.613 1.00 92.00 349 LEU A N 1
ATOM 2746 C CA . LEU A 1 349 ? 30.737 9.947 -18.715 1.00 92.00 349 LEU A CA 1
ATOM 2747 C C . LEU A 1 349 ? 29.647 9.816 -19.782 1.00 92.00 349 LEU A C 1
ATOM 2749 O O . LEU A 1 349 ? 29.170 10.844 -20.251 1.00 92.00 349 LEU A O 1
ATOM 2753 N N . SER A 1 350 ? 29.203 8.606 -20.129 1.00 90.50 350 SER A N 1
ATOM 2754 C CA . SER A 1 350 ? 28.114 8.422 -21.103 1.00 90.50 350 SER A CA 1
ATOM 2755 C C . SER A 1 350 ? 26.804 9.098 -20.673 1.00 90.50 350 SER A C 1
ATOM 2757 O O . SER A 1 350 ? 26.065 9.611 -21.512 1.00 90.50 350 SER A O 1
ATOM 2759 N N . ILE A 1 351 ? 26.554 9.174 -19.362 1.00 91.50 351 ILE A N 1
ATOM 2760 C CA . ILE A 1 351 ? 25.354 9.782 -18.779 1.00 91.50 351 ILE A CA 1
ATOM 2761 C C . ILE A 1 351 ? 25.468 11.313 -18.746 1.00 91.50 351 ILE A C 1
ATOM 2763 O O . ILE A 1 351 ? 24.519 12.025 -19.084 1.00 91.50 351 ILE A O 1
ATOM 2767 N N . TYR A 1 352 ? 26.625 11.836 -18.335 1.00 90.75 352 TYR A N 1
ATOM 2768 C CA . TYR A 1 352 ? 26.811 13.269 -18.089 1.00 90.75 352 TYR A CA 1
ATOM 2769 C C . TYR A 1 352 ? 27.249 14.065 -19.324 1.00 90.75 352 TYR A C 1
ATOM 2771 O O . TYR A 1 352 ? 26.880 15.233 -19.463 1.00 90.75 352 TYR A O 1
ATOM 2779 N N . LEU A 1 353 ? 27.999 13.452 -20.244 1.00 87.38 353 LEU A N 1
ATOM 2780 C CA . LEU A 1 353 ? 28.575 14.131 -21.407 1.00 87.38 353 LEU A CA 1
ATOM 2781 C C . LEU A 1 353 ? 27.533 14.733 -22.368 1.00 87.38 353 LEU A C 1
ATOM 2783 O O . LEU A 1 353 ? 27.752 15.862 -22.811 1.00 87.38 353 LEU A O 1
ATOM 2787 N N . PRO A 1 354 ? 26.375 14.093 -22.642 1.00 86.25 354 PRO A N 1
ATOM 2788 C CA . PRO A 1 354 ? 25.312 14.703 -23.448 1.00 86.25 354 PRO A CA 1
ATOM 2789 C C . PRO A 1 354 ? 24.726 15.988 -22.847 1.00 86.25 354 PRO A C 1
ATOM 2791 O O . PRO A 1 354 ? 24.087 16.762 -23.557 1.00 86.25 354 PRO A O 1
ATOM 2794 N N . ARG A 1 355 ? 24.930 16.218 -21.544 1.00 84.50 355 ARG A N 1
ATOM 2795 C CA . ARG A 1 355 ? 24.445 17.396 -20.813 1.00 84.50 355 ARG A CA 1
ATOM 2796 C C . ARG A 1 355 ? 25.490 18.499 -20.687 1.00 84.50 355 ARG A C 1
ATOM 2798 O O . ARG A 1 355 ? 25.207 19.541 -20.107 1.00 84.50 355 ARG A O 1
ATOM 2805 N N . LEU A 1 356 ? 26.704 18.277 -21.190 1.00 79.75 356 LEU A N 1
ATOM 2806 C CA . LEU A 1 356 ? 27.754 19.282 -21.155 1.00 79.75 356 LEU A CA 1
ATOM 2807 C C . LEU A 1 356 ? 27.407 20.440 -22.109 1.00 79.75 356 LEU A C 1
ATOM 2809 O O . LEU A 1 356 ? 27.188 20.199 -23.300 1.00 79.75 356 LEU A O 1
ATOM 2813 N N . PRO A 1 357 ? 27.438 21.703 -21.645 1.00 79.12 357 PRO A N 1
ATOM 2814 C CA . PRO A 1 357 ? 27.297 22.846 -22.534 1.00 79.12 357 PRO A CA 1
ATOM 2815 C C . PRO A 1 357 ? 28.397 22.841 -23.601 1.00 79.12 357 PRO A C 1
ATOM 2817 O O . PRO A 1 357 ? 29.587 22.925 -23.286 1.00 79.12 357 PRO A O 1
ATOM 2820 N N . LEU A 1 358 ? 28.001 22.794 -24.878 1.00 80.12 358 LEU A N 1
ATOM 2821 C CA . LEU A 1 358 ? 28.927 22.731 -26.020 1.00 80.12 358 LEU A CA 1
ATOM 2822 C C . LEU A 1 358 ? 29.955 23.873 -26.019 1.00 80.12 358 LEU A C 1
ATOM 2824 O O . LEU A 1 358 ? 31.091 23.673 -26.429 1.00 80.12 358 LEU A O 1
ATOM 2828 N N . ALA A 1 359 ? 29.589 25.039 -25.478 1.00 77.75 359 ALA A N 1
ATOM 2829 C CA . ALA A 1 359 ? 30.463 26.205 -25.355 1.00 77.75 359 ALA A CA 1
ATOM 2830 C C . ALA A 1 359 ? 31.728 25.968 -24.503 1.00 77.75 359 ALA A C 1
ATOM 2832 O O . ALA A 1 359 ? 32.695 26.714 -24.629 1.00 77.75 359 ALA A O 1
ATOM 2833 N N . ILE A 1 360 ? 31.721 24.955 -23.631 1.00 75.06 360 ILE A N 1
ATOM 2834 C CA . ILE A 1 360 ? 32.821 24.629 -22.709 1.00 75.06 360 ILE A CA 1
ATOM 2835 C C . ILE A 1 360 ? 33.610 23.402 -23.218 1.00 75.06 360 ILE A C 1
ATOM 2837 O O . ILE A 1 360 ? 34.659 23.045 -22.676 1.00 75.06 360 ILE A O 1
ATOM 2841 N N . LEU A 1 361 ? 33.146 22.752 -24.293 1.00 78.81 361 LEU A N 1
ATOM 2842 C CA . LEU A 1 361 ? 33.778 21.562 -24.849 1.00 78.81 361 LEU A CA 1
ATOM 2843 C C . LEU A 1 361 ? 34.983 21.936 -25.729 1.00 78.81 361 LEU A C 1
ATOM 2845 O O . LEU A 1 361 ? 34.836 22.375 -26.866 1.00 78.81 361 LEU A O 1
ATOM 2849 N N . SER A 1 362 ? 36.196 21.726 -25.214 1.00 81.31 362 SER A N 1
ATOM 2850 C CA . SER A 1 362 ? 37.437 21.884 -25.981 1.00 81.31 362 SER A CA 1
ATOM 2851 C C . SER A 1 362 ? 37.846 20.591 -26.698 1.00 81.31 362 SER A C 1
ATOM 2853 O O . SER A 1 362 ? 37.521 19.484 -26.261 1.00 81.31 362 SER A O 1
ATOM 2855 N N . LEU A 1 363 ? 38.636 20.717 -27.770 1.00 75.88 363 LEU A N 1
ATOM 2856 C CA . LEU A 1 363 ? 39.160 19.565 -28.517 1.00 75.88 363 LEU A CA 1
ATOM 2857 C C . LEU A 1 363 ? 40.060 18.658 -27.655 1.00 75.88 363 LEU A C 1
ATOM 2859 O O . LEU A 1 363 ? 40.019 17.438 -27.799 1.00 75.88 363 LEU A O 1
ATOM 2863 N N . SER A 1 364 ? 40.846 19.237 -26.740 1.00 77.06 364 SER A N 1
ATOM 2864 C CA . SER A 1 364 ? 41.704 18.473 -25.824 1.00 77.06 364 SER A CA 1
ATOM 2865 C C . SER A 1 364 ? 40.881 17.644 -24.842 1.00 77.06 364 SER A C 1
ATOM 2867 O O . SER A 1 364 ? 41.185 16.479 -24.608 1.00 77.06 364 SER A O 1
ATOM 2869 N N . ASN A 1 365 ? 39.802 18.220 -24.308 1.00 80.94 365 ASN A N 1
ATOM 2870 C CA . ASN A 1 365 ? 38.905 17.505 -23.411 1.00 80.94 365 ASN A CA 1
ATOM 2871 C C . ASN A 1 365 ? 38.177 16.404 -24.184 1.00 80.94 365 ASN A C 1
ATOM 2873 O O . ASN A 1 365 ? 38.052 15.288 -23.695 1.00 80.94 365 ASN A O 1
ATOM 2877 N N . TRP A 1 366 ? 37.733 16.685 -25.409 1.00 84.38 366 TRP A N 1
ATOM 2878 C CA . TRP A 1 366 ? 37.033 15.725 -26.261 1.00 84.38 366 TRP A CA 1
ATOM 2879 C C . TRP A 1 366 ? 37.822 14.432 -26.513 1.00 84.38 366 TRP A C 1
ATOM 2881 O O . TRP A 1 366 ? 37.264 13.342 -26.400 1.00 84.38 366 TRP A O 1
ATOM 2891 N N . GLN A 1 367 ? 39.128 14.529 -26.779 1.00 84.75 367 GLN A N 1
ATOM 2892 C CA . GLN A 1 367 ? 39.984 13.349 -26.954 1.00 84.75 367 GLN A CA 1
ATOM 2893 C C . GLN A 1 367 ? 40.023 12.469 -25.696 1.00 84.75 367 GLN A C 1
ATOM 2895 O O . GLN A 1 367 ? 39.906 11.248 -25.799 1.00 84.75 367 GLN A O 1
ATOM 2900 N N . SER A 1 368 ? 40.117 13.080 -24.512 1.00 85.50 368 SER A N 1
ATOM 2901 C CA . SER A 1 368 ? 40.092 12.364 -23.231 1.00 85.50 368 SER A CA 1
ATOM 2902 C C . SER A 1 368 ? 38.752 11.666 -22.976 1.00 85.50 368 SER A C 1
ATOM 2904 O O . SER A 1 368 ? 38.740 10.522 -22.522 1.00 85.50 368 SER A O 1
ATOM 2906 N N . HIS A 1 369 ? 37.627 12.307 -23.319 1.00 87.81 369 HIS A N 1
ATOM 2907 C CA . HIS A 1 369 ? 36.300 11.691 -23.213 1.00 87.81 369 HIS A CA 1
ATOM 2908 C C . HIS A 1 369 ? 36.178 10.460 -24.120 1.00 87.81 369 HIS A C 1
ATOM 2910 O O . HIS A 1 369 ? 35.760 9.401 -23.658 1.00 87.81 369 HIS A O 1
ATOM 2916 N N . LEU A 1 370 ? 36.596 10.568 -25.387 1.00 86.75 370 LEU A N 1
ATOM 2917 C CA . LEU A 1 370 ? 36.556 9.447 -26.333 1.00 86.75 370 LEU A CA 1
ATOM 2918 C C . LEU A 1 370 ? 37.460 8.285 -25.907 1.00 86.75 370 LEU A C 1
ATOM 2920 O O . LEU A 1 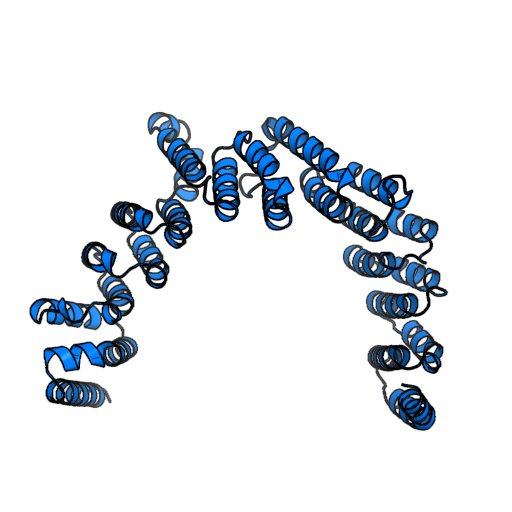370 ? 37.062 7.128 -26.021 1.00 86.75 370 LEU A O 1
ATOM 2924 N N . TYR A 1 371 ? 38.653 8.583 -25.385 1.00 89.25 371 TYR A N 1
ATOM 2925 C CA . TYR A 1 371 ? 39.559 7.562 -24.857 1.00 89.25 371 TYR A CA 1
ATOM 2926 C C . TYR A 1 371 ? 38.923 6.769 -23.706 1.00 89.25 371 TYR A C 1
ATOM 2928 O O . TYR A 1 371 ? 39.030 5.543 -23.655 1.00 89.25 371 TYR A O 1
ATOM 2936 N N . LEU A 1 372 ? 38.233 7.449 -22.788 1.00 89.00 372 LEU A N 1
ATOM 2937 C CA . LEU A 1 372 ? 37.543 6.776 -21.691 1.00 89.00 372 LEU A CA 1
ATOM 2938 C C . LEU A 1 372 ? 36.333 5.983 -22.188 1.00 89.00 372 LEU A C 1
ATOM 2940 O O . LEU A 1 372 ? 36.219 4.810 -21.843 1.00 89.00 372 LEU A O 1
ATOM 2944 N N . LEU A 1 373 ? 35.497 6.555 -23.062 1.00 90.50 373 LEU A N 1
ATOM 2945 C CA . LEU A 1 373 ? 34.344 5.855 -23.648 1.00 90.50 373 LEU A CA 1
ATOM 2946 C C . LEU A 1 373 ? 34.740 4.571 -24.390 1.00 90.50 373 LEU A C 1
ATOM 2948 O O . LEU A 1 373 ? 33.986 3.601 -24.367 1.00 90.50 373 LEU A O 1
ATOM 2952 N N . ALA A 1 374 ? 35.945 4.508 -24.964 1.00 89.94 374 ALA A N 1
ATOM 2953 C CA . ALA A 1 374 ? 36.461 3.303 -25.616 1.00 89.94 374 ALA A CA 1
ATOM 2954 C C . ALA A 1 374 ? 36.613 2.080 -24.683 1.00 89.94 374 ALA A C 1
ATOM 2956 O O . ALA A 1 374 ? 36.795 0.969 -25.176 1.00 89.94 374 ALA A O 1
ATOM 2957 N N . HIS A 1 375 ? 36.520 2.256 -23.357 1.00 90.44 375 HIS A N 1
ATOM 2958 C CA . HIS A 1 375 ? 36.513 1.160 -22.380 1.00 90.44 375 HIS A CA 1
ATOM 2959 C C . HIS A 1 375 ? 35.129 0.509 -22.196 1.00 90.44 375 HIS A C 1
ATOM 2961 O O . HIS A 1 375 ? 35.020 -0.481 -21.470 1.00 90.44 375 HIS A O 1
ATOM 2967 N N . ARG A 1 376 ? 34.068 1.047 -22.817 1.00 88.38 376 ARG A N 1
ATOM 2968 C CA . ARG A 1 376 ? 32.726 0.443 -22.814 1.00 88.38 376 ARG A CA 1
ATOM 2969 C C . ARG A 1 376 ? 32.637 -0.702 -23.817 1.00 88.38 376 ARG A C 1
ATOM 2971 O O . ARG A 1 376 ? 33.515 -0.895 -24.660 1.00 88.38 376 ARG A O 1
ATOM 2978 N N . THR A 1 377 ? 31.562 -1.486 -23.734 1.00 86.69 377 THR A N 1
ATOM 2979 C CA . THR A 1 377 ? 31.327 -2.525 -24.740 1.00 86.69 377 THR A CA 1
ATOM 2980 C C . THR A 1 377 ? 31.155 -1.887 -26.117 1.00 86.69 377 THR A C 1
ATOM 2982 O O . THR A 1 377 ? 30.757 -0.729 -26.247 1.00 86.69 377 THR A O 1
ATOM 2985 N N . ARG A 1 378 ? 31.423 -2.652 -27.180 1.00 79.38 378 ARG A N 1
ATOM 2986 C CA . ARG A 1 378 ? 31.246 -2.160 -28.552 1.00 79.38 378 ARG A CA 1
ATOM 2987 C C . ARG A 1 378 ? 29.824 -1.654 -28.801 1.00 79.38 378 ARG A C 1
ATOM 2989 O O . ARG A 1 378 ? 29.666 -0.656 -29.490 1.00 79.38 378 ARG A O 1
ATOM 2996 N N . ALA A 1 379 ? 28.811 -2.349 -28.287 1.00 82.00 379 ALA A N 1
ATOM 2997 C CA . ALA A 1 379 ? 27.422 -1.937 -28.463 1.00 82.00 379 ALA A CA 1
ATOM 2998 C C . ALA A 1 379 ? 27.160 -0.587 -27.779 1.00 82.00 379 ALA A C 1
ATOM 3000 O O . ALA A 1 379 ? 26.618 0.319 -28.410 1.00 82.00 379 ALA A O 1
ATOM 3001 N N . ASP A 1 380 ? 27.631 -0.431 -26.542 1.00 84.50 380 ASP A N 1
ATOM 3002 C CA . ASP A 1 380 ? 27.429 0.786 -25.755 1.00 84.50 380 ASP A CA 1
ATOM 3003 C C . ASP A 1 380 ? 28.198 1.979 -26.329 1.00 84.50 380 ASP A C 1
ATOM 3005 O O . ASP A 1 380 ? 27.620 3.043 -26.503 1.00 84.50 380 ASP A O 1
ATOM 3009 N N . LEU A 1 381 ? 29.461 1.798 -26.734 1.00 85.19 381 LEU A N 1
ATOM 3010 C CA . LEU A 1 381 ? 30.246 2.861 -27.371 1.00 85.19 381 LEU A CA 1
ATOM 3011 C C . LEU A 1 381 ? 29.569 3.380 -28.650 1.00 85.19 381 LEU A C 1
ATOM 3013 O O . LEU A 1 381 ? 29.583 4.578 -28.923 1.00 85.19 381 LEU A O 1
ATOM 3017 N N . MET A 1 382 ? 28.968 2.493 -29.448 1.00 82.75 382 MET A N 1
ATOM 3018 C CA . MET A 1 382 ? 28.248 2.895 -30.662 1.00 82.75 382 MET A CA 1
ATOM 3019 C C . MET A 1 382 ? 26.992 3.708 -30.324 1.00 82.75 382 MET A C 1
ATOM 3021 O O . MET A 1 382 ? 26.673 4.661 -31.038 1.00 82.75 382 MET A O 1
ATOM 3025 N N . GLN A 1 383 ? 26.312 3.366 -29.227 1.00 85.12 383 GLN A N 1
ATOM 3026 C CA . GLN A 1 383 ? 25.183 4.132 -28.706 1.00 85.12 383 GLN A CA 1
ATOM 3027 C C . GLN A 1 383 ? 25.631 5.506 -28.184 1.00 85.12 383 GLN A C 1
ATOM 3029 O O . GLN A 1 383 ? 25.004 6.514 -28.510 1.00 85.12 383 GLN A O 1
ATOM 3034 N N . ASP A 1 384 ? 26.743 5.568 -27.452 1.00 85.00 384 ASP A N 1
ATOM 3035 C CA . ASP A 1 384 ? 27.301 6.812 -26.911 1.00 85.00 384 ASP A CA 1
ATOM 3036 C C . ASP A 1 384 ? 27.729 7.769 -28.032 1.00 85.00 384 ASP A C 1
ATOM 3038 O O . ASP A 1 384 ? 27.435 8.961 -28.010 1.00 85.00 384 ASP A O 1
ATOM 3042 N N . LEU A 1 385 ? 28.370 7.257 -29.085 1.00 84.62 385 LEU A N 1
ATOM 3043 C CA . LEU A 1 385 ? 28.729 8.070 -30.250 1.00 84.62 385 LEU A CA 1
ATOM 3044 C C . LEU A 1 385 ? 27.496 8.649 -30.961 1.00 84.62 385 LEU A C 1
ATOM 3046 O O . LEU A 1 385 ? 27.550 9.769 -31.475 1.00 84.62 385 LEU A O 1
ATOM 3050 N N . ALA A 1 386 ? 26.376 7.921 -30.966 1.00 83.94 386 ALA A N 1
ATOM 3051 C CA . ALA A 1 386 ? 25.123 8.412 -31.527 1.00 83.94 386 ALA A CA 1
ATOM 3052 C C . ALA A 1 386 ? 24.504 9.533 -30.672 1.00 83.94 386 ALA A C 1
ATOM 3054 O O . ALA A 1 386 ? 24.049 10.537 -31.227 1.00 83.94 386 ALA A O 1
ATOM 3055 N N . THR A 1 387 ? 24.518 9.410 -29.339 1.00 84.94 387 THR A N 1
ATOM 3056 C CA . THR A 1 387 ? 23.996 10.455 -28.435 1.00 84.94 387 THR A CA 1
ATOM 3057 C C . THR A 1 387 ? 24.854 11.722 -28.460 1.00 84.94 387 THR A C 1
ATOM 3059 O O . THR A 1 387 ? 24.331 12.825 -28.303 1.00 84.94 387 THR A O 1
ATOM 3062 N N . LEU A 1 388 ? 26.151 11.593 -28.754 1.00 86.12 388 LEU A N 1
ATOM 3063 C CA . LEU A 1 388 ? 27.094 12.709 -28.854 1.00 86.12 388 LEU A CA 1
ATOM 3064 C C . LEU A 1 388 ? 27.140 13.392 -30.230 1.00 86.12 388 LEU A C 1
ATOM 3066 O O . LEU A 1 388 ? 27.957 14.293 -30.444 1.00 86.12 388 LEU A O 1
ATOM 3070 N N . TYR A 1 389 ? 26.248 13.033 -31.157 1.00 84.81 389 TYR A N 1
ATOM 3071 C CA . TYR A 1 389 ? 26.153 13.660 -32.479 1.00 84.81 389 TYR A CA 1
ATOM 3072 C C . TYR A 1 389 ? 26.208 15.207 -32.450 1.00 84.81 389 TYR A C 1
ATOM 3074 O O . TYR A 1 389 ? 26.980 15.776 -33.231 1.00 84.81 389 TYR A O 1
ATOM 3082 N N . PRO A 1 390 ? 25.489 15.921 -31.551 1.00 86.19 390 PRO A N 1
ATOM 3083 C CA . PRO A 1 390 ? 25.569 17.383 -31.481 1.00 86.19 390 PRO A CA 1
ATOM 3084 C C . PRO A 1 390 ? 26.979 17.906 -31.169 1.00 86.19 390 PRO A C 1
ATOM 3086 O O . PRO A 1 390 ? 27.409 18.897 -31.759 1.00 86.19 390 PRO A O 1
ATOM 3089 N N . ALA A 1 391 ? 27.721 17.223 -30.292 1.00 85.31 391 ALA A N 1
ATOM 3090 C CA . ALA A 1 391 ? 29.088 17.588 -29.924 1.00 85.31 391 ALA A CA 1
ATOM 3091 C C . ALA A 1 391 ? 30.077 17.356 -31.075 1.00 85.31 391 ALA A C 1
ATOM 3093 O O . ALA A 1 391 ? 30.934 18.198 -31.344 1.00 85.31 391 ALA A O 1
ATOM 3094 N N . ILE A 1 392 ? 29.915 16.258 -31.813 1.00 85.31 392 ILE A N 1
ATOM 3095 C CA . ILE A 1 392 ? 30.760 15.928 -32.970 1.00 85.31 392 ILE A CA 1
ATOM 3096 C C . ILE A 1 392 ? 30.566 16.955 -34.089 1.00 85.31 392 ILE A C 1
ATOM 3098 O O . ILE A 1 392 ? 31.540 17.441 -34.667 1.00 85.31 392 ILE A O 1
ATOM 3102 N N . VAL A 1 393 ? 29.314 17.338 -34.360 1.00 87.19 393 VAL A N 1
ATOM 3103 C CA . VAL A 1 393 ? 29.004 18.406 -35.318 1.00 87.19 393 VAL A CA 1
ATOM 3104 C C . VAL A 1 393 ? 29.576 19.744 -34.851 1.00 87.19 393 VAL A C 1
ATOM 3106 O O . VAL A 1 393 ? 30.117 20.478 -35.675 1.00 87.19 393 VAL A O 1
ATOM 3109 N N . HIS A 1 394 ? 29.489 20.057 -33.554 1.00 86.19 394 HIS A N 1
ATOM 3110 C CA . HIS A 1 394 ? 30.038 21.294 -32.998 1.00 86.19 394 HIS A CA 1
ATOM 3111 C C . HIS A 1 394 ? 31.560 21.394 -33.176 1.00 86.19 394 HIS A C 1
ATOM 3113 O O . HIS A 1 394 ? 32.058 22.443 -33.573 1.00 86.19 394 HIS A O 1
ATOM 3119 N N . LEU A 1 395 ? 32.291 20.302 -32.931 1.00 85.81 395 LEU A N 1
ATOM 3120 C CA . LEU A 1 395 ? 33.756 20.290 -32.975 1.00 85.81 395 LEU A CA 1
ATOM 3121 C C . LEU A 1 395 ? 34.340 20.145 -34.386 1.00 85.81 395 LEU A C 1
ATOM 3123 O O . LEU A 1 395 ? 35.393 20.711 -34.668 1.00 85.81 395 LEU A O 1
ATOM 3127 N N . GLY A 1 396 ? 33.698 19.366 -35.263 1.00 84.25 396 GLY A N 1
ATOM 3128 C CA . GLY A 1 396 ? 34.276 18.974 -36.557 1.00 84.25 396 GLY A CA 1
ATOM 3129 C C . GLY A 1 396 ? 33.325 19.048 -37.754 1.00 84.25 396 GLY A C 1
ATOM 3130 O O . GLY A 1 396 ? 33.697 18.665 -38.866 1.00 84.25 396 GLY A O 1
ATOM 3131 N N . GLY A 1 397 ? 32.099 19.539 -37.562 1.00 87.19 397 GLY A N 1
ATOM 3132 C CA . GLY A 1 397 ? 31.110 19.693 -38.625 1.00 87.19 397 GLY A CA 1
ATOM 3133 C C . GLY A 1 397 ? 30.606 18.370 -39.215 1.00 87.19 397 GLY A C 1
ATOM 3134 O O . GLY A 1 397 ? 30.817 17.280 -38.684 1.00 87.19 397 GLY A O 1
ATOM 3135 N N . LYS A 1 398 ? 29.908 18.460 -40.354 1.00 87.12 398 LYS A N 1
ATOM 3136 C CA . LYS A 1 398 ? 29.294 17.296 -41.023 1.00 87.12 398 LYS A CA 1
ATOM 3137 C C . LYS A 1 398 ? 30.319 16.288 -41.555 1.00 87.12 398 LYS A C 1
ATOM 3139 O O . LYS A 1 398 ? 30.002 15.106 -41.646 1.00 87.12 398 LYS A O 1
ATOM 3144 N N . GLU A 1 399 ? 31.527 16.736 -41.890 1.00 88.12 399 GLU A N 1
ATOM 3145 C CA . GLU A 1 399 ? 32.587 15.844 -42.374 1.00 88.12 399 GLU A CA 1
ATOM 3146 C C . GLU A 1 399 ? 33.133 14.950 -41.253 1.00 88.12 399 GLU A C 1
ATOM 3148 O O . GLU A 1 399 ? 33.353 13.764 -41.484 1.00 88.12 399 GLU A O 1
ATOM 3153 N N . ALA A 1 400 ? 33.249 15.461 -40.019 1.00 86.69 400 ALA A N 1
ATOM 3154 C CA . ALA A 1 400 ? 33.639 14.641 -38.870 1.00 86.69 400 ALA A CA 1
ATOM 3155 C C . ALA A 1 400 ? 32.617 13.533 -38.571 1.00 86.69 400 ALA A C 1
ATOM 3157 O O . ALA A 1 400 ? 33.001 12.404 -38.272 1.00 86.69 400 ALA A O 1
ATOM 3158 N N . VAL A 1 401 ? 31.320 13.821 -38.726 1.00 84.31 401 VAL A N 1
ATOM 3159 C CA . VAL A 1 401 ? 30.260 12.808 -38.599 1.00 84.31 401 VAL A CA 1
ATOM 3160 C C . VAL A 1 401 ? 30.414 11.713 -39.654 1.00 84.31 401 VAL A C 1
ATOM 3162 O O . VAL A 1 401 ? 30.331 10.533 -39.322 1.00 84.31 401 VAL A O 1
ATOM 3165 N N . ARG A 1 402 ? 30.640 12.080 -40.924 1.00 85.94 402 ARG A N 1
ATOM 3166 C CA . ARG A 1 402 ? 30.833 11.092 -42.000 1.00 85.94 402 ARG A CA 1
ATOM 3167 C C . ARG A 1 402 ? 32.044 10.209 -41.730 1.00 85.94 402 ARG A C 1
ATOM 3169 O O . ARG A 1 402 ? 31.910 8.991 -41.758 1.00 85.94 402 ARG A O 1
ATOM 3176 N N . GLY A 1 403 ? 33.177 10.822 -41.382 1.00 86.44 403 GLY A N 1
ATOM 3177 C CA . GLY A 1 403 ? 34.397 10.096 -41.035 1.00 86.44 403 GLY A CA 1
ATOM 3178 C C . GLY A 1 403 ? 34.200 9.132 -39.862 1.00 86.44 403 GLY A C 1
ATOM 3179 O O . GLY A 1 403 ? 34.677 8.003 -39.916 1.00 86.44 403 GLY A O 1
ATOM 3180 N N . MET A 1 404 ? 33.440 9.532 -38.837 1.00 84.81 404 MET A N 1
ATOM 3181 C CA . MET A 1 404 ? 33.080 8.645 -37.728 1.00 84.81 404 MET A CA 1
ATOM 3182 C C . MET A 1 404 ? 32.252 7.443 -38.205 1.00 84.81 404 MET A C 1
ATOM 3184 O O . MET A 1 404 ? 32.585 6.311 -37.869 1.00 84.81 404 MET A O 1
ATOM 3188 N N . VAL A 1 405 ? 31.195 7.665 -38.994 1.00 82.19 405 VAL A N 1
ATOM 3189 C CA . VAL A 1 405 ? 30.323 6.585 -39.494 1.00 82.19 405 VAL A CA 1
ATOM 3190 C C . VAL A 1 405 ? 31.098 5.600 -40.370 1.00 82.19 405 VAL A C 1
ATOM 3192 O O . VAL A 1 405 ? 30.886 4.390 -40.267 1.00 82.19 405 VAL A O 1
ATOM 3195 N N . ASP A 1 406 ? 32.006 6.095 -41.209 1.00 85.38 406 ASP A N 1
ATOM 3196 C CA . ASP A 1 406 ? 32.853 5.245 -42.044 1.00 85.38 406 ASP A CA 1
ATOM 3197 C C . ASP A 1 406 ? 33.840 4.434 -41.189 1.00 85.38 406 ASP A C 1
ATOM 3199 O O . ASP A 1 406 ? 33.913 3.217 -41.347 1.00 85.38 406 ASP A O 1
ATOM 3203 N N . ALA A 1 407 ? 34.483 5.051 -40.191 1.00 82.94 407 ALA A N 1
ATOM 3204 C CA . ALA A 1 407 ? 35.340 4.341 -39.240 1.00 82.94 407 ALA A CA 1
ATOM 3205 C C . ALA A 1 407 ? 34.572 3.269 -38.441 1.00 82.94 407 ALA A C 1
ATOM 3207 O O . ALA A 1 407 ? 35.063 2.154 -38.258 1.00 82.94 407 ALA A O 1
ATOM 3208 N N . MET A 1 408 ? 33.339 3.561 -38.008 1.00 78.19 408 MET A N 1
ATOM 3209 C CA . MET A 1 408 ? 32.467 2.580 -37.350 1.00 78.19 408 MET A CA 1
ATOM 3210 C C . MET A 1 408 ? 32.170 1.402 -38.285 1.00 78.19 408 MET A C 1
ATOM 3212 O O . MET A 1 408 ? 32.250 0.248 -37.860 1.00 78.19 408 MET A O 1
ATOM 3216 N N . ARG A 1 409 ? 31.856 1.671 -39.561 1.00 79.81 409 ARG A N 1
ATOM 3217 C CA . ARG A 1 409 ? 31.590 0.635 -40.569 1.00 79.81 409 ARG A CA 1
ATOM 3218 C C . ARG A 1 409 ? 32.819 -0.245 -40.797 1.00 79.81 409 ARG A C 1
ATOM 3220 O O . ARG A 1 409 ? 32.678 -1.466 -40.850 1.00 79.81 409 ARG A O 1
ATOM 3227 N N . ASP A 1 410 ? 34.002 0.352 -40.871 1.00 81.38 410 ASP A N 1
ATOM 3228 C CA . ASP A 1 410 ? 35.261 -0.366 -41.063 1.00 81.38 410 ASP A CA 1
ATOM 3229 C C . ASP A 1 410 ? 35.576 -1.292 -39.886 1.00 81.38 410 ASP A C 1
ATOM 3231 O O . ASP A 1 410 ? 35.826 -2.480 -40.097 1.00 81.38 410 ASP A O 1
ATOM 3235 N N . VAL A 1 411 ? 35.462 -0.804 -38.646 1.00 71.56 411 VAL A N 1
ATOM 3236 C CA . VAL A 1 411 ? 35.619 -1.634 -37.437 1.00 71.56 411 VAL A CA 1
ATOM 3237 C C . VAL A 1 411 ? 34.597 -2.774 -37.422 1.00 71.56 411 VAL A C 1
ATOM 3239 O O . VAL A 1 411 ? 34.931 -3.908 -37.080 1.00 71.56 411 VAL A O 1
ATOM 3242 N N . CYS A 1 412 ? 33.354 -2.514 -37.842 1.00 71.00 412 CYS A N 1
ATOM 3243 C CA . CYS A 1 412 ? 32.330 -3.553 -37.922 1.00 71.00 412 CYS A CA 1
ATOM 3244 C C . CYS A 1 412 ? 32.645 -4.631 -38.967 1.00 71.00 412 CYS A C 1
ATOM 3246 O O . CYS A 1 412 ? 32.330 -5.798 -38.741 1.00 71.00 412 CYS A O 1
ATOM 3248 N N . ASN A 1 413 ? 33.260 -4.248 -40.086 1.00 76.19 413 ASN A N 1
ATOM 3249 C CA . ASN A 1 413 ? 33.635 -5.152 -41.170 1.00 76.19 413 ASN A CA 1
ATOM 3250 C C . ASN A 1 413 ? 34.883 -5.986 -40.861 1.00 76.19 413 ASN A C 1
ATOM 3252 O O . ASN A 1 413 ? 35.016 -7.083 -41.399 1.00 76.19 413 ASN A O 1
ATOM 3256 N N . GLN A 1 414 ? 35.787 -5.487 -40.015 1.00 73.62 414 GLN A N 1
ATOM 3257 C CA . GLN A 1 414 ? 37.022 -6.186 -39.651 1.00 73.62 414 GLN A CA 1
ATOM 3258 C C . GLN A 1 414 ? 36.779 -7.447 -38.809 1.00 73.62 414 GLN A C 1
ATOM 3260 O O . GLN A 1 414 ? 37.668 -8.289 -38.726 1.00 73.62 414 GLN A O 1
ATOM 3265 N N . TRP A 1 415 ? 35.609 -7.588 -38.179 1.00 56.09 415 TRP A N 1
ATOM 3266 C CA . TRP A 1 415 ? 35.324 -8.646 -37.200 1.00 56.09 415 TRP A CA 1
ATOM 3267 C C . TRP A 1 415 ? 34.160 -9.553 -37.634 1.00 56.09 415 TRP A C 1
ATOM 3269 O O . TRP A 1 415 ? 33.214 -9.754 -36.871 1.00 56.09 415 TRP A O 1
ATOM 3279 N N . LYS A 1 416 ? 34.210 -10.059 -38.873 1.00 49.12 416 LYS A N 1
ATOM 3280 C CA . LYS A 1 416 ? 33.327 -11.142 -39.341 1.00 49.12 416 LYS A CA 1
ATOM 3281 C C . LYS A 1 416 ? 33.791 -12.511 -38.872 1.00 49.12 416 LYS A C 1
ATOM 3283 O O . LYS A 1 416 ? 35.018 -12.748 -38.914 1.00 49.12 416 LYS A O 1
#

pLDDT: mean 77.7, std 15.59, range [31.69, 97.5]

Solvent-accessible surface area (backbone atoms only — not comparable to full-atom values): 22989 Å² total; per-residue (Å²): 116,69,67,67,57,53,58,54,62,73,41,44,69,60,54,53,53,55,49,69,69,46,81,53,47,61,64,34,16,54,54,28,48,61,46,27,79,81,38,68,86,38,42,64,60,18,51,57,30,23,71,67,34,81,53,45,61,62,21,16,43,49,33,31,58,49,19,74,76,43,52,89,40,32,66,57,18,49,58,34,30,66,67,30,83,54,58,68,62,24,30,54,42,46,29,65,40,31,69,40,88,72,49,60,60,72,59,52,49,57,58,45,68,71,52,84,54,47,66,46,35,24,53,27,31,41,38,45,27,56,85,56,60,84,88,34,73,44,43,49,50,18,52,54,35,42,70,66,36,81,57,68,83,59,38,49,63,50,39,47,57,42,24,72,58,38,66,82,38,43,63,56,40,51,53,50,53,53,48,47,59,67,52,40,80,69,57,64,82,75,65,94,81,66,74,55,69,55,58,56,50,36,50,53,42,27,73,77,38,66,86,38,37,68,56,37,49,52,52,30,70,67,45,80,56,59,68,58,20,26,56,43,32,44,61,46,17,74,76,42,66,88,41,40,68,56,22,51,48,44,50,50,58,54,62,68,71,66,45,71,75,64,39,75,75,34,68,71,55,41,57,46,48,55,74,73,60,37,68,63,62,54,42,56,54,46,53,65,50,29,77,80,41,68,78,44,52,60,58,42,53,54,51,49,68,70,51,87,54,65,67,59,42,50,52,50,53,59,63,42,56,86,74,61,59,75,90,51,44,69,63,51,48,55,51,47,69,66,50,81,59,51,48,61,32,20,52,54,43,64,68,52,55,72,67,51,62,69,93,74,65,45,74,73,57,48,54,56,51,54,60,37,34,66,56,42,55,74,72,53,39,57,51,46,56,59,66,36,43,68,58,43,40,72,78,51,33,74,62,43,50,50,54,49,54,51,52,52,50,50,60,59,65,74,69,120

Secondary structure (DSSP, 8-state):
-HHHHHHHHHTHHHHHHHHHH--SHHHHHHHHHHHHTT-GGGHHHHHHHHHT--SHHHHHHHHHHHHHH-GGGHHHHHHHHHT-S-HHHHHHHHHHHHTSTTS-HHHHHHHHTT-S-HHHHHHHHHHHTTT--TT-HHHHHHHHHHHT-S-TTTHHHHHHHHHHH-GGGHHHHHHHHHHHHHHHHHHTTS--SS--HHHHHHHHHHHH-GGGHHHHHHHHH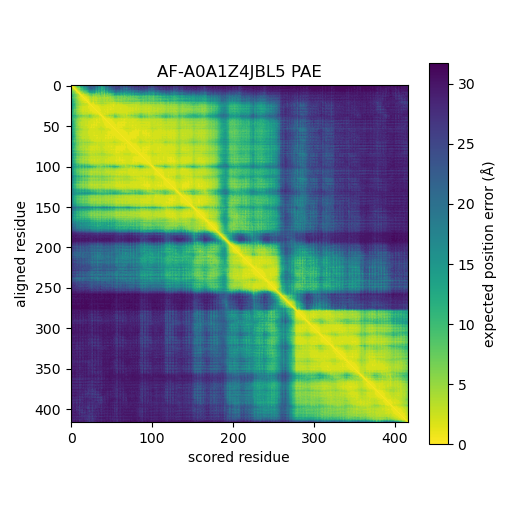H-SSHHHHHHHHHHHHTT-GGGHHHHHHHHHHHHHH--HHHHTT-HHHHHHHHHH--HHHHHHHHHHHHTT-TTHHHHHHHHHHT-S-HHHHHHHHHHHHTT--GGGHHHHHHHHHH-S-HHHHHHHHHHHGGGS-GGG--HHHHHHHHHHHTTS-HHHHHHHHHHTHHHHHHHHHHHHHHHHHHHHHHHHHHT-

Organism: NCBI:txid1973484

Mean predicted aligned error: 16.83 Å

Sequence (416 aa):
MEVAKNDINELLPSLLNVARTIRNVERKAEFFLELVKNNSAYFLEALNAARLIQDDYRRAAMLCDLAQIDSTYSSEALSAAELIHDESDRARVLIKLATNDAVNFAQLLAVTGSFQDEISRARVLIASAENEAVDSPKLLAAVESIELIQYEYSRPGMWFHLAKINSAFRAHLLSFLQSIQNESSQVEKLLVTNTPEWAAVLVTLAKIDSSYFSEALSVARSIQDKSSRTKLLIELAKIDSSYFSEALSALRMIQETSEPDLLAQNPLMASFCSDVWSLYKQILALMNLAQIDSTYFLEILLLIQLMEDESDQVKILTELAQQLPESFLPQTYTIIYSIAHKPSCAELLSIYLPRLPLAILSLSNWQSHLYLLAHRTRADLMQDLATLYPAIVHLGGKEAVRGMVDAMRDVCNQWK

Radius of gyration: 31.89 Å; Cα contacts (8 Å, |Δi|>4): 401; chains: 1; bounding box: 79×51×70 Å

Foldseek 3Di:
DVVVLVVVVVCVVVLVVVLVPDPDLLVSLVSLLVVCVSPVVSLVVNLVSLVPDPPLLSSLQSLLSSCLVPVVSLLVSLVSLLPDPDLQSSLVSLLSNLLDLSHDVVSSLVSLVPDPPLLSSLSSLLSNCAPHDCPDPSLVSSVVSLVPPPPLLSSLVSLLSNCVRPVVSVVVSLVSLVVCQVCCVPVVVPDDDDLRVNLVSLLVVCVVDVVSLVVSLVSLVSRPPLLSSLVSLLSSCVSPVVSVVVSVVSVVVVVVVVDVVVCVVDVVVVVVCCVSPALLVVLVSLLVVCLPPVVSVVVSLVSLLVHPDLVSSLVSLVVSLVRHDQVCLVSSLVSLVPRPPLQSSLVSCLSCVLVHDLVPDDPVVVVVNLVSVVSYDLVVSVVSVVSCVVNQCSPPNPVSVVVVVVVNVVVVVVPD

Nearest PDB structures (foldseek):
  8ruy-assembly1_G  TM=2.289E-01  e=3.093E-02  Chlamydomonas reinhardtii
  6veh-assembly1_A  TM=5.270E-01  e=1.309E+00  synthetic construct
  6u1s-assembly1_A  TM=1.346E-01  e=7.089E-03  synthetic construct
  5k7v-assembly1_B  TM=1.299E-01  e=1.175E-02  synthetic construct
  6vfk-assembly1_B  TM=1.206E-01  e=1.080E-02  synthetic construct